Protein AF-A0A3M7BXN3-F1 (afdb_monomer)

Radius of gyration: 30.51 Å; Cα contacts (8 Å, |Δi|>4): 1044; chains: 1; bounding box: 75×75×90 Å

Structure (mmCIF, N/CA/C/O backbone):
data_AF-A0A3M7BXN3-F1
#
_entry.id   AF-A0A3M7BXN3-F1
#
loop_
_atom_site.group_PDB
_atom_site.id
_atom_site.type_symbol
_atom_site.label_atom_id
_atom_site.label_alt_id
_atom_site.label_comp_id
_atom_site.label_asym_id
_atom_site.label_entity_id
_atom_site.label_seq_id
_atom_site.pdbx_PDB_ins_code
_atom_site.Cartn_x
_atom_site.Cartn_y
_atom_site.Cartn_z
_atom_site.occupancy
_atom_site.B_iso_or_equiv
_atom_site.auth_seq_id
_atom_site.auth_comp_id
_atom_site.auth_asym_id
_atom_site.auth_atom_id
_atom_site.pdbx_PDB_model_num
ATOM 1 N N . MET A 1 1 ? 26.109 -9.965 38.593 1.00 29.12 1 MET A N 1
ATOM 2 C CA . MET A 1 1 ? 24.702 -9.537 38.712 1.00 29.12 1 MET A CA 1
ATOM 3 C C . MET A 1 1 ? 23.859 -10.673 38.177 1.00 29.12 1 MET A C 1
ATOM 5 O O . MET A 1 1 ? 24.099 -11.097 37.054 1.00 29.12 1 MET A O 1
ATOM 9 N N . ASP A 1 2 ? 22.999 -11.224 39.029 1.00 22.42 2 ASP A N 1
ATOM 10 C CA . ASP A 1 2 ? 22.121 -12.357 38.735 1.00 22.42 2 ASP A CA 1
ATOM 11 C C . ASP A 1 2 ? 21.199 -12.076 37.545 1.00 22.42 2 ASP A C 1
ATOM 13 O O . ASP A 1 2 ? 20.453 -11.099 37.551 1.00 22.42 2 ASP A O 1
ATOM 17 N N . PHE A 1 3 ? 21.206 -12.971 36.557 1.00 24.73 3 PHE A N 1
ATOM 18 C CA . PHE A 1 3 ? 20.178 -13.049 35.521 1.00 24.73 3 PHE A CA 1
ATOM 19 C C . PHE A 1 3 ? 19.235 -14.208 35.856 1.00 24.73 3 PHE A C 1
ATOM 21 O O . PHE A 1 3 ? 19.378 -15.322 35.360 1.00 24.73 3 PHE A O 1
ATOM 28 N N . THR A 1 4 ? 18.255 -13.941 36.716 1.00 25.69 4 THR A N 1
ATOM 29 C CA . THR A 1 4 ? 17.075 -14.798 36.890 1.00 25.69 4 THR A CA 1
ATOM 30 C C . THR A 1 4 ? 15.845 -13.987 36.499 1.00 25.69 4 THR A C 1
ATOM 32 O O . THR A 1 4 ? 15.385 -13.130 37.243 1.00 25.69 4 THR A O 1
ATOM 35 N N . GLY A 1 5 ? 15.331 -14.202 35.283 1.00 30.41 5 GLY A N 1
ATOM 36 C CA . GLY A 1 5 ? 14.199 -13.398 34.820 1.00 30.41 5 GLY A CA 1
ATOM 37 C C . GLY A 1 5 ? 13.712 -13.607 33.391 1.00 30.41 5 GLY A C 1
ATOM 38 O O . GLY A 1 5 ? 13.300 -12.634 32.789 1.00 30.41 5 GLY A O 1
ATOM 39 N N . PHE A 1 6 ? 13.718 -14.821 32.827 1.00 28.95 6 PHE A N 1
ATOM 40 C CA . PHE A 1 6 ? 13.027 -15.086 31.550 1.00 28.95 6 PHE A CA 1
ATOM 41 C C . PHE A 1 6 ? 12.475 -16.517 31.488 1.00 28.95 6 PHE A C 1
ATOM 43 O O . PHE A 1 6 ? 13.054 -17.406 30.875 1.00 28.95 6 PHE A O 1
ATOM 50 N N . HIS A 1 7 ? 11.327 -16.758 32.131 1.00 27.17 7 HIS A N 1
ATOM 51 C CA . HIS A 1 7 ? 10.606 -18.045 32.053 1.00 27.17 7 HIS A CA 1
ATOM 52 C C . HIS A 1 7 ? 9.112 -17.914 31.694 1.00 27.17 7 HIS A C 1
ATOM 54 O O . HIS A 1 7 ? 8.365 -18.883 31.797 1.00 27.17 7 HIS A O 1
ATOM 60 N N . GLY A 1 8 ? 8.657 -16.742 31.239 1.00 28.14 8 GLY A N 1
ATOM 61 C CA . GLY A 1 8 ? 7.258 -16.504 30.850 1.00 28.14 8 GLY A CA 1
ATOM 62 C C . GLY A 1 8 ? 6.876 -16.978 29.433 1.00 28.14 8 GLY A C 1
ATOM 63 O O . GLY A 1 8 ? 5.943 -17.770 29.308 1.00 28.14 8 GLY A O 1
ATOM 64 N N . PRO A 1 9 ? 7.579 -16.549 28.364 1.00 27.88 9 PRO A N 1
ATOM 65 C CA . PRO A 1 9 ? 7.107 -16.763 26.990 1.00 27.88 9 PRO A CA 1
ATOM 66 C C . PRO A 1 9 ? 7.287 -18.203 26.480 1.00 27.88 9 PRO A C 1
ATOM 68 O O . PRO A 1 9 ? 6.402 -18.729 25.807 1.00 27.88 9 PRO A O 1
ATOM 71 N N . LEU A 1 10 ? 8.368 -18.893 26.870 1.00 26.52 10 LEU A N 1
ATOM 72 C CA . LEU A 1 10 ? 8.608 -20.292 26.472 1.00 26.52 10 LEU A CA 1
ATOM 73 C C . LEU A 1 10 ? 7.530 -21.252 27.009 1.00 26.52 10 LEU A C 1
ATOM 75 O O . LEU A 1 10 ? 7.158 -22.214 26.344 1.00 26.52 10 LEU A O 1
ATOM 79 N N . ARG A 1 11 ? 6.984 -20.973 28.202 1.00 26.62 11 ARG A N 1
ATOM 80 C CA . ARG A 1 11 ? 5.964 -21.822 28.845 1.00 26.62 11 ARG A CA 1
ATOM 81 C C . ARG A 1 11 ? 4.610 -21.777 28.135 1.00 26.62 11 ARG A C 1
ATOM 83 O O . ARG A 1 11 ? 3.844 -22.729 28.250 1.00 26.62 11 ARG A O 1
ATOM 90 N N . VAL A 1 12 ? 4.307 -20.692 27.423 1.00 29.12 12 VAL A N 1
ATOM 91 C CA . VAL A 1 12 ? 3.053 -20.528 26.670 1.00 29.12 12 VAL A CA 1
ATOM 92 C C . VAL A 1 12 ? 3.158 -21.193 25.296 1.00 29.12 12 VAL A C 1
ATOM 94 O O . VAL A 1 12 ? 2.220 -21.872 24.884 1.00 29.12 12 VAL A O 1
ATOM 97 N N . LEU A 1 13 ? 4.316 -21.087 24.632 1.00 25.92 13 LEU A N 1
ATOM 98 C CA . LEU A 1 13 ? 4.561 -21.736 23.338 1.00 25.92 13 LEU A CA 1
ATOM 99 C C . LEU A 1 13 ? 4.497 -23.268 23.438 1.00 25.92 13 LEU A C 1
ATOM 101 O O . LEU A 1 13 ? 3.788 -23.908 22.666 1.00 25.92 13 LEU A O 1
ATOM 105 N N . VAL A 1 14 ? 5.158 -23.840 24.451 1.00 28.19 14 VAL A N 1
ATOM 106 C CA . VAL A 1 14 ? 5.173 -25.292 24.702 1.00 28.19 14 VAL A CA 1
ATOM 107 C C . VAL A 1 14 ? 3.759 -25.806 25.005 1.00 28.19 14 VAL A C 1
ATOM 109 O O . VAL A 1 14 ? 3.307 -26.779 24.412 1.00 28.19 14 VAL A O 1
ATOM 112 N N . ARG A 1 15 ? 2.979 -25.093 25.833 1.00 29.16 15 ARG A N 1
ATOM 113 C CA . ARG A 1 15 ? 1.571 -25.447 26.111 1.00 29.16 15 ARG A CA 1
ATOM 114 C C . ARG A 1 15 ? 0.669 -25.421 24.873 1.00 29.16 15 ARG A C 1
ATOM 116 O O . ARG A 1 15 ? -0.302 -26.170 24.831 1.00 29.16 15 ARG A O 1
ATOM 123 N N . SER A 1 16 ? 0.978 -24.572 23.896 1.00 29.94 16 SER A N 1
ATOM 124 C CA . SER A 1 16 ? 0.177 -24.407 22.678 1.00 29.94 16 SER A CA 1
ATOM 125 C C . SER A 1 16 ? 0.453 -25.519 21.662 1.00 29.94 16 SER A C 1
ATOM 127 O O . SER A 1 16 ? -0.489 -26.067 21.097 1.00 29.94 16 SER A O 1
ATOM 129 N N . ALA A 1 17 ? 1.718 -25.919 21.494 1.00 29.58 17 ALA A N 1
ATOM 130 C CA . ALA A 1 17 ? 2.108 -27.024 20.613 1.00 29.58 17 ALA A CA 1
ATOM 131 C C . ALA A 1 17 ? 1.512 -28.371 21.069 1.00 29.58 17 ALA A C 1
ATOM 133 O O . ALA A 1 17 ? 0.921 -29.095 20.272 1.00 29.58 17 ALA A O 1
ATOM 134 N N . HIS A 1 18 ? 1.545 -28.655 22.376 1.00 34.09 18 HIS A N 1
ATOM 135 C CA . HIS A 1 18 ? 1.010 -29.906 22.932 1.00 34.09 18 HIS A CA 1
ATOM 136 C C . HIS A 1 18 ? -0.527 -30.001 22.911 1.00 34.09 18 HIS A C 1
ATOM 138 O O . HIS A 1 18 ? -1.089 -31.095 22.962 1.00 34.09 18 HIS A O 1
ATOM 144 N N . MET A 1 19 ? -1.235 -28.868 22.817 1.00 35.75 19 MET A N 1
ATOM 145 C CA . MET A 1 19 ? -2.693 -28.851 22.644 1.00 35.75 19 MET A CA 1
ATOM 146 C C . MET A 1 19 ? -3.125 -29.227 21.225 1.00 35.75 19 MET A C 1
ATOM 148 O O . MET A 1 19 ? -4.184 -29.835 21.060 1.00 35.75 19 MET A O 1
ATOM 152 N N . VAL A 1 20 ? -2.314 -28.896 20.218 1.00 34.84 20 VAL A N 1
ATOM 153 C CA . VAL A 1 20 ? -2.587 -29.225 18.811 1.00 34.84 20 VAL A CA 1
ATOM 154 C C . VAL A 1 20 ? -2.475 -30.734 18.586 1.00 34.84 20 VAL A C 1
ATOM 156 O O . VAL A 1 20 ? -3.379 -31.325 17.997 1.00 34.84 20 VAL A O 1
ATOM 159 N N . GLU A 1 21 ? -1.449 -31.378 19.149 1.00 36.16 21 GLU A N 1
ATOM 160 C CA . GLU A 1 21 ? -1.269 -32.837 19.071 1.00 36.16 21 GLU A CA 1
ATOM 161 C C . GLU A 1 21 ? -2.410 -33.603 19.767 1.00 36.16 21 GLU A C 1
ATOM 163 O O . GLU A 1 21 ? -2.922 -34.592 19.238 1.00 36.16 21 GLU A O 1
ATOM 168 N N . PHE A 1 22 ? -2.892 -33.117 20.919 1.00 37.56 22 PHE A N 1
ATOM 169 C CA . PHE A 1 22 ? -4.018 -33.739 21.630 1.00 37.56 22 PHE A CA 1
ATOM 170 C C . PHE A 1 22 ? -5.362 -33.547 20.902 1.00 37.56 22 PHE A C 1
ATOM 172 O O . PHE A 1 22 ? -6.189 -34.462 20.863 1.00 37.56 22 PHE A O 1
ATOM 179 N N . ALA A 1 23 ? -5.583 -32.382 20.284 1.00 38.03 23 ALA A N 1
ATOM 180 C CA . ALA A 1 23 ? -6.772 -32.111 19.475 1.00 38.03 23 ALA A CA 1
ATOM 181 C C . ALA A 1 23 ? -6.802 -32.956 18.187 1.00 38.03 23 ALA A C 1
ATOM 183 O O . ALA A 1 23 ? -7.852 -33.505 17.840 1.00 38.03 23 ALA A O 1
ATOM 184 N N . GLN A 1 24 ? -5.651 -33.142 17.531 1.00 37.03 24 GLN A N 1
ATOM 185 C CA . GLN A 1 24 ? -5.504 -34.056 16.393 1.00 37.03 24 GLN A CA 1
ATOM 186 C C . GLN A 1 24 ? -5.816 -35.507 16.792 1.00 37.03 24 GLN A C 1
ATOM 188 O O . GLN A 1 24 ? -6.527 -36.204 16.067 1.00 37.03 24 GLN A O 1
ATOM 193 N N . LEU A 1 25 ? -5.390 -35.945 17.982 1.00 38.12 25 LEU A N 1
ATOM 194 C CA . LEU A 1 25 ? -5.709 -37.277 18.506 1.00 38.12 25 LEU A CA 1
ATOM 195 C C . LEU A 1 25 ? -7.217 -37.470 18.753 1.00 38.12 25 LEU A C 1
ATOM 197 O O . LEU A 1 25 ? -7.777 -38.513 18.415 1.00 38.12 25 LEU A O 1
ATOM 201 N N . CYS A 1 26 ? -7.894 -36.461 19.310 1.00 38.97 26 CYS A N 1
ATOM 202 C CA . CYS A 1 26 ? -9.347 -36.478 19.506 1.00 38.97 26 CYS A CA 1
ATOM 203 C C . CYS A 1 26 ? -10.114 -36.525 18.176 1.00 38.97 26 CYS A C 1
ATOM 205 O O . CYS A 1 26 ? -11.175 -37.146 18.115 1.00 38.97 26 CYS A O 1
ATOM 207 N N . HIS A 1 27 ? -9.570 -35.925 17.115 1.00 37.72 27 HIS A N 1
ATOM 208 C CA . HIS A 1 27 ? -10.159 -35.965 15.779 1.00 37.72 27 HIS A CA 1
ATOM 209 C C . HIS A 1 27 ? -10.015 -37.344 15.112 1.00 37.72 27 HIS A C 1
ATOM 211 O O . HIS A 1 27 ? -10.976 -37.848 14.534 1.00 37.72 27 HIS A O 1
ATOM 217 N N . ILE A 1 28 ? -8.861 -38.002 15.275 1.00 36.09 28 ILE A N 1
ATOM 218 C CA . ILE A 1 28 ? -8.601 -39.376 14.792 1.00 36.09 28 ILE A CA 1
ATOM 219 C C . ILE A 1 28 ? -9.501 -40.415 15.490 1.00 36.09 28 ILE A C 1
ATOM 221 O O . ILE A 1 28 ? -9.773 -41.489 14.950 1.00 36.09 28 ILE A O 1
ATOM 225 N N . LEU A 1 29 ? -9.948 -40.120 16.712 1.00 35.91 29 LEU A N 1
ATOM 226 C CA . LEU A 1 29 ? -10.788 -41.011 17.516 1.00 35.91 29 LEU A CA 1
ATOM 227 C C . LEU A 1 29 ? -12.295 -40.751 17.363 1.00 35.91 29 LEU A C 1
ATOM 229 O O . LEU A 1 29 ? -13.083 -41.570 17.838 1.00 35.91 29 LEU A O 1
ATOM 233 N N . SER A 1 30 ? -12.692 -39.644 16.728 1.00 36.09 30 SER A N 1
ATOM 234 C CA . SER A 1 30 ? -14.093 -39.286 16.468 1.00 36.09 30 SER A CA 1
ATOM 235 C C . SER A 1 30 ? -14.523 -39.485 15.012 1.00 36.09 30 SER A C 1
ATOM 237 O O . SER A 1 30 ? -15.720 -39.442 14.733 1.00 36.09 30 SER A O 1
ATOM 239 N N . SER A 1 31 ? -13.587 -39.731 14.089 1.00 31.95 31 SER A N 1
ATOM 240 C CA . SER A 1 31 ? -13.907 -40.036 12.698 1.00 31.95 31 SER A CA 1
ATOM 241 C C . SER A 1 31 ? -14.296 -41.510 12.519 1.00 31.95 31 SER A C 1
ATOM 243 O O . SER A 1 31 ? -13.465 -42.422 12.552 1.00 31.95 31 SER A O 1
ATOM 245 N N . ASP A 1 32 ? -15.584 -41.754 12.274 1.00 31.80 32 ASP A N 1
ATOM 246 C CA . ASP A 1 32 ? -16.045 -42.964 11.589 1.00 31.80 32 ASP A CA 1
ATOM 247 C C . ASP A 1 32 ? -15.588 -42.885 10.123 1.00 31.80 32 ASP A C 1
ATOM 249 O O . ASP A 1 32 ? -16.315 -42.458 9.226 1.00 31.80 32 ASP A O 1
ATOM 253 N N . ASP A 1 33 ? -14.328 -43.243 9.882 1.00 30.20 33 ASP A N 1
ATOM 254 C CA . ASP A 1 33 ? -13.737 -43.220 8.549 1.00 30.20 33 ASP A CA 1
ATOM 255 C C . ASP A 1 33 ? -14.327 -44.349 7.684 1.00 30.20 33 ASP A C 1
ATOM 257 O O . ASP A 1 33 ? -13.944 -45.524 7.769 1.00 30.20 33 ASP A O 1
ATOM 261 N N . THR A 1 34 ? -15.310 -43.975 6.864 1.00 27.62 34 THR A N 1
ATOM 262 C CA . THR A 1 34 ? -15.801 -44.733 5.709 1.00 27.62 34 THR A CA 1
ATOM 263 C C . THR A 1 34 ? -15.373 -44.030 4.421 1.00 27.62 34 THR A C 1
ATOM 265 O O . THR A 1 34 ? -16.198 -43.650 3.599 1.00 27.62 34 THR A O 1
ATOM 268 N N . SER A 1 35 ? -14.065 -43.869 4.206 1.00 26.80 35 SER A N 1
ATOM 269 C CA . SER A 1 35 ? -13.522 -43.500 2.894 1.00 26.80 35 SER A CA 1
ATOM 270 C C . SER A 1 35 ? -12.741 -44.673 2.279 1.00 26.80 35 SER A C 1
ATOM 272 O O . SER A 1 35 ? -11.572 -44.939 2.554 1.00 26.80 35 SER A O 1
ATOM 274 N N . PHE A 1 36 ? -13.440 -45.452 1.449 1.00 23.16 36 PHE A N 1
ATOM 275 C CA . PHE A 1 36 ? -12.858 -46.519 0.634 1.00 23.16 36 PHE A CA 1
ATOM 276 C C . PHE A 1 36 ? -12.298 -45.906 -0.663 1.00 23.16 36 PHE A C 1
ATOM 278 O O . PHE A 1 36 ? -12.981 -45.139 -1.338 1.00 23.16 36 PHE A O 1
ATOM 285 N N . ARG A 1 37 ? -11.046 -46.238 -1.009 1.00 23.09 37 ARG A N 1
ATOM 286 C CA . ARG A 1 37 ? -10.349 -45.797 -2.236 1.00 23.09 37 ARG A CA 1
ATOM 287 C C . ARG A 1 37 ? -11.133 -46.171 -3.509 1.00 23.09 37 ARG A C 1
ATOM 289 O O . ARG A 1 37 ? -11.616 -47.304 -3.576 1.00 23.09 37 ARG A O 1
ATOM 296 N N . PRO A 1 38 ? -11.164 -45.331 -4.563 1.00 24.14 38 PRO A N 1
ATOM 297 C CA . PRO A 1 38 ? -11.753 -45.730 -5.833 1.00 24.14 38 PRO A CA 1
ATOM 298 C C . PRO A 1 38 ? -10.799 -46.660 -6.599 1.00 24.14 38 PRO A C 1
ATOM 300 O O . PRO A 1 38 ? -9.644 -46.323 -6.869 1.00 24.14 38 PRO A O 1
ATOM 303 N N . ARG A 1 39 ? -11.303 -47.837 -6.979 1.00 23.05 39 ARG A N 1
ATOM 304 C CA . ARG A 1 39 ? -10.857 -48.570 -8.170 1.00 23.05 39 ARG A CA 1
ATOM 305 C C . ARG A 1 39 ? -12.019 -48.617 -9.163 1.00 23.05 39 ARG A C 1
ATOM 307 O O . ARG A 1 39 ? -13.178 -48.670 -8.778 1.00 23.05 39 ARG A O 1
ATOM 314 N N . SER A 1 40 ? -11.625 -48.531 -10.420 1.00 25.00 40 SER A N 1
ATOM 315 C CA . SER A 1 40 ? -12.356 -48.331 -11.667 1.00 25.00 40 SER A CA 1
ATOM 316 C C . SER A 1 40 ? -13.531 -49.277 -11.985 1.00 25.00 40 SER A C 1
ATOM 318 O O . SER A 1 40 ? -13.418 -50.482 -11.775 1.00 25.00 40 SER A O 1
ATOM 320 N N . GLU A 1 41 ? -14.522 -48.684 -12.674 1.00 22.97 41 GLU A N 1
ATOM 321 C CA . GLU A 1 41 ? -15.450 -49.229 -13.700 1.00 22.97 41 GLU A CA 1
ATOM 322 C C . GLU A 1 41 ? -16.850 -49.806 -13.329 1.00 22.97 41 GLU A C 1
ATOM 324 O O . GLU A 1 41 ? -17.070 -50.211 -12.190 1.00 22.97 41 GLU A O 1
ATOM 329 N N . PRO A 1 42 ? -17.849 -49.729 -14.258 1.00 31.72 42 PRO A N 1
ATOM 330 C CA . PRO A 1 42 ? -19.228 -49.309 -13.953 1.00 31.72 42 PRO A CA 1
ATOM 331 C C . PRO A 1 42 ? -20.327 -50.373 -14.192 1.00 31.72 42 PRO A C 1
ATOM 333 O O . PRO A 1 42 ? -20.117 -51.318 -14.945 1.00 31.72 42 PRO A O 1
ATOM 336 N N . ALA A 1 43 ? -21.531 -50.148 -13.624 1.00 22.58 43 ALA A N 1
ATOM 337 C CA . ALA A 1 43 ? -22.855 -50.168 -14.297 1.00 22.58 43 ALA A CA 1
ATOM 338 C C . ALA A 1 43 ? -24.061 -50.563 -13.397 1.00 22.58 43 ALA A C 1
ATOM 340 O O . ALA A 1 43 ? -24.030 -51.546 -12.665 1.00 22.58 43 ALA A O 1
ATOM 341 N N . SER A 1 44 ? -25.178 -49.858 -13.644 1.00 23.33 44 SER A N 1
ATOM 342 C CA . SER A 1 44 ? -26.603 -50.269 -13.585 1.00 23.33 44 SER A CA 1
ATOM 343 C C . SER A 1 44 ? -27.434 -50.246 -12.274 1.00 23.33 44 SER A C 1
ATOM 345 O O . SER A 1 44 ? -27.246 -51.028 -11.356 1.00 23.33 44 SER A O 1
ATOM 347 N N . GLU A 1 45 ? -28.447 -49.363 -12.328 1.00 24.30 45 GLU A N 1
ATOM 348 C CA . GLU A 1 45 ? -29.890 -49.525 -12.029 1.00 24.30 45 GLU A CA 1
ATOM 349 C C . GLU A 1 45 ? -30.488 -49.774 -10.615 1.00 24.30 45 GLU A C 1
ATOM 351 O O . GLU A 1 45 ? -30.328 -50.822 -10.004 1.00 24.30 45 GLU A O 1
ATOM 356 N N . ARG A 1 46 ? -31.427 -48.852 -10.295 1.00 23.78 46 ARG A N 1
ATOM 357 C CA . ARG A 1 46 ? -32.731 -48.962 -9.585 1.00 23.78 46 ARG A CA 1
ATOM 358 C C . ARG A 1 46 ? -32.789 -49.133 -8.055 1.00 23.78 46 ARG A C 1
ATOM 360 O O . ARG A 1 46 ? -32.358 -50.131 -7.500 1.00 23.78 46 ARG A O 1
ATOM 367 N N . GLY A 1 47 ? -33.574 -48.244 -7.424 1.00 23.66 47 GLY A N 1
ATOM 368 C CA . GLY A 1 47 ? -34.335 -48.540 -6.199 1.00 23.66 47 GLY A CA 1
ATOM 369 C C . GLY A 1 47 ? -34.520 -47.355 -5.246 1.00 23.66 47 GLY A C 1
ATOM 370 O O . GLY A 1 47 ? -33.614 -47.025 -4.494 1.00 23.66 47 GLY A O 1
ATOM 371 N N . ALA A 1 48 ? -35.705 -46.739 -5.246 1.00 25.53 48 ALA A N 1
ATOM 372 C CA . ALA A 1 48 ? -36.120 -45.727 -4.272 1.00 25.53 48 ALA A CA 1
ATOM 373 C C . ALA A 1 48 ? -36.595 -46.371 -2.955 1.00 25.53 48 ALA A C 1
ATOM 375 O O . ALA A 1 48 ? -37.416 -47.285 -3.021 1.00 25.53 48 ALA A O 1
ATOM 376 N N . ILE A 1 49 ? -36.162 -45.861 -1.790 1.00 24.61 49 ILE A N 1
ATOM 377 C CA . ILE A 1 49 ? -36.808 -46.067 -0.474 1.00 24.61 49 ILE A CA 1
ATOM 378 C C . ILE A 1 49 ? -36.643 -44.794 0.389 1.00 24.61 49 ILE A C 1
ATOM 380 O O . ILE A 1 49 ? -35.559 -44.222 0.466 1.00 24.61 49 ILE A O 1
ATOM 384 N N . SER A 1 50 ? -37.745 -44.351 1.000 1.00 24.25 50 SER A N 1
ATOM 385 C CA . SER A 1 50 ? -37.919 -43.184 1.890 1.00 24.25 50 SER A CA 1
ATOM 386 C C . SER A 1 50 ? -37.334 -43.386 3.315 1.00 24.25 50 SER A C 1
ATOM 388 O O . SER A 1 50 ? -37.034 -44.522 3.680 1.00 24.25 50 SER A O 1
ATOM 390 N N . PRO A 1 51 ? -37.170 -42.325 4.142 1.00 24.91 51 PRO A N 1
ATOM 391 C CA . PRO A 1 51 ? -36.371 -42.365 5.378 1.00 24.91 51 PRO A CA 1
ATOM 392 C C . PRO A 1 51 ? -37.174 -42.812 6.619 1.00 24.91 51 PRO A C 1
ATOM 394 O O . PRO A 1 51 ? -38.370 -42.523 6.682 1.00 24.91 51 PRO A O 1
ATOM 397 N N . PRO A 1 52 ? -36.548 -43.435 7.643 1.00 26.55 52 PRO A N 1
ATOM 398 C CA . PRO A 1 52 ? -37.166 -43.606 8.953 1.00 26.55 52 PRO A CA 1
ATOM 399 C C . PRO A 1 52 ? -36.668 -42.603 10.011 1.00 26.55 52 PRO A C 1
ATOM 401 O O . PRO A 1 52 ? -35.514 -42.174 10.015 1.00 26.55 52 PRO A O 1
ATOM 404 N N . ASP A 1 53 ? -37.596 -42.290 10.915 1.00 22.72 53 ASP A N 1
ATOM 405 C CA . ASP A 1 53 ? -37.525 -41.457 12.119 1.00 22.72 53 ASP A CA 1
ATOM 406 C C . ASP A 1 53 ? -36.278 -41.639 13.005 1.00 22.72 53 ASP A C 1
ATOM 408 O O . ASP A 1 53 ? -35.886 -42.754 13.357 1.00 22.72 53 ASP A O 1
ATOM 412 N N . LEU A 1 54 ? -35.743 -40.512 13.495 1.00 24.72 54 LEU A N 1
ATOM 413 C CA . LEU A 1 54 ? -34.745 -40.438 14.566 1.00 24.72 54 LEU A CA 1
ATOM 414 C C . LEU A 1 54 ? -35.393 -39.973 15.879 1.00 24.72 54 LEU A C 1
ATOM 416 O O . LEU A 1 54 ? -35.346 -38.799 16.240 1.00 24.72 54 LEU A O 1
ATOM 420 N N . THR A 1 55 ? -35.925 -40.919 16.650 1.00 27.94 55 THR A N 1
ATOM 421 C CA . THR A 1 55 ? -36.095 -40.762 18.102 1.00 27.94 55 THR A CA 1
ATOM 422 C C . THR A 1 55 ? -35.576 -42.014 18.804 1.00 27.94 55 THR A C 1
ATOM 424 O O . THR A 1 55 ? -36.258 -43.035 18.848 1.00 27.94 55 THR A O 1
ATOM 427 N N . GLY A 1 56 ? -34.360 -41.959 19.357 1.00 23.84 56 GLY A N 1
ATOM 428 C CA . GLY A 1 56 ? -33.803 -43.066 20.138 1.00 23.84 56 GLY A CA 1
ATOM 429 C C . GLY A 1 56 ? -32.393 -42.807 20.668 1.00 23.84 56 GLY A C 1
ATOM 430 O O . GLY A 1 56 ? -31.424 -42.843 19.919 1.00 23.84 56 GLY A O 1
ATOM 431 N N . ASN A 1 57 ? -32.280 -42.587 21.981 1.00 31.72 57 ASN A N 1
ATOM 432 C CA . ASN A 1 57 ? -31.023 -42.589 22.736 1.00 31.72 57 ASN A CA 1
ATOM 433 C C . ASN A 1 57 ? -30.264 -43.917 22.550 1.00 31.72 57 ASN A C 1
ATOM 435 O O . ASN A 1 57 ? -30.730 -44.950 23.032 1.00 31.72 57 ASN A O 1
ATOM 439 N N . VAL A 1 58 ? -29.064 -43.888 21.960 1.00 23.59 58 VAL A N 1
ATOM 440 C CA . VAL A 1 58 ? -28.123 -45.022 21.979 1.00 23.59 58 VAL A CA 1
ATOM 441 C C . VAL A 1 58 ? -26.707 -44.509 22.254 1.00 23.59 58 VAL A C 1
ATOM 443 O O . VAL A 1 58 ? -26.044 -43.971 21.376 1.00 23.59 58 VAL A O 1
ATOM 446 N N . PHE A 1 59 ? -26.213 -44.702 23.480 1.00 27.00 59 PHE A N 1
ATOM 447 C CA . PHE A 1 59 ? -24.774 -44.646 23.756 1.00 27.00 59 PHE A CA 1
ATOM 448 C C . PHE A 1 59 ? -24.131 -45.924 23.194 1.00 27.00 59 PHE A C 1
ATOM 450 O O . PHE A 1 59 ? -24.245 -46.992 23.798 1.00 27.00 59 PHE A O 1
ATOM 457 N N . SER A 1 60 ? -23.479 -45.841 22.034 1.00 29.94 60 SER A N 1
ATOM 458 C CA . SER A 1 60 ? -22.771 -46.967 21.415 1.00 29.94 60 SER A CA 1
ATOM 459 C C . SER A 1 60 ? -21.376 -47.175 22.032 1.00 29.94 60 SER A C 1
ATOM 461 O O . SER A 1 60 ? -20.658 -46.238 22.384 1.00 29.94 60 SER A O 1
ATOM 463 N N . HIS A 1 61 ? -20.988 -48.441 22.216 1.00 36.53 61 HIS A N 1
ATOM 464 C CA . HIS A 1 61 ? -19.640 -48.839 22.628 1.00 36.53 61 HIS A CA 1
ATOM 465 C C . HIS A 1 61 ? -18.670 -48.716 21.445 1.00 36.53 61 HIS A C 1
ATOM 467 O O . HIS A 1 61 ? -18.754 -49.492 20.496 1.00 36.53 61 HIS A O 1
ATOM 473 N N . VAL A 1 62 ? -17.719 -47.782 21.520 1.00 41.72 62 VAL A N 1
ATOM 474 C CA . VAL A 1 62 ? -16.665 -47.625 20.504 1.00 41.72 62 VAL A CA 1
ATOM 475 C C . VAL A 1 62 ? -15.526 -48.610 20.784 1.00 41.72 62 VAL A C 1
ATOM 477 O O . VAL A 1 62 ? -14.950 -48.616 21.878 1.00 41.72 62 VAL A O 1
ATOM 480 N N . THR A 1 63 ? -15.199 -49.444 19.794 1.00 41.62 63 THR A N 1
ATOM 481 C CA . THR A 1 63 ? -14.074 -50.395 19.841 1.00 41.62 63 THR A CA 1
ATOM 482 C C . THR A 1 63 ? -12.919 -49.862 18.994 1.00 41.62 63 THR A C 1
ATOM 484 O O . THR A 1 63 ? -13.096 -49.582 17.813 1.00 41.62 63 THR A O 1
ATOM 487 N N . ILE A 1 64 ? -11.734 -49.728 19.592 1.00 47.56 64 ILE A N 1
ATOM 488 C CA . ILE A 1 64 ? -10.535 -49.147 18.968 1.00 47.56 64 ILE A CA 1
ATOM 489 C C . ILE A 1 64 ? -9.820 -50.207 18.109 1.00 47.56 64 ILE A C 1
ATOM 491 O O . ILE A 1 64 ? -9.502 -51.300 18.599 1.00 47.56 64 ILE A O 1
ATOM 495 N N . LYS A 1 65 ? -9.526 -49.880 16.841 1.00 53.03 65 LYS A N 1
ATOM 496 C CA . LYS A 1 65 ? -8.811 -50.761 15.893 1.00 53.03 65 LYS A CA 1
ATOM 497 C C . LYS A 1 65 ? -7.321 -50.894 16.253 1.00 53.03 65 LYS A C 1
ATOM 499 O O . LYS A 1 65 ? -6.743 -50.049 16.930 1.00 53.03 65 LYS A O 1
ATOM 504 N N . THR A 1 66 ? -6.658 -51.947 15.774 1.00 44.19 66 THR A N 1
ATOM 505 C CA . THR A 1 66 ? -5.251 -52.263 16.110 1.00 44.19 66 THR A CA 1
ATOM 506 C C . THR A 1 66 ? -4.263 -51.137 15.781 1.00 44.19 66 THR A C 1
ATOM 508 O O . THR A 1 66 ? -3.384 -50.861 16.591 1.00 44.19 66 THR A O 1
ATOM 511 N N . ALA A 1 67 ? -4.431 -50.445 14.649 1.00 38.25 67 ALA A N 1
ATOM 512 C CA . ALA A 1 67 ? -3.577 -49.312 14.273 1.00 38.25 67 ALA A CA 1
ATOM 513 C C . ALA A 1 67 ? -3.705 -48.133 15.258 1.00 38.25 67 ALA A C 1
ATOM 515 O O . ALA A 1 67 ? -2.707 -47.567 15.691 1.00 38.25 67 ALA A O 1
ATOM 516 N N . GLN A 1 68 ? -4.928 -47.842 15.707 1.00 50.03 68 GLN A N 1
ATOM 517 C CA . GLN A 1 68 ? -5.198 -46.814 16.716 1.00 50.03 68 GLN A CA 1
ATOM 518 C C . GLN A 1 68 ? -4.640 -47.207 18.096 1.00 50.03 68 GLN A C 1
ATOM 520 O O . GLN A 1 68 ? -4.163 -46.353 18.834 1.00 50.03 68 GLN A O 1
ATOM 525 N N . LYS A 1 69 ? -4.629 -48.504 18.444 1.00 50.09 69 LYS A N 1
ATOM 526 C CA . LYS A 1 69 ? -3.962 -48.991 19.667 1.00 50.09 69 LYS A CA 1
ATOM 527 C C . LYS A 1 69 ? -2.448 -48.783 19.638 1.00 50.09 69 LYS A C 1
ATOM 529 O O . LYS A 1 69 ? -1.883 -48.574 20.704 1.00 50.09 69 LYS A O 1
ATOM 534 N N . SER A 1 70 ? -1.810 -48.879 18.467 1.00 49.47 70 SER A N 1
ATOM 535 C CA . SER A 1 70 ? -0.376 -48.590 18.315 1.00 49.47 70 SER A CA 1
ATOM 536 C C . SER A 1 70 ? -0.110 -47.110 18.549 1.00 49.47 70 SER A C 1
ATOM 538 O O . SER A 1 70 ? 0.627 -46.779 19.467 1.00 49.47 70 SER A O 1
ATOM 540 N N . ALA A 1 71 ? -0.835 -46.239 17.839 1.00 48.19 71 ALA A N 1
ATOM 541 C CA . ALA A 1 71 ? -0.701 -44.791 17.978 1.00 48.19 71 ALA A CA 1
ATOM 542 C C . ALA A 1 71 ? -0.881 -44.323 19.433 1.00 48.19 71 ALA A C 1
ATOM 544 O O . ALA A 1 71 ? -0.079 -43.555 19.943 1.00 48.19 71 ALA A O 1
ATOM 545 N N . LEU A 1 72 ? -1.873 -44.865 20.150 1.00 48.09 72 LEU A N 1
ATOM 546 C CA . LEU A 1 72 ? -2.080 -44.558 21.570 1.00 48.09 72 LEU A CA 1
ATOM 547 C C . LEU A 1 72 ? -0.905 -44.980 22.472 1.00 48.09 72 LEU A C 1
ATOM 549 O O . LEU A 1 72 ? -0.650 -44.315 23.474 1.00 48.09 72 LEU A O 1
ATOM 553 N N . ARG A 1 73 ? -0.208 -46.083 22.156 1.00 56.28 73 ARG A N 1
ATOM 554 C CA . ARG A 1 73 ? 0.982 -46.523 22.911 1.00 56.28 73 ARG A CA 1
ATOM 555 C C . ARG A 1 73 ? 2.179 -45.642 22.620 1.00 56.28 73 ARG A C 1
ATOM 557 O O . ARG A 1 73 ? 2.889 -45.305 23.561 1.00 56.28 73 ARG A O 1
ATOM 564 N N . ASP A 1 74 ? 2.365 -45.284 21.357 1.00 53.12 74 ASP A N 1
ATOM 565 C CA . ASP A 1 74 ? 3.476 -44.449 20.911 1.00 53.12 74 ASP A CA 1
ATOM 566 C C . ASP A 1 74 ? 3.352 -43.061 21.562 1.00 53.12 74 ASP A C 1
ATOM 568 O O . ASP A 1 74 ? 4.245 -42.644 22.294 1.00 53.12 74 ASP A O 1
ATOM 572 N N . THR A 1 75 ? 2.162 -42.449 21.521 1.00 49.44 75 THR A N 1
ATOM 573 C CA . THR A 1 75 ? 1.879 -41.186 22.229 1.00 49.44 75 THR A CA 1
ATOM 574 C C . THR A 1 75 ? 2.068 -41.292 23.748 1.00 49.44 75 THR A C 1
ATOM 576 O O . THR A 1 75 ? 2.611 -40.386 24.376 1.00 49.44 75 THR A O 1
ATOM 579 N N . ALA A 1 76 ? 1.648 -42.395 24.381 1.00 52.09 76 ALA A N 1
ATOM 580 C CA . ALA A 1 76 ? 1.864 -42.593 25.818 1.00 52.09 76 ALA A CA 1
ATOM 581 C C . ALA A 1 76 ? 3.346 -42.835 26.173 1.00 52.09 76 ALA A C 1
ATOM 583 O O . ALA A 1 76 ? 3.751 -42.610 27.315 1.00 52.09 76 ALA A O 1
ATOM 584 N N . SER A 1 77 ? 4.147 -43.334 25.231 1.00 60.03 77 SER A N 1
ATOM 585 C CA . SER A 1 77 ? 5.595 -43.501 25.370 1.00 60.03 77 SER A CA 1
ATOM 586 C C . SER A 1 77 ? 6.323 -42.163 25.240 1.00 60.03 77 SER A C 1
ATOM 588 O O . SER A 1 77 ? 7.188 -41.866 26.068 1.00 60.03 77 SER A O 1
ATOM 590 N N . ASP A 1 78 ? 5.920 -41.337 24.276 1.00 52.34 78 ASP A N 1
ATOM 591 C CA . ASP A 1 78 ? 6.487 -40.006 24.042 1.00 52.34 78 ASP A CA 1
ATOM 592 C C . ASP A 1 78 ? 6.210 -39.071 25.223 1.00 52.34 78 ASP A C 1
ATOM 594 O O . ASP A 1 78 ? 7.120 -38.425 25.741 1.00 52.34 78 ASP A O 1
ATOM 598 N N . LEU A 1 79 ? 4.978 -39.085 25.744 1.00 52.00 79 LEU A N 1
ATOM 599 C CA . LEU A 1 79 ? 4.612 -38.319 26.940 1.00 52.00 79 LEU A CA 1
ATOM 600 C C . LEU A 1 79 ? 5.380 -38.762 28.198 1.00 52.00 79 LEU A C 1
ATOM 602 O O . LEU A 1 79 ? 5.606 -37.945 29.087 1.00 52.00 79 LEU A O 1
ATOM 606 N N . ARG A 1 80 ? 5.796 -40.035 28.283 1.00 59.88 80 ARG A N 1
ATOM 607 C CA . ARG A 1 80 ? 6.642 -40.535 29.379 1.00 59.88 80 ARG A CA 1
ATOM 608 C C . ARG A 1 80 ? 8.089 -40.076 29.252 1.00 59.88 80 ARG A C 1
ATOM 610 O O . ARG A 1 80 ? 8.650 -39.632 30.245 1.00 59.88 80 ARG A O 1
ATOM 617 N N . HIS A 1 81 ? 8.656 -40.117 28.047 1.00 55.72 81 HIS A N 1
ATOM 618 C CA . HIS A 1 81 ? 10.002 -39.587 27.807 1.00 55.72 81 HIS A CA 1
ATOM 619 C C . HIS A 1 81 ? 10.070 -38.087 28.127 1.00 55.72 81 HIS A C 1
ATOM 621 O O . HIS A 1 81 ? 10.987 -37.640 28.805 1.00 55.72 81 HIS A O 1
ATOM 627 N N . GLN A 1 82 ? 9.044 -37.321 27.747 1.00 51.41 82 GLN A N 1
ATOM 628 C CA . GLN A 1 82 ? 8.967 -35.891 28.063 1.00 51.41 82 GLN A CA 1
ATOM 629 C C . GLN A 1 82 ? 8.787 -35.602 29.567 1.00 51.41 82 GLN A C 1
ATOM 631 O O . GLN A 1 82 ? 9.223 -34.555 30.046 1.00 51.41 82 GLN A O 1
ATOM 636 N N . GLN A 1 83 ? 8.168 -36.515 30.326 1.00 54.50 83 GLN A N 1
ATOM 637 C CA . GLN A 1 83 ? 8.042 -36.413 31.784 1.00 54.50 83 GLN A CA 1
ATOM 638 C C . GLN A 1 83 ? 9.384 -36.640 32.495 1.00 54.50 83 GLN A C 1
ATOM 640 O O . GLN A 1 83 ? 9.674 -35.950 33.476 1.00 54.50 83 GLN A O 1
ATOM 645 N N . ASP A 1 84 ? 10.202 -37.566 31.991 1.00 49.50 84 ASP A N 1
ATOM 646 C CA . ASP A 1 84 ? 11.536 -37.850 32.532 1.00 49.50 84 ASP A CA 1
ATOM 647 C C . ASP A 1 84 ? 12.502 -36.663 32.326 1.00 49.50 84 ASP A C 1
ATOM 649 O O . ASP A 1 84 ? 13.336 -36.390 33.193 1.00 49.50 84 ASP A O 1
ATOM 653 N N . ASP A 1 85 ? 12.315 -35.882 31.256 1.00 42.41 85 ASP A N 1
ATOM 654 C CA . ASP A 1 85 ? 13.112 -34.684 30.946 1.00 42.41 85 ASP A CA 1
ATOM 655 C C . ASP A 1 85 ? 12.646 -33.401 31.680 1.00 42.41 85 ASP A C 1
ATOM 657 O O . ASP A 1 85 ? 13.356 -32.389 31.694 1.00 42.41 85 ASP A O 1
ATOM 661 N N . ALA A 1 86 ? 11.473 -33.411 32.332 1.00 44.06 86 ALA A N 1
ATOM 662 C CA . ALA A 1 86 ? 10.897 -32.245 33.016 1.00 44.06 86 ALA A CA 1
ATOM 663 C C . ALA A 1 86 ? 10.159 -32.616 34.330 1.00 44.06 86 ALA A C 1
ATOM 665 O O . ALA A 1 86 ? 8.927 -32.659 34.372 1.00 44.06 86 ALA A O 1
ATOM 666 N N . PRO A 1 87 ? 10.873 -32.789 35.462 1.00 39.81 87 PRO A N 1
ATOM 667 C CA . PRO A 1 87 ? 10.331 -33.374 36.701 1.00 39.81 87 PRO A CA 1
ATOM 668 C C . PRO A 1 87 ? 9.302 -32.526 37.487 1.00 39.81 87 PRO A C 1
ATOM 670 O O . PRO A 1 87 ? 8.878 -32.924 38.570 1.00 39.81 87 PRO A O 1
ATOM 673 N N . TRP A 1 88 ? 8.865 -31.368 36.976 1.00 43.91 88 TRP A N 1
ATOM 674 C CA . TRP A 1 88 ? 7.814 -30.513 37.572 1.00 43.91 88 TRP A CA 1
ATOM 675 C C . TRP A 1 88 ? 6.404 -30.777 36.998 1.00 43.91 88 TRP A C 1
ATOM 677 O O . TRP A 1 88 ? 5.479 -29.984 37.182 1.00 43.91 88 TRP A O 1
ATOM 687 N N . TRP A 1 89 ? 6.248 -31.900 36.303 1.00 39.75 89 TRP A N 1
ATOM 688 C CA . TRP A 1 89 ? 5.021 -32.394 35.682 1.00 39.75 89 TRP A CA 1
ATOM 689 C C . TRP A 1 89 ? 3.945 -32.766 36.738 1.00 39.75 89 TRP A C 1
ATOM 691 O O . TRP A 1 89 ? 4.210 -33.544 37.652 1.00 39.75 89 TRP A O 1
ATOM 701 N N . ASP A 1 90 ? 2.727 -32.208 36.648 1.00 49.44 90 ASP A N 1
ATOM 702 C CA . ASP A 1 90 ? 1.652 -32.368 37.656 1.00 49.44 90 ASP A CA 1
ATOM 703 C C . ASP A 1 90 ? 0.823 -33.671 37.480 1.00 49.44 90 ASP A C 1
ATOM 705 O O . ASP A 1 90 ? 0.707 -34.243 36.394 1.00 49.44 90 ASP A O 1
ATOM 709 N N . THR A 1 91 ? 0.177 -34.106 38.567 1.00 42.00 91 THR A N 1
ATOM 710 C CA . THR A 1 91 ? -0.754 -35.243 38.727 1.00 42.00 91 THR A CA 1
ATOM 711 C C . THR A 1 91 ? -1.837 -35.381 37.648 1.00 42.00 91 THR A C 1
ATOM 713 O O . THR A 1 91 ? -2.297 -36.497 37.377 1.00 42.00 91 THR A O 1
ATOM 716 N N . GLN A 1 92 ? -2.245 -34.286 37.002 1.00 39.12 92 GLN A N 1
ATOM 717 C CA . GLN A 1 92 ? -3.229 -34.321 35.914 1.00 39.12 92 GLN A CA 1
ATOM 718 C C . GLN A 1 92 ? -2.700 -35.031 34.667 1.00 39.12 92 GLN A C 1
ATOM 720 O O . GLN A 1 92 ? -3.424 -35.795 34.033 1.00 39.12 92 GLN A O 1
ATOM 725 N N . SER A 1 93 ? -1.426 -34.858 34.348 1.00 50.72 93 SER A N 1
ATOM 726 C CA . SER A 1 93 ? -0.838 -35.429 33.145 1.00 50.72 93 SER A CA 1
ATOM 727 C C . SER A 1 93 ? -0.471 -36.907 33.314 1.00 50.72 93 SER A C 1
ATOM 729 O O . SER A 1 93 ? -0.594 -37.684 32.370 1.00 50.72 93 SER A O 1
ATOM 731 N N . GLN A 1 94 ? -0.138 -37.331 34.540 1.00 52.59 94 GLN A N 1
ATOM 732 C CA . GLN A 1 94 ? -0.041 -38.754 34.888 1.00 52.59 94 GLN A CA 1
ATOM 733 C C . GLN A 1 94 ? -1.374 -39.471 34.624 1.00 52.59 94 GLN A C 1
ATOM 735 O O . GLN A 1 94 ? -1.405 -40.583 34.101 1.00 52.59 94 GLN A O 1
ATOM 740 N N . SER A 1 95 ? -2.486 -38.792 34.921 1.00 47.31 95 SER A N 1
ATOM 741 C CA . SER A 1 95 ? -3.828 -39.318 34.668 1.00 47.31 95 SER A CA 1
ATOM 742 C C . SER A 1 95 ? -4.109 -39.463 33.165 1.00 47.31 95 SER A C 1
ATOM 744 O O . SER A 1 95 ? -4.773 -40.414 32.765 1.00 47.31 95 SER A O 1
ATOM 746 N N . VAL A 1 96 ? -3.572 -38.578 32.315 1.00 47.34 96 VAL A N 1
ATOM 747 C CA . VAL A 1 96 ? -3.697 -38.677 30.846 1.00 47.34 96 VAL A CA 1
ATOM 748 C C . VAL A 1 96 ? -2.931 -39.888 30.307 1.00 47.34 96 VAL A C 1
ATOM 750 O O . VAL A 1 96 ? -3.508 -40.679 29.561 1.00 47.34 96 VAL A O 1
ATOM 753 N N . ILE A 1 97 ? -1.682 -40.096 30.738 1.00 57.00 97 ILE A N 1
ATOM 754 C CA . ILE A 1 97 ? -0.868 -41.264 30.348 1.00 57.00 97 ILE A CA 1
ATOM 755 C C . ILE A 1 97 ? -1.558 -42.572 30.768 1.00 57.00 97 ILE A C 1
ATOM 757 O O . ILE A 1 97 ? -1.662 -43.512 29.977 1.00 57.00 97 ILE A O 1
ATOM 761 N N . GLU A 1 98 ? -2.101 -42.627 31.988 1.00 55.16 98 GLU A N 1
ATOM 762 C CA . GLU A 1 98 ? -2.822 -43.801 32.495 1.00 55.16 98 GLU A CA 1
ATOM 763 C C . GLU A 1 98 ? -4.098 -44.110 31.697 1.00 55.16 98 GLU A C 1
ATOM 765 O O . GLU A 1 98 ? -4.414 -45.283 31.460 1.00 55.16 98 GLU A O 1
ATOM 770 N N . ILE A 1 99 ? -4.822 -43.078 31.254 1.00 51.19 99 ILE A N 1
ATOM 771 C CA . ILE A 1 99 ? -6.021 -43.244 30.427 1.00 51.19 99 ILE A CA 1
ATOM 772 C C . ILE A 1 99 ? -5.645 -43.727 29.018 1.00 51.19 99 ILE A C 1
ATOM 774 O O . ILE A 1 99 ? -6.274 -44.665 28.522 1.00 51.19 99 ILE A O 1
ATOM 778 N N . LEU A 1 100 ? -4.600 -43.166 28.399 1.00 51.81 100 LEU A N 1
ATOM 779 C CA . LEU A 1 100 ? -4.109 -43.600 27.083 1.00 51.81 100 LEU A CA 1
ATOM 780 C C . LEU A 1 100 ? -3.661 -45.071 27.109 1.00 51.81 100 LEU A C 1
ATOM 782 O O . LEU A 1 100 ? -4.092 -45.869 26.271 1.00 51.81 100 LEU A O 1
ATOM 786 N N . ASP A 1 101 ? -2.909 -45.471 28.137 1.00 58.88 101 ASP A N 1
ATOM 787 C CA . ASP A 1 101 ? -2.499 -46.862 28.352 1.00 58.88 101 ASP A CA 1
ATOM 788 C C . ASP A 1 101 ? -3.675 -47.812 28.577 1.00 58.88 101 ASP A C 1
ATOM 790 O O . ASP A 1 101 ? -3.643 -48.983 28.174 1.00 58.88 101 ASP A O 1
ATOM 794 N N . TYR A 1 102 ? -4.702 -47.356 29.293 1.00 57.91 102 TYR A N 1
ATOM 795 C CA . TYR A 1 102 ? -5.902 -48.148 29.516 1.00 57.91 102 TYR A CA 1
ATOM 796 C C . TYR A 1 102 ? -6.665 -48.362 28.205 1.00 57.91 102 TYR A C 1
ATOM 798 O O . TYR A 1 102 ? -7.041 -49.499 27.902 1.00 57.91 102 TYR A O 1
ATOM 806 N N . CYS A 1 103 ? -6.848 -47.316 27.400 1.00 52.12 103 CYS A N 1
ATOM 807 C CA . CYS A 1 103 ? -7.504 -47.397 26.094 1.00 52.12 103 CYS A CA 1
ATOM 808 C C . CYS A 1 103 ? -6.716 -48.299 25.126 1.00 52.12 103 CYS A C 1
ATOM 810 O O . CYS A 1 103 ? -7.295 -49.189 24.497 1.00 52.12 103 CYS A O 1
ATOM 812 N N . ALA A 1 104 ? -5.386 -48.174 25.089 1.00 60.56 104 ALA A N 1
ATOM 813 C CA . ALA A 1 104 ? -4.519 -48.998 24.248 1.00 60.56 104 ALA A CA 1
ATOM 814 C C . ALA A 1 104 ? -4.516 -50.491 24.630 1.00 60.56 104 ALA A C 1
ATOM 816 O O . ALA A 1 104 ? -4.395 -51.366 23.763 1.00 60.56 104 ALA A O 1
ATOM 817 N N . ARG A 1 105 ? -4.640 -50.807 25.928 1.00 61.56 105 ARG A N 1
ATOM 818 C CA . ARG A 1 105 ? -4.691 -52.194 26.428 1.00 61.56 105 ARG A CA 1
ATOM 819 C C . ARG A 1 105 ? -6.078 -52.811 26.306 1.00 61.56 105 ARG A C 1
ATOM 821 O O . ARG A 1 105 ? -6.193 -53.957 25.882 1.00 61.56 105 ARG A O 1
ATOM 828 N N . SER A 1 106 ? -7.119 -52.066 26.667 1.00 56.69 106 SER A N 1
ATOM 829 C CA . SER A 1 106 ? -8.496 -52.572 26.697 1.00 56.69 106 SER A CA 1
ATOM 830 C C . SER A 1 106 ? -9.170 -52.565 25.325 1.00 56.69 106 SER A C 1
ATOM 832 O O . SER A 1 106 ? -10.032 -53.397 25.064 1.00 56.69 106 SER A O 1
ATOM 834 N N . GLY A 1 107 ? -8.763 -51.663 24.427 1.00 50.09 107 GLY A N 1
ATOM 835 C CA . GLY A 1 107 ? -9.413 -51.458 23.136 1.00 50.09 107 GLY A CA 1
ATOM 836 C C . GLY A 1 107 ? -10.780 -50.796 23.204 1.00 50.09 107 GLY A C 1
ATOM 837 O O . GLY A 1 107 ? -11.495 -50.825 22.207 1.00 50.09 107 GLY A O 1
ATOM 838 N N . HIS A 1 108 ? -11.139 -50.201 24.339 1.00 51.94 108 HIS A N 1
ATOM 839 C CA . HIS A 1 108 ? -12.360 -49.422 24.464 1.00 51.94 108 HIS A CA 1
ATOM 840 C C . HIS A 1 108 ? -12.083 -47.919 24.350 1.00 51.94 108 HIS A C 1
ATOM 842 O O . HIS A 1 108 ? -11.088 -47.429 24.884 1.00 51.94 108 HIS A O 1
ATOM 848 N N . GLY A 1 109 ? -12.982 -47.195 23.676 1.00 49.38 109 GLY A N 1
ATOM 849 C CA . GLY A 1 109 ? -12.957 -45.731 23.590 1.00 49.38 109 GLY A CA 1
ATOM 850 C C . GLY A 1 109 ? -13.216 -45.038 24.933 1.00 49.38 109 GLY A C 1
ATOM 851 O O . GLY A 1 109 ? -13.737 -45.643 25.877 1.00 49.38 109 GLY A O 1
ATOM 852 N N . PHE A 1 110 ? -12.900 -43.742 25.009 1.00 44.66 110 PHE A N 1
ATOM 853 C CA . PHE A 1 110 ? -13.036 -42.916 26.221 1.00 44.66 110 PHE A CA 1
ATOM 854 C C . PHE A 1 110 ? -14.449 -42.937 26.837 1.00 44.66 110 PHE A C 1
ATOM 856 O O . PHE A 1 110 ? -14.595 -42.855 28.055 1.00 44.66 110 PHE A O 1
ATOM 863 N N . SER A 1 111 ? -15.488 -43.137 26.019 1.00 41.16 111 SER A N 1
ATOM 864 C CA . SER A 1 111 ? -16.895 -43.219 26.441 1.00 41.16 111 SER A CA 1
ATOM 865 C C . SER A 1 111 ? -17.238 -44.438 27.314 1.00 41.16 111 SER A C 1
ATOM 867 O O . SER A 1 111 ? -18.313 -44.494 27.908 1.00 41.16 111 SER A O 1
ATOM 869 N N . SER A 1 112 ? -16.336 -45.417 27.425 1.00 40.19 112 SER A N 1
ATOM 870 C CA . SER A 1 112 ? -16.552 -46.677 28.154 1.00 40.19 112 SER A CA 1
ATOM 871 C C . SER A 1 112 ? -16.044 -46.687 29.607 1.00 40.19 112 SER A C 1
ATOM 873 O O . SER A 1 112 ? -16.244 -47.677 30.325 1.00 40.19 112 SER A O 1
ATOM 875 N N . LEU A 1 113 ? -15.374 -45.621 30.067 1.00 43.28 113 LEU A N 1
ATOM 876 C CA . LEU A 1 113 ? -14.791 -45.573 31.410 1.00 43.28 113 LEU A CA 1
ATOM 877 C C . LEU A 1 113 ? -15.880 -45.501 32.498 1.00 43.28 113 LEU A C 1
ATOM 879 O O . LEU A 1 113 ? -16.409 -44.440 32.822 1.00 43.28 113 LEU A O 1
ATOM 883 N N . LYS A 1 114 ? -16.181 -46.639 33.138 1.00 38.84 114 LYS A N 1
ATOM 884 C CA . LYS A 1 114 ? -16.971 -46.675 34.382 1.00 38.84 114 LYS A CA 1
ATOM 885 C C . LYS A 1 114 ? -16.094 -46.333 35.596 1.00 38.84 114 LYS A C 1
ATOM 887 O O . LYS A 1 114 ? -15.081 -46.991 35.843 1.00 38.84 114 LYS A O 1
ATOM 892 N N . MET A 1 115 ? -16.552 -45.365 36.402 1.00 34.22 115 MET A N 1
ATOM 893 C CA . MET A 1 115 ? -15.890 -44.811 37.603 1.00 34.22 115 MET A CA 1
ATOM 894 C C . MET A 1 115 ? -15.313 -45.838 38.598 1.00 34.22 115 MET A C 1
ATOM 896 O O . MET A 1 115 ? -14.369 -45.528 39.318 1.00 34.22 115 MET A O 1
ATOM 900 N N . SER A 1 116 ? -15.832 -47.068 38.655 1.00 33.16 116 SER A N 1
ATOM 901 C CA . SER A 1 116 ? -15.405 -48.066 39.645 1.00 33.16 116 SER A CA 1
ATOM 902 C C . SER A 1 116 ? -14.080 -48.776 39.327 1.00 33.16 116 SER A C 1
ATOM 904 O O . SER A 1 116 ? -13.536 -49.447 40.206 1.00 33.16 116 SER A O 1
ATOM 906 N N . LYS A 1 117 ? -13.528 -48.639 38.109 1.00 35.50 117 LYS A N 1
ATOM 907 C CA . LYS A 1 117 ? -12.262 -49.298 37.719 1.00 35.50 117 LYS A CA 1
ATOM 908 C C . LYS A 1 117 ? -11.011 -48.439 37.926 1.00 35.50 117 LYS A C 1
ATOM 910 O O . LYS A 1 117 ? -9.981 -49.000 38.288 1.00 35.50 117 LYS A O 1
ATOM 915 N N . ALA A 1 118 ? -11.102 -47.111 37.809 1.00 35.59 118 ALA A N 1
ATOM 916 C CA . ALA A 1 118 ? -9.974 -46.212 38.092 1.00 35.59 118 ALA A CA 1
ATOM 917 C C . ALA A 1 118 ? -9.544 -46.276 39.574 1.00 35.59 118 ALA A C 1
ATOM 919 O O . ALA A 1 118 ? -8.359 -46.275 39.887 1.00 35.59 118 ALA A O 1
ATOM 920 N N . ALA A 1 119 ? -10.499 -46.473 40.491 1.00 31.88 119 ALA A N 1
ATOM 921 C CA . ALA A 1 119 ? -10.217 -46.635 41.919 1.00 31.88 119 ALA A CA 1
ATOM 922 C C . ALA A 1 119 ? -9.496 -47.956 42.277 1.00 31.88 119 ALA A C 1
ATOM 924 O O . ALA A 1 119 ? -8.874 -48.048 43.333 1.00 31.88 119 ALA A O 1
ATOM 925 N N . LYS A 1 120 ? -9.540 -48.982 41.410 1.00 33.25 120 LYS A N 1
ATOM 926 C CA . LYS A 1 120 ? -8.874 -50.280 41.643 1.00 33.25 120 LYS A CA 1
ATOM 927 C C . LYS A 1 120 ? -7.433 -50.351 41.130 1.00 33.25 120 LYS A C 1
ATOM 929 O O . LYS A 1 120 ? -6.729 -51.287 41.491 1.00 33.25 120 LYS A O 1
ATOM 934 N N . LEU A 1 121 ? -6.970 -49.363 40.362 1.00 35.34 121 LEU A N 1
ATOM 935 C CA . LEU A 1 121 ? -5.586 -49.292 39.873 1.00 35.34 121 LEU A CA 1
ATOM 936 C C . LEU A 1 121 ? -4.566 -48.867 40.949 1.00 35.34 121 LEU A C 1
ATOM 938 O O . LEU A 1 121 ? -3.375 -48.839 40.666 1.00 35.34 121 LEU A O 1
ATOM 942 N N . ARG A 1 122 ? -4.999 -48.598 42.193 1.00 33.06 122 ARG A N 1
ATOM 943 C CA . ARG A 1 122 ? -4.132 -48.063 43.261 1.00 33.06 122 ARG A CA 1
ATOM 944 C C . ARG A 1 122 ? -3.826 -48.964 44.460 1.00 33.06 122 ARG A C 1
ATOM 946 O O . ARG A 1 122 ? -3.140 -48.494 45.359 1.00 33.06 122 ARG A O 1
ATOM 953 N N . TYR A 1 123 ? -4.264 -50.228 44.515 1.00 28.16 123 TYR A N 1
ATOM 954 C CA . TYR A 1 123 ? -3.966 -51.071 45.688 1.00 28.16 123 TYR A CA 1
ATOM 955 C C . TYR A 1 123 ? -3.598 -52.522 45.365 1.00 28.16 123 TYR A C 1
ATOM 957 O O . TYR A 1 123 ? -4.449 -53.402 45.257 1.00 28.16 123 TYR A O 1
ATOM 965 N N . GLY A 1 124 ? -2.285 -52.766 45.334 1.00 26.05 124 GLY A N 1
ATOM 966 C CA . GLY A 1 124 ? -1.653 -54.066 45.535 1.00 26.05 124 GLY A CA 1
ATOM 967 C C . GLY A 1 124 ? -0.628 -53.990 46.674 1.00 26.05 124 GLY A C 1
ATOM 968 O O . GLY A 1 124 ? 0.533 -53.718 46.425 1.00 26.05 124 GLY A O 1
ATOM 969 N N . ARG A 1 125 ? -1.097 -54.267 47.900 1.00 28.75 125 ARG A N 1
ATOM 970 C CA . ARG A 1 125 ? -0.374 -54.607 49.153 1.00 28.75 125 ARG A CA 1
ATOM 971 C C . ARG A 1 125 ? 0.607 -53.601 49.802 1.00 28.75 125 ARG A C 1
ATOM 973 O O . ARG A 1 125 ? 1.636 -53.238 49.261 1.00 28.75 125 ARG A O 1
ATOM 980 N N . ASN A 1 126 ? 0.307 -53.372 51.089 1.00 31.91 126 ASN A N 1
ATOM 981 C CA . ASN A 1 126 ? 1.173 -53.034 52.227 1.00 31.91 126 ASN A CA 1
ATOM 982 C C . ASN A 1 126 ? 1.972 -51.724 52.212 1.00 31.91 126 ASN A C 1
ATOM 984 O O . ASN A 1 126 ? 3.177 -51.753 52.008 1.00 31.91 126 ASN A O 1
ATOM 988 N N . VAL A 1 127 ? 1.346 -50.638 52.687 1.00 26.72 127 VAL A N 1
ATOM 989 C CA . VAL A 1 127 ? 2.008 -49.701 53.615 1.00 26.72 127 VAL A CA 1
ATOM 990 C C . VAL A 1 127 ? 0.987 -49.203 54.645 1.00 26.72 127 VAL A C 1
ATOM 992 O O . VAL A 1 127 ? 0.018 -48.527 54.313 1.00 26.72 127 VAL A O 1
ATOM 995 N N . ASN A 1 128 ? 1.220 -49.552 55.911 1.00 29.80 128 ASN A N 1
ATOM 996 C CA . ASN A 1 128 ? 0.577 -48.949 57.076 1.00 29.80 128 ASN A CA 1
ATOM 997 C C . ASN A 1 128 ? 1.158 -47.540 57.260 1.00 29.80 128 ASN A C 1
ATOM 999 O O . ASN A 1 128 ? 2.303 -47.424 57.693 1.00 29.80 128 ASN A O 1
ATOM 1003 N N . ARG A 1 129 ? 0.400 -46.486 56.936 1.00 25.59 129 ARG A N 1
ATOM 1004 C CA . ARG A 1 129 ? 0.542 -45.139 57.523 1.00 25.59 129 ARG A CA 1
ATOM 1005 C C . ARG A 1 129 ? -0.656 -44.273 57.135 1.00 25.59 129 ARG A C 1
ATOM 1007 O O . ARG A 1 129 ? -0.928 -44.035 55.965 1.00 25.59 129 ARG A O 1
ATOM 1014 N N . SER A 1 130 ? -1.378 -43.835 58.153 1.00 26.03 130 SER A N 1
ATOM 1015 C CA . SER A 1 130 ? -2.530 -42.940 58.102 1.00 26.03 130 SER A CA 1
ATOM 1016 C C . SER A 1 130 ? -2.116 -41.503 57.764 1.00 26.03 130 SER A C 1
ATOM 1018 O O . SER A 1 130 ? -1.322 -40.918 58.497 1.00 26.03 130 SER A O 1
ATOM 1020 N N . PHE A 1 131 ? -2.710 -40.922 56.717 1.00 22.11 131 PHE A N 1
ATOM 1021 C CA . PHE A 1 131 ? -2.761 -39.472 56.482 1.00 22.11 131 PHE A CA 1
ATOM 1022 C C . PHE A 1 131 ? -4.201 -39.057 56.136 1.00 22.11 131 PHE A C 1
ATOM 1024 O O . PHE A 1 131 ? -4.862 -39.775 55.381 1.00 22.11 131 PHE A O 1
ATOM 1031 N N . PRO A 1 132 ? -4.715 -37.932 56.669 1.00 26.17 132 PRO A N 1
ATOM 1032 C CA . PRO A 1 132 ? -6.086 -37.508 56.439 1.00 26.17 132 PRO A CA 1
ATOM 1033 C C . PRO A 1 132 ? -6.147 -36.620 55.193 1.00 26.17 132 PRO A C 1
ATOM 1035 O O . PRO A 1 132 ? -5.701 -35.479 55.222 1.00 26.17 132 PRO A O 1
ATOM 1038 N N . PHE A 1 133 ? -6.730 -37.112 54.101 1.00 25.36 133 PHE A N 1
ATOM 1039 C CA . PHE A 1 133 ? -7.194 -36.247 53.015 1.00 25.36 133 PHE A CA 1
ATOM 1040 C C . PHE A 1 133 ? -8.615 -36.641 52.622 1.00 25.36 133 PHE A C 1
ATOM 1042 O O . PHE A 1 133 ? -8.909 -37.804 52.347 1.00 25.36 133 PHE A O 1
ATOM 1049 N N . ALA A 1 134 ? -9.505 -35.650 52.659 1.00 27.09 134 ALA A N 1
ATOM 1050 C CA . ALA A 1 134 ? -10.907 -35.781 52.298 1.00 27.09 134 ALA A CA 1
ATOM 1051 C C . ALA A 1 134 ? -11.060 -36.240 50.832 1.00 27.09 134 ALA A C 1
ATOM 1053 O O . ALA A 1 134 ? -10.284 -35.811 49.974 1.00 27.09 134 ALA A O 1
ATOM 1054 N N . PRO A 1 135 ? -12.057 -37.084 50.509 1.00 31.38 135 PRO A N 1
ATOM 1055 C CA . PRO A 1 135 ? -12.273 -37.549 49.146 1.00 31.38 135 PRO A CA 1
ATOM 1056 C C . PRO A 1 135 ? -12.753 -36.388 48.265 1.00 31.38 135 PRO A C 1
ATOM 1058 O O . PRO A 1 135 ? -13.886 -35.919 48.377 1.00 31.38 135 PRO A O 1
ATOM 1061 N N . LEU A 1 136 ? -11.886 -35.917 47.368 1.00 33.06 136 LEU A N 1
ATOM 1062 C CA . LEU A 1 136 ? -12.262 -34.999 46.297 1.00 33.06 136 LEU A CA 1
ATOM 1063 C C . LEU A 1 136 ? -13.173 -35.737 45.306 1.00 33.06 136 LEU A C 1
ATOM 1065 O O . LEU A 1 136 ? -12.807 -36.763 44.734 1.00 33.06 136 LEU A O 1
ATOM 1069 N N . ASN A 1 137 ? -14.386 -35.212 45.125 1.00 35.62 137 ASN A N 1
ATOM 1070 C CA . ASN A 1 137 ? -15.426 -35.742 44.242 1.00 35.62 137 ASN A CA 1
ATOM 1071 C C . ASN A 1 137 ? -14.946 -35.794 42.776 1.00 35.62 137 ASN A C 1
ATOM 1073 O O . ASN A 1 137 ? -15.113 -34.831 42.024 1.00 35.62 137 ASN A O 1
ATOM 1077 N N . GLY A 1 138 ? -14.405 -36.938 42.344 1.00 30.75 138 GLY A N 1
ATOM 1078 C CA . GLY A 1 138 ? -13.914 -37.169 40.975 1.00 30.75 138 GLY A CA 1
ATOM 1079 C C . GLY A 1 138 ? -14.958 -36.943 39.871 1.00 30.75 138 GLY A C 1
ATOM 1080 O O . GLY A 1 138 ? -14.596 -36.697 38.726 1.00 30.75 138 GLY A O 1
ATOM 1081 N N . GLY A 1 139 ? -16.252 -36.933 40.216 1.00 29.62 139 GLY A N 1
ATOM 1082 C CA . GLY A 1 139 ? -17.336 -36.583 39.294 1.00 29.62 139 GLY A CA 1
ATOM 1083 C C . GLY A 1 139 ? -17.327 -35.115 38.869 1.00 29.62 139 GLY A C 1
ATOM 1084 O O . GLY A 1 139 ? -17.624 -34.826 37.718 1.00 29.62 139 GLY A O 1
ATOM 1085 N N . LYS A 1 140 ? -16.915 -34.190 39.749 1.00 32.75 140 LYS A N 1
ATOM 1086 C CA . LYS A 1 140 ? -16.769 -32.770 39.385 1.00 32.75 140 LYS A CA 1
ATOM 1087 C C . LYS A 1 140 ? -15.559 -32.550 38.484 1.00 32.75 140 LYS A C 1
ATOM 1089 O O . LYS A 1 140 ? -15.651 -31.776 37.548 1.00 32.75 140 LYS A O 1
ATOM 1094 N N . ILE A 1 141 ? -14.461 -33.264 38.724 1.00 36.22 141 ILE A N 1
ATOM 1095 C CA . ILE A 1 141 ? -13.234 -33.132 37.928 1.00 36.22 141 ILE A CA 1
ATOM 1096 C C . ILE A 1 141 ? -13.462 -33.653 36.504 1.00 36.22 141 ILE A C 1
ATOM 1098 O O . ILE A 1 141 ? -13.153 -32.951 35.548 1.00 36.22 141 ILE A O 1
ATOM 1102 N N . ALA A 1 142 ? -14.084 -34.826 36.349 1.00 34.41 142 ALA A N 1
ATOM 1103 C CA . ALA A 1 142 ? -14.403 -35.380 35.034 1.00 34.41 142 ALA A CA 1
ATOM 1104 C C . ALA A 1 142 ? -15.388 -34.498 34.245 1.00 34.41 142 ALA A C 1
ATOM 1106 O O . ALA A 1 142 ? -15.187 -34.282 33.054 1.00 34.41 142 ALA A O 1
ATOM 1107 N N . LEU A 1 143 ? -16.410 -33.931 34.903 1.00 33.53 143 LEU A N 1
ATOM 1108 C CA . LEU A 1 143 ? -17.347 -33.012 34.249 1.00 33.53 143 LEU A CA 1
ATOM 1109 C C . LEU A 1 143 ? -16.671 -31.696 33.837 1.00 33.53 143 LEU A C 1
ATOM 1111 O O . LEU A 1 143 ? -16.951 -31.184 32.760 1.00 33.53 143 LEU A O 1
ATOM 1115 N N . THR A 1 144 ? -15.773 -31.161 34.669 1.00 39.38 144 THR A N 1
ATOM 1116 C CA . THR A 1 144 ? -15.008 -29.944 34.360 1.00 39.38 144 THR A CA 1
ATOM 1117 C C . THR A 1 144 ? -14.043 -30.171 33.203 1.00 39.38 144 THR A C 1
ATOM 1119 O O . THR A 1 144 ? -13.949 -29.317 32.332 1.00 39.38 144 THR A O 1
ATOM 1122 N N . VAL A 1 145 ? -13.370 -31.324 33.145 1.00 42.00 145 VAL A N 1
ATOM 1123 C CA . VAL A 1 145 ? -12.462 -31.663 32.039 1.00 42.00 145 VAL A CA 1
ATOM 1124 C C . VAL A 1 145 ? -13.240 -31.903 30.748 1.00 42.00 145 VAL A C 1
ATOM 1126 O O . VAL A 1 145 ? -12.856 -31.365 29.722 1.00 42.00 145 VAL A O 1
ATOM 1129 N N . VAL A 1 146 ? -14.362 -32.627 30.780 1.00 38.88 146 VAL A N 1
ATOM 1130 C CA . VAL A 1 146 ? -15.206 -32.830 29.587 1.00 38.88 146 VAL A CA 1
ATOM 1131 C C . VAL A 1 146 ? -15.813 -31.515 29.108 1.00 38.88 146 VAL A C 1
ATOM 1133 O O . VAL A 1 146 ? -15.850 -31.275 27.909 1.00 38.88 146 VAL A O 1
ATOM 1136 N N . ARG A 1 147 ? -16.236 -30.635 30.021 1.00 36.88 147 ARG A N 1
ATOM 1137 C CA . ARG A 1 147 ? -16.747 -29.305 29.671 1.00 36.88 147 ARG A CA 1
ATOM 1138 C C . ARG A 1 147 ? -15.649 -28.400 29.124 1.00 36.88 147 ARG A C 1
ATOM 1140 O O . ARG A 1 147 ? -15.892 -27.707 28.156 1.00 36.88 147 ARG A O 1
ATOM 1147 N N . TRP A 1 148 ? -14.438 -28.461 29.670 1.00 42.47 148 TRP A N 1
ATOM 1148 C CA . TRP A 1 148 ? -13.296 -27.698 29.169 1.00 42.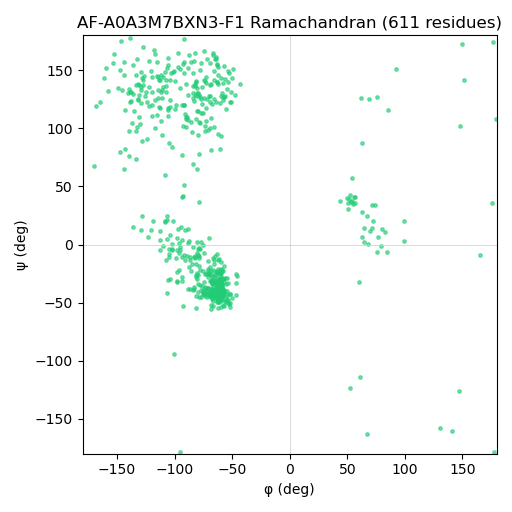47 148 TRP A CA 1
ATOM 1149 C C . TRP A 1 148 ? -12.797 -28.217 27.816 1.00 42.47 148 TRP A C 1
ATOM 1151 O O . TRP A 1 148 ? -12.555 -27.424 26.918 1.00 42.47 148 TRP A O 1
ATOM 1161 N N . VAL A 1 149 ? -12.721 -29.537 27.623 1.00 43.00 149 VAL A N 1
ATOM 1162 C CA . VAL A 1 149 ? -12.402 -30.152 26.325 1.00 43.00 149 VAL A CA 1
ATOM 1163 C C . VAL A 1 149 ? -13.507 -29.865 25.310 1.00 43.00 149 VAL A C 1
ATOM 1165 O O . VAL A 1 149 ? -13.190 -29.567 24.169 1.00 43.00 149 VAL A O 1
ATOM 1168 N N . ALA A 1 150 ? -14.782 -29.878 25.711 1.00 37.44 150 ALA A N 1
ATOM 1169 C CA . ALA A 1 150 ? -15.890 -29.466 24.854 1.00 37.44 150 ALA A CA 1
ATOM 1170 C C . ALA A 1 150 ? -15.845 -27.965 24.539 1.00 37.44 150 ALA A C 1
ATOM 1172 O O . ALA A 1 150 ? -16.046 -27.609 23.394 1.00 37.44 150 ALA A O 1
ATOM 1173 N N . ASP A 1 151 ? -15.518 -27.089 25.492 1.00 40.78 151 ASP A N 1
ATOM 1174 C CA . ASP A 1 151 ? -15.395 -25.638 25.278 1.00 40.78 151 ASP A CA 1
ATOM 1175 C C . ASP A 1 151 ? -14.173 -25.280 24.408 1.00 40.78 151 ASP A C 1
ATOM 1177 O O . ASP A 1 151 ? -14.205 -24.300 23.662 1.00 40.78 151 ASP A O 1
ATOM 1181 N N . VAL A 1 152 ? -13.099 -26.072 24.483 1.00 45.34 152 VAL A N 1
ATOM 1182 C CA . VAL A 1 152 ? -11.920 -25.969 23.607 1.00 45.34 152 VAL A CA 1
ATOM 1183 C C . VAL A 1 152 ? -12.227 -26.544 22.220 1.00 45.34 152 VAL A C 1
ATOM 1185 O O . VAL A 1 152 ? -11.886 -25.914 21.227 1.00 45.34 152 VAL A O 1
ATOM 1188 N N . ALA A 1 153 ? -12.934 -27.675 22.134 1.00 39.94 153 ALA A N 1
ATOM 1189 C CA . ALA A 1 153 ? -13.352 -28.291 20.871 1.00 39.94 153 ALA A CA 1
ATOM 1190 C C . ALA A 1 153 ? -14.498 -27.532 20.169 1.00 39.94 153 ALA A C 1
ATOM 1192 O O . ALA A 1 153 ? -14.617 -27.602 18.952 1.00 39.94 153 ALA A O 1
ATOM 1193 N N . LEU A 1 154 ? -15.325 -26.783 20.908 1.00 42.59 154 LEU A N 1
ATOM 1194 C CA . LEU A 1 154 ? -16.386 -25.918 20.371 1.00 42.59 154 LEU A CA 1
ATOM 1195 C C . LEU A 1 154 ? -15.839 -24.588 19.843 1.00 42.59 154 LEU A C 1
ATOM 1197 O O . LEU A 1 154 ? -16.504 -23.921 19.053 1.00 42.59 154 LEU A O 1
ATOM 1201 N N . LYS A 1 155 ? -14.623 -24.197 20.236 1.00 54.53 155 LYS A N 1
ATOM 1202 C CA . LYS A 1 155 ? -13.913 -23.066 19.638 1.00 54.53 155 LYS A CA 1
ATOM 1203 C C . LYS A 1 155 ? -13.006 -23.595 18.532 1.00 54.53 155 LYS A C 1
ATOM 1205 O O . LYS A 1 155 ? -11.798 -23.688 18.720 1.00 54.53 155 LYS A O 1
ATOM 1210 N N . ASN A 1 156 ? -13.592 -23.924 17.379 1.00 54.81 156 ASN A N 1
ATOM 1211 C CA . ASN A 1 156 ? -12.855 -24.195 16.139 1.00 54.81 156 ASN A CA 1
ATOM 1212 C C . ASN A 1 156 ? -12.052 -22.946 15.729 1.00 54.81 156 ASN A C 1
ATOM 1214 O O . ASN A 1 156 ? -12.501 -22.137 14.922 1.00 54.81 156 ASN A O 1
ATOM 1218 N N . VAL A 1 157 ? -10.871 -22.751 16.318 1.00 76.56 157 VAL A N 1
ATOM 1219 C CA . VAL A 1 157 ? -9.940 -21.698 15.910 1.00 76.56 157 VAL A CA 1
ATOM 1220 C C . VAL A 1 157 ? -9.206 -22.207 14.675 1.00 76.56 157 VAL A C 1
ATOM 1222 O O . VAL A 1 157 ? -8.222 -22.928 14.785 1.00 76.56 157 VAL A O 1
ATOM 1225 N N . THR A 1 158 ? -9.711 -21.852 13.497 1.00 85.50 158 THR A N 1
ATOM 1226 C CA . THR A 1 158 ? -9.111 -22.220 12.203 1.00 85.50 158 THR A CA 1
ATOM 1227 C C . THR A 1 158 ? -7.968 -21.289 11.793 1.00 85.50 158 THR A C 1
ATOM 1229 O O . THR A 1 158 ? -7.255 -21.580 10.843 1.00 85.50 158 THR A O 1
ATOM 1232 N N . GLY A 1 159 ? -7.804 -20.159 12.491 1.00 88.94 159 GLY A N 1
ATOM 1233 C CA . GLY A 1 159 ? -6.837 -19.110 12.156 1.00 88.94 159 GLY A CA 1
ATOM 1234 C C . GLY A 1 159 ? -7.335 -18.103 11.116 1.00 88.94 159 GLY A C 1
ATOM 1235 O O . GLY A 1 159 ? -6.669 -17.094 10.909 1.00 88.94 159 GLY A O 1
ATOM 1236 N N . ILE A 1 160 ? -8.515 -18.321 10.520 1.00 91.12 160 ILE A N 1
ATOM 1237 C CA . ILE A 1 160 ? -9.018 -17.490 9.415 1.00 91.12 160 ILE A CA 1
ATOM 1238 C C . ILE A 1 160 ? -9.237 -16.018 9.791 1.00 91.12 160 ILE A C 1
ATOM 1240 O O . ILE A 1 160 ? -9.043 -15.137 8.963 1.00 91.12 160 ILE A O 1
ATOM 1244 N N . ASP A 1 161 ? -9.584 -15.746 11.051 1.00 92.75 161 ASP A N 1
ATOM 1245 C CA . ASP A 1 161 ? -9.798 -14.383 11.553 1.00 92.75 161 ASP A CA 1
ATOM 1246 C C . ASP A 1 161 ? -8.487 -13.651 11.890 1.00 92.75 161 ASP A C 1
ATOM 1248 O O . ASP A 1 161 ? -8.515 -12.496 12.324 1.00 92.75 161 ASP A O 1
ATOM 1252 N N . GLY A 1 162 ? -7.336 -14.328 11.783 1.00 94.69 162 GLY A N 1
ATOM 1253 C CA . GLY A 1 162 ? -6.047 -13.812 12.234 1.00 94.69 162 GLY A CA 1
ATOM 1254 C C . GLY A 1 162 ? -6.107 -13.328 13.687 1.00 94.69 162 GLY A C 1
ATOM 1255 O O . GLY A 1 162 ? -6.475 -14.071 14.604 1.00 94.69 162 GLY A O 1
ATOM 1256 N N . TRP A 1 163 ? -5.756 -12.058 13.907 1.00 95.94 163 TRP A N 1
ATOM 1257 C CA . TRP A 1 163 ? -5.836 -11.411 15.223 1.00 95.94 163 TRP A CA 1
ATOM 1258 C C . TRP A 1 163 ? -7.212 -10.798 15.541 1.00 95.94 163 TRP A C 1
ATOM 1260 O O . TRP A 1 163 ? -7.473 -10.469 16.699 1.00 95.94 163 TRP A O 1
ATOM 1270 N N . LEU A 1 164 ? -8.127 -10.691 14.573 1.00 97.06 164 LEU A N 1
ATOM 1271 C CA . LEU A 1 164 ? -9.433 -10.027 14.710 1.00 97.06 164 LEU A CA 1
ATOM 1272 C C . LEU A 1 164 ? -10.560 -10.988 15.118 1.00 97.06 164 LEU A C 1
ATOM 1274 O O . LEU A 1 164 ? -11.682 -10.914 14.618 1.00 97.06 164 LEU A O 1
ATOM 1278 N N . ARG A 1 165 ? -10.261 -11.891 16.056 1.00 94.81 165 ARG A N 1
ATOM 1279 C CA . ARG A 1 165 ? -11.168 -12.967 16.499 1.00 94.81 165 ARG A CA 1
ATOM 1280 C C . ARG A 1 165 ? -12.424 -12.486 17.224 1.00 94.81 165 ARG A C 1
ATOM 1282 O O . ARG A 1 165 ? -13.344 -13.273 17.408 1.00 94.81 165 ARG A O 1
ATOM 1289 N N . TYR A 1 166 ? -12.383 -11.274 17.779 1.00 95.38 166 TYR A N 1
ATOM 1290 C CA . TYR A 1 166 ? -13.415 -10.722 18.668 1.00 95.38 166 TYR A CA 1
ATOM 1291 C C . TYR A 1 166 ? -13.929 -11.713 19.719 1.00 95.38 166 TYR A C 1
ATOM 1293 O O . TYR A 1 166 ? -15.106 -11.760 20.059 1.00 95.38 166 TYR A O 1
ATOM 1301 N N . ALA A 1 167 ? -13.019 -12.533 20.250 1.00 93.56 167 ALA A N 1
ATOM 1302 C CA . ALA A 1 167 ? -13.357 -13.519 21.257 1.00 93.56 167 ALA A CA 1
ATOM 1303 C C . ALA A 1 167 ? -13.632 -12.831 22.598 1.00 93.56 167 ALA A C 1
ATOM 1305 O O . ALA A 1 167 ? -12.885 -11.943 23.013 1.00 93.56 167 ALA A O 1
ATOM 1306 N N . ARG A 1 168 ? -14.661 -13.301 23.309 1.00 94.56 168 ARG A N 1
ATOM 1307 C CA . ARG A 1 168 ? -15.005 -12.777 24.631 1.00 94.56 168 ARG A CA 1
ATOM 1308 C C . ARG A 1 168 ? -13.832 -12.883 25.605 1.00 94.56 168 ARG A C 1
ATOM 1310 O O . ARG A 1 168 ? -13.287 -13.973 25.809 1.00 94.56 168 ARG A O 1
ATOM 1317 N N . ILE A 1 169 ? -13.486 -11.763 26.231 1.00 94.88 169 ILE A N 1
ATOM 1318 C CA . ILE A 1 169 ? -12.380 -11.669 27.195 1.00 94.88 169 ILE A CA 1
ATOM 1319 C C . ILE A 1 169 ? -12.829 -12.055 28.617 1.00 94.88 169 ILE A C 1
ATOM 1321 O O . ILE A 1 169 ? -14.013 -11.929 28.946 1.00 94.88 169 ILE A O 1
ATOM 1325 N N . PRO A 1 170 ? -11.908 -12.481 29.505 1.00 91.75 170 PRO A N 1
ATOM 1326 C CA . PRO A 1 170 ? -12.259 -12.903 30.865 1.00 91.75 170 PRO A CA 1
ATOM 1327 C C . PRO A 1 170 ? -12.941 -11.826 31.725 1.00 91.75 170 PRO A C 1
ATOM 1329 O O . PRO A 1 170 ? -13.785 -12.153 32.552 1.00 91.75 170 PRO A O 1
ATOM 1332 N N . ASN A 1 171 ? -12.601 -10.549 31.532 1.00 89.75 171 ASN A N 1
ATOM 1333 C CA . ASN A 1 171 ? -13.126 -9.406 32.289 1.00 89.75 171 ASN A CA 1
ATOM 1334 C C . ASN A 1 171 ? -14.212 -8.615 31.532 1.00 89.75 171 ASN A C 1
ATOM 1336 O O . ASN A 1 171 ? -14.494 -7.467 31.881 1.00 89.75 171 ASN A O 1
ATOM 1340 N N . ALA A 1 172 ? -14.847 -9.229 30.528 1.00 93.06 172 ALA A N 1
ATOM 1341 C CA . ALA A 1 172 ? -15.844 -8.600 29.659 1.00 93.06 172 ALA A CA 1
ATOM 1342 C C . ALA A 1 172 ? -16.948 -7.861 30.435 1.00 93.06 172 ALA A C 1
ATOM 1344 O O . ALA A 1 172 ? -17.267 -6.716 30.128 1.00 93.06 172 ALA A O 1
ATOM 1345 N N . ASP A 1 173 ? -17.497 -8.488 31.479 1.00 91.38 173 ASP A N 1
ATOM 1346 C CA . ASP A 1 173 ? -18.630 -7.930 32.226 1.00 91.38 173 ASP A CA 1
ATOM 1347 C C . ASP A 1 173 ? -18.260 -6.653 33.003 1.00 91.38 173 ASP A C 1
ATOM 1349 O O . ASP A 1 173 ? -19.094 -5.762 33.135 1.00 91.38 173 ASP A O 1
ATOM 1353 N N . SER A 1 174 ? -17.006 -6.517 33.455 1.00 89.44 174 SER A N 1
ATOM 1354 C CA . SER A 1 174 ? -16.531 -5.295 34.130 1.00 89.44 174 SER A CA 1
ATOM 1355 C C . SER A 1 174 ? -16.330 -4.105 33.188 1.00 89.44 174 SER A C 1
ATOM 1357 O O . SER A 1 174 ? -16.407 -2.959 33.627 1.00 89.44 174 SER A O 1
ATOM 1359 N N . LEU A 1 175 ? -16.077 -4.373 31.904 1.00 88.44 175 LEU A N 1
ATOM 1360 C CA . LEU A 1 175 ? -15.829 -3.345 30.891 1.00 88.44 175 LEU A CA 1
ATOM 1361 C C . LEU A 1 175 ? -17.088 -2.994 30.095 1.00 88.44 175 LEU A C 1
ATOM 1363 O O . LEU A 1 175 ? -17.176 -1.898 29.556 1.00 88.44 175 LEU A O 1
ATOM 1367 N N . ARG A 1 176 ? -18.090 -3.881 30.055 1.00 87.19 176 ARG A N 1
ATOM 1368 C CA . ARG A 1 176 ? -19.339 -3.656 29.310 1.00 87.19 176 ARG A CA 1
ATOM 1369 C C . ARG A 1 176 ? -20.040 -2.349 29.689 1.00 87.19 176 ARG A C 1
ATOM 1371 O O . ARG A 1 176 ? -20.562 -1.684 28.812 1.00 87.19 176 ARG A O 1
ATOM 1378 N N . GLY A 1 177 ? -20.059 -1.987 30.973 1.00 82.94 177 GLY A N 1
ATOM 1379 C CA . GLY A 1 177 ? -20.700 -0.749 31.441 1.00 82.94 177 GLY A CA 1
ATOM 1380 C C . GLY A 1 177 ? -19.885 0.527 31.204 1.0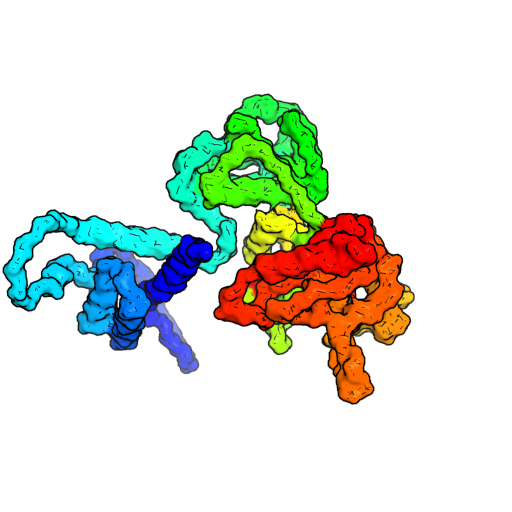0 82.94 177 GLY A C 1
ATOM 1381 O O . GLY A 1 177 ? -20.357 1.603 31.546 1.00 82.94 177 GLY A O 1
ATOM 1382 N N . GLN A 1 178 ? -18.664 0.405 30.678 1.00 85.69 178 GLN A N 1
ATOM 1383 C CA . GLN A 1 178 ? -17.754 1.525 30.416 1.00 85.69 178 GLN A CA 1
ATOM 1384 C C . GLN A 1 178 ? -17.711 1.909 28.934 1.00 85.69 178 GLN A C 1
ATOM 1386 O O . GLN A 1 178 ? -17.037 2.868 28.578 1.00 85.69 178 GLN A O 1
ATOM 1391 N N . VAL A 1 179 ? -18.391 1.151 28.071 1.00 87.12 179 VAL A N 1
ATOM 1392 C CA . VAL A 1 179 ? -18.480 1.449 26.644 1.00 87.12 179 VAL A CA 1
ATOM 1393 C C . VAL A 1 179 ? -19.885 1.940 26.283 1.00 87.12 179 VAL A C 1
ATOM 1395 O O . VAL A 1 179 ? -20.855 1.485 26.896 1.00 87.12 179 VAL A O 1
ATOM 1398 N N . PRO A 1 180 ? -20.008 2.825 25.280 1.00 89.38 180 PRO A N 1
ATOM 1399 C CA . PRO A 1 180 ? -21.287 3.228 24.712 1.00 89.38 180 PRO A CA 1
ATOM 1400 C C . PRO A 1 180 ? -22.193 2.057 24.322 1.00 89.38 180 PRO A C 1
ATOM 1402 O O . PRO A 1 180 ? -21.727 1.034 23.815 1.00 89.38 180 PRO A O 1
ATOM 1405 N N . GLY A 1 181 ? -23.499 2.235 24.526 1.00 88.69 181 GLY A N 1
ATOM 1406 C CA . GLY A 1 181 ? -24.523 1.274 24.103 1.00 88.69 181 GLY A CA 1
ATOM 1407 C C . GLY A 1 181 ? -25.000 1.473 22.663 1.00 88.69 181 GLY A C 1
ATOM 1408 O O . GLY A 1 181 ? -25.640 0.578 22.127 1.00 88.69 181 GLY A O 1
ATOM 1409 N N . HIS A 1 182 ? -24.676 2.614 22.051 1.00 92.81 182 HIS A N 1
ATOM 1410 C CA . HIS A 1 182 ? -25.101 2.992 20.705 1.00 92.81 182 HIS A CA 1
ATOM 1411 C C . HIS A 1 182 ? -23.917 3.539 19.902 1.00 92.81 182 HIS A C 1
ATOM 1413 O O . HIS A 1 182 ? -23.132 4.336 20.427 1.00 92.81 182 HIS A O 1
ATOM 1419 N N . ILE A 1 183 ? -23.799 3.136 18.637 1.00 94.75 183 ILE A N 1
ATOM 1420 C CA . ILE A 1 183 ? -22.791 3.623 17.689 1.00 94.75 183 ILE A CA 1
ATOM 1421 C C . ILE A 1 183 ? -23.471 4.485 16.620 1.00 94.75 183 ILE A C 1
ATOM 1423 O O . ILE A 1 183 ? -24.481 4.086 16.046 1.00 94.75 183 ILE A O 1
ATOM 1427 N N . VAL A 1 184 ? -22.873 5.627 16.298 1.00 94.50 184 VAL A N 1
ATOM 1428 C CA . VAL A 1 184 ? -23.232 6.480 15.163 1.00 94.50 184 VAL A CA 1
ATOM 1429 C C . VAL A 1 184 ? -22.061 6.495 14.183 1.00 94.50 184 VAL A C 1
ATOM 1431 O O . VAL A 1 184 ? -21.004 7.060 14.471 1.00 94.50 184 VAL A O 1
ATOM 1434 N N . ALA A 1 185 ? -22.246 5.888 13.014 1.00 96.12 185 ALA A N 1
ATOM 1435 C CA . ALA A 1 185 ? -21.323 6.023 11.894 1.00 96.12 185 ALA A CA 1
ATOM 1436 C C . ALA A 1 185 ? -21.802 7.157 10.979 1.00 96.12 185 ALA A C 1
ATOM 1438 O O . ALA A 1 185 ? -22.902 7.108 10.420 1.00 96.12 185 ALA A O 1
ATOM 1439 N N . LEU A 1 186 ? -20.963 8.178 10.800 1.00 95.00 186 LEU A N 1
ATOM 1440 C CA . LEU A 1 186 ? -21.285 9.374 10.014 1.00 95.00 186 LEU A CA 1
ATOM 1441 C C . LEU A 1 186 ? -21.169 9.135 8.496 1.00 95.00 186 LEU A C 1
ATOM 1443 O O . LEU A 1 186 ? -20.692 9.991 7.762 1.00 95.00 186 LEU A O 1
ATOM 1447 N N . ASN A 1 187 ? -21.531 7.951 8.005 1.00 92.19 187 ASN A N 1
ATOM 1448 C CA . ASN A 1 187 ? -21.621 7.639 6.579 1.00 92.19 187 ASN A CA 1
ATOM 1449 C C . ASN A 1 187 ? -22.566 6.449 6.380 1.00 92.19 187 ASN A C 1
ATOM 1451 O O . ASN A 1 187 ? -22.439 5.447 7.081 1.00 92.19 187 ASN A O 1
ATOM 1455 N N . ASP A 1 188 ? -23.497 6.558 5.440 1.00 92.00 188 ASP A N 1
ATOM 1456 C CA . ASP A 1 188 ? -24.485 5.528 5.105 1.00 92.00 188 ASP A CA 1
ATOM 1457 C C . ASP A 1 188 ? -24.155 4.744 3.827 1.00 92.00 188 ASP A C 1
ATOM 1459 O O . ASP A 1 188 ? -24.843 3.776 3.509 1.00 92.00 188 ASP A O 1
ATOM 1463 N N . SER A 1 189 ? -23.082 5.103 3.119 1.00 93.81 189 SER A N 1
ATOM 1464 C CA . SER A 1 189 ? -22.603 4.344 1.967 1.00 93.81 189 SER A CA 1
ATOM 1465 C C . SER A 1 189 ? -21.878 3.075 2.409 1.00 93.81 189 SER A C 1
ATOM 1467 O O . SER A 1 189 ? -20.840 3.149 3.066 1.00 93.81 189 SER A O 1
ATOM 1469 N N . GLU A 1 190 ? -22.355 1.907 1.974 1.00 91.62 190 GLU A N 1
ATOM 1470 C CA . GLU A 1 190 ? -21.743 0.606 2.291 1.00 91.62 190 GLU A CA 1
ATOM 1471 C C . GLU A 1 190 ? -20.292 0.477 1.795 1.00 91.62 190 GLU A C 1
ATOM 1473 O O . GLU A 1 190 ? -19.513 -0.308 2.331 1.00 91.62 190 GLU A O 1
ATOM 1478 N N . THR A 1 191 ? -19.891 1.278 0.804 1.00 92.31 191 THR A N 1
ATOM 1479 C CA . THR A 1 191 ? -18.511 1.298 0.298 1.00 92.31 191 THR A CA 1
ATOM 1480 C C . THR A 1 191 ? -17.579 2.199 1.115 1.00 92.31 191 THR A C 1
ATOM 1482 O O . THR A 1 191 ? -16.397 2.310 0.789 1.00 92.31 191 THR A O 1
ATOM 1485 N N . SER A 1 192 ? -18.090 2.888 2.142 1.00 96.25 192 SER A N 1
ATOM 1486 C CA . SER A 1 192 ? -17.324 3.809 2.985 1.00 96.25 192 SER A CA 1
ATOM 1487 C C . SER A 1 192 ? -16.538 3.076 4.084 1.00 96.25 192 SER A C 1
ATOM 1489 O O . SER A 1 192 ? -17.099 2.245 4.806 1.00 96.25 192 SER A O 1
ATOM 1491 N N . PRO A 1 193 ? -15.275 3.470 4.337 1.00 98.38 193 PRO A N 1
ATOM 1492 C CA . PRO A 1 193 ? -14.551 3.055 5.537 1.00 98.38 193 PRO A CA 1
ATOM 1493 C C . PRO A 1 193 ? -15.235 3.406 6.860 1.00 98.38 193 PRO A C 1
ATOM 1495 O O . PRO A 1 193 ? -15.104 2.659 7.826 1.00 98.38 193 PRO A O 1
ATOM 1498 N N . VAL A 1 194 ? -16.009 4.491 6.919 1.00 98.38 194 VAL A N 1
ATOM 1499 C CA . VAL A 1 194 ? -16.735 4.891 8.138 1.00 98.38 194 VAL A CA 1
ATOM 1500 C C . VAL A 1 194 ? -17.944 3.991 8.383 1.00 98.38 194 VAL A C 1
ATOM 1502 O O . VAL A 1 194 ? -18.186 3.590 9.522 1.00 98.38 194 VAL A O 1
ATOM 1505 N N . PHE A 1 195 ? -18.655 3.603 7.323 1.00 97.75 195 PHE A N 1
ATOM 1506 C CA . PHE A 1 195 ? -19.716 2.601 7.425 1.00 97.75 195 PHE A CA 1
ATOM 1507 C C . PHE A 1 195 ? -19.159 1.272 7.962 1.00 97.75 195 PHE A C 1
ATOM 1509 O O . PHE A 1 195 ? -19.676 0.707 8.933 1.00 97.75 195 PHE A O 1
ATOM 1516 N N . THR A 1 196 ? -18.041 0.821 7.386 1.00 98.56 196 THR A N 1
ATOM 1517 C CA . THR A 1 196 ? -17.332 -0.396 7.809 1.00 98.56 196 THR A CA 1
ATOM 1518 C C . THR A 1 196 ? -16.844 -0.299 9.255 1.00 98.56 196 THR A C 1
ATOM 1520 O O . THR A 1 196 ? -16.991 -1.253 10.019 1.00 98.56 196 THR A O 1
ATOM 1523 N N . ALA A 1 197 ? -16.347 0.866 9.683 1.00 98.75 197 ALA A N 1
ATOM 1524 C CA . ALA A 1 197 ? -15.945 1.104 11.068 1.00 98.75 197 ALA A CA 1
ATOM 1525 C C . ALA A 1 197 ? -17.107 0.870 12.047 1.00 98.75 197 ALA A C 1
ATOM 1527 O O . ALA A 1 197 ? -16.920 0.211 13.069 1.00 98.75 197 ALA A O 1
ATOM 1528 N N . GLY A 1 198 ? -18.315 1.335 11.709 1.00 98.12 198 GLY A N 1
ATOM 1529 C CA . GLY A 1 198 ? -19.525 1.062 12.488 1.00 98.12 198 GLY A CA 1
ATOM 1530 C C . GLY A 1 198 ? -19.828 -0.437 12.622 1.00 98.12 198 GLY A C 1
ATOM 1531 O O . GLY A 1 198 ? -20.116 -0.908 13.725 1.00 98.12 198 GLY A O 1
ATOM 1532 N N . GLN A 1 199 ? -19.693 -1.207 11.534 1.00 97.88 199 GLN A N 1
ATOM 1533 C CA . GLN A 1 199 ? -19.905 -2.664 11.558 1.00 97.88 199 GLN A CA 1
ATOM 1534 C C . GLN A 1 199 ? -18.862 -3.409 12.398 1.00 97.88 199 GLN A C 1
ATOM 1536 O O . GLN A 1 199 ? -19.222 -4.300 13.178 1.00 97.88 199 GLN A O 1
ATOM 1541 N N . GLU A 1 200 ? -17.583 -3.050 12.266 1.00 98.56 200 GLU A N 1
ATOM 1542 C CA . GLU A 1 200 ? -16.497 -3.656 13.046 1.00 98.56 200 GLU A CA 1
ATOM 1543 C C . GLU A 1 200 ? -16.640 -3.330 14.534 1.00 98.56 200 GLU A C 1
ATOM 1545 O O . GLU A 1 200 ? -16.472 -4.216 15.373 1.00 98.56 200 GLU A O 1
ATOM 1550 N N . LEU A 1 201 ? -17.003 -2.090 14.880 1.00 98.44 201 LEU A N 1
ATOM 1551 C CA . LEU A 1 201 ? -17.243 -1.684 16.266 1.00 98.44 201 LEU A CA 1
ATOM 1552 C C . LEU A 1 201 ? -18.406 -2.460 16.881 1.00 98.44 201 LEU A C 1
ATOM 1554 O O . LEU A 1 201 ? -18.239 -3.049 17.950 1.00 98.44 201 LEU A O 1
ATOM 1558 N N . MET A 1 202 ? -19.545 -2.537 16.189 1.00 97.12 202 MET A N 1
ATOM 1559 C CA . MET A 1 202 ? -20.706 -3.303 16.647 1.00 97.12 202 MET A CA 1
ATOM 1560 C C . MET A 1 202 ? -20.335 -4.776 16.874 1.00 97.12 202 MET A C 1
ATOM 1562 O O . MET A 1 202 ? -20.535 -5.315 17.966 1.00 97.12 202 MET A O 1
ATOM 1566 N N . SER A 1 203 ? -19.736 -5.418 15.866 1.00 97.00 203 SER A N 1
ATOM 1567 C CA . SER A 1 203 ? -19.363 -6.838 15.917 1.00 97.00 203 SER A CA 1
ATOM 1568 C C . SER A 1 203 ? -18.299 -7.115 16.980 1.00 97.00 203 SER A C 1
ATOM 1570 O O . SER A 1 203 ? -18.397 -8.083 17.738 1.00 97.00 203 SER A O 1
ATOM 1572 N N . GLY A 1 204 ? -17.292 -6.248 17.073 1.00 97.12 204 GLY A N 1
ATOM 1573 C CA . GLY A 1 204 ? -16.193 -6.373 18.017 1.00 97.12 204 GLY A CA 1
ATOM 1574 C C . GLY A 1 204 ? -16.627 -6.151 19.460 1.00 97.12 204 GLY A C 1
ATOM 1575 O O . GLY 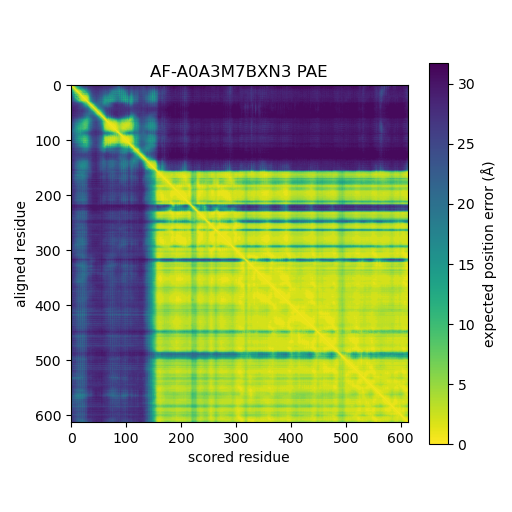A 1 204 ? -16.284 -6.957 20.324 1.00 97.12 204 GLY A O 1
ATOM 1576 N N . MET A 1 205 ? -17.438 -5.131 19.742 1.00 95.94 205 MET A N 1
ATOM 1577 C CA . MET A 1 205 ? -17.971 -4.886 21.088 1.00 95.94 205 MET A CA 1
ATOM 1578 C C . MET A 1 205 ? -18.927 -6.005 21.527 1.00 95.94 205 MET A C 1
ATOM 1580 O O . MET A 1 205 ? -18.845 -6.474 22.670 1.00 95.94 205 MET A O 1
ATOM 1584 N N . ALA A 1 206 ? -19.770 -6.501 20.617 1.00 95.06 206 ALA A N 1
ATOM 1585 C CA . ALA A 1 206 ? -20.631 -7.652 20.876 1.00 95.06 206 ALA A CA 1
ATOM 1586 C C . ALA A 1 206 ? -19.814 -8.923 21.167 1.00 95.06 206 ALA A C 1
ATOM 1588 O O . ALA A 1 206 ? -20.062 -9.599 22.167 1.00 95.06 206 ALA A O 1
ATOM 1589 N N . GLY A 1 207 ? -18.796 -9.229 20.360 1.00 95.69 207 GLY A N 1
ATOM 1590 C CA . GLY A 1 207 ? -17.954 -10.414 20.544 1.00 95.69 207 GLY A CA 1
ATOM 1591 C C . GLY A 1 207 ? -17.065 -10.350 21.793 1.00 95.69 207 GLY A C 1
ATOM 1592 O O . GLY A 1 207 ? -17.087 -11.257 22.632 1.00 95.69 207 GLY A O 1
ATOM 1593 N N . ILE A 1 208 ? -16.309 -9.259 21.953 1.00 96.56 208 ILE A N 1
ATOM 1594 C CA . ILE A 1 208 ? -15.308 -9.082 23.017 1.00 96.56 208 ILE A CA 1
ATOM 1595 C C . ILE A 1 208 ? -15.982 -8.933 24.386 1.00 96.56 208 ILE A C 1
ATOM 1597 O O . ILE A 1 208 ? -15.5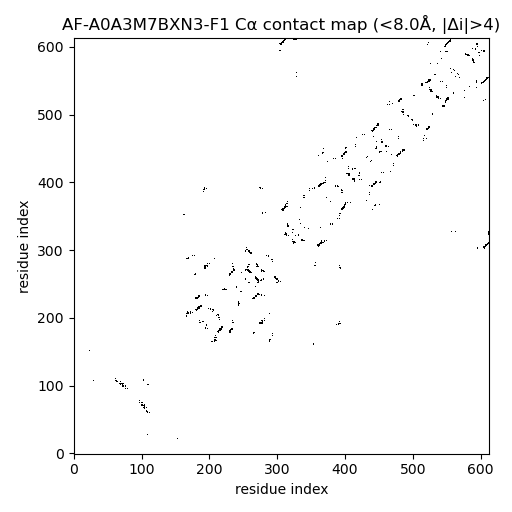44 -9.554 25.360 1.00 96.56 208 ILE A O 1
ATOM 1601 N N . LEU A 1 209 ? -17.044 -8.126 24.478 1.00 94.94 209 LEU A N 1
ATOM 1602 C CA . LEU A 1 209 ? -17.662 -7.744 25.754 1.00 94.94 209 LEU A CA 1
ATOM 1603 C C . LEU A 1 209 ? -19.018 -8.420 26.008 1.00 94.94 209 LEU A C 1
ATOM 1605 O O . LEU A 1 209 ? -19.534 -8.375 27.133 1.00 94.94 209 LEU A O 1
ATOM 1609 N N . GLY A 1 210 ? -19.628 -9.044 24.996 1.00 92.62 210 GLY A N 1
ATOM 1610 C CA . GLY A 1 210 ? -21.038 -9.439 25.064 1.00 92.62 210 GLY A CA 1
ATOM 1611 C C . GLY A 1 210 ? -21.961 -8.228 25.211 1.00 92.62 210 GLY A C 1
ATOM 1612 O O . GLY A 1 210 ? -22.981 -8.335 25.890 1.00 92.62 210 GLY A O 1
ATOM 1613 N N . ALA A 1 211 ? -21.543 -7.060 24.713 1.00 88.69 211 ALA A N 1
ATOM 1614 C CA . ALA A 1 211 ? -22.330 -5.836 24.777 1.00 88.69 211 ALA A CA 1
ATOM 1615 C C . ALA A 1 211 ? -23.494 -5.911 23.777 1.00 88.69 211 ALA A C 1
ATOM 1617 O O . ALA A 1 211 ? -23.329 -6.423 22.673 1.00 88.69 211 ALA A O 1
ATOM 1618 N N . ASN A 1 212 ? -24.667 -5.417 24.174 1.00 87.00 212 ASN A N 1
ATOM 1619 C CA . ASN A 1 212 ? -25.779 -5.226 23.250 1.00 87.00 212 ASN A CA 1
ATOM 1620 C C . ASN A 1 212 ? -25.645 -3.817 22.676 1.00 87.00 212 ASN A C 1
ATOM 1622 O O . ASN A 1 212 ? -25.927 -2.859 23.393 1.00 87.00 212 ASN A O 1
ATOM 1626 N N . VAL A 1 213 ? -25.134 -3.723 21.452 1.00 88.81 213 VAL A N 1
ATOM 1627 C CA . VAL A 1 213 ? -24.799 -2.459 20.793 1.00 88.81 213 VAL A CA 1
ATOM 1628 C C . VAL A 1 213 ? -25.525 -2.412 19.463 1.00 88.81 213 VAL A C 1
ATOM 1630 O O . VAL A 1 213 ? -25.468 -3.380 18.703 1.00 88.81 213 VAL A O 1
ATOM 1633 N N . ASP A 1 214 ? -26.201 -1.309 19.189 1.00 90.75 214 ASP A N 1
ATOM 1634 C CA . ASP A 1 214 ? -26.787 -1.014 17.890 1.00 90.75 214 ASP A CA 1
ATOM 1635 C C . ASP A 1 214 ? -25.967 0.054 17.157 1.00 90.75 214 ASP A C 1
ATOM 1637 O O . ASP A 1 214 ? -25.248 0.847 17.767 1.00 90.75 214 ASP A O 1
ATOM 1641 N N . VAL A 1 215 ? -26.048 0.043 15.827 1.00 93.62 215 VAL A N 1
ATOM 1642 C CA . VAL A 1 215 ? -25.388 1.023 14.963 1.00 93.62 215 VAL A CA 1
ATOM 1643 C C . VAL A 1 215 ? -26.435 1.771 14.150 1.00 93.62 215 VAL A C 1
ATOM 1645 O O . VAL A 1 215 ? -27.319 1.162 13.544 1.00 93.62 215 VAL A O 1
ATOM 1648 N N . SER A 1 216 ? -26.331 3.095 14.139 1.00 93.25 216 SER A N 1
ATOM 1649 C CA . SER A 1 216 ? -27.040 3.963 13.211 1.00 93.25 216 SER A CA 1
ATOM 1650 C C . SER A 1 216 ? -26.069 4.523 12.175 1.00 93.25 216 SER A C 1
ATOM 1652 O O . SER A 1 216 ? -24.917 4.849 12.473 1.00 93.25 216 SER A O 1
ATOM 1654 N N . TYR A 1 217 ? -26.554 4.613 10.941 1.00 90.19 217 TYR A N 1
ATOM 1655 C CA . TYR A 1 217 ? -25.835 5.205 9.824 1.00 90.19 217 TYR A CA 1
ATOM 1656 C C . TYR A 1 217 ? -26.567 6.461 9.413 1.00 90.19 217 TYR A C 1
ATOM 1658 O O . TYR A 1 217 ? -27.745 6.414 9.052 1.00 90.19 217 TYR A O 1
ATOM 1666 N N . SER A 1 218 ? -25.894 7.595 9.518 1.00 75.88 218 SER A N 1
ATOM 1667 C CA . SER A 1 218 ? -26.555 8.864 9.262 1.00 75.88 218 SER A CA 1
ATOM 1668 C C . SER A 1 218 ? -25.543 9.973 9.079 1.00 75.88 218 SER A C 1
ATOM 1670 O O . SER A 1 218 ? -24.801 10.315 9.996 1.00 75.88 218 SER A O 1
ATOM 1672 N N . MET A 1 219 ? -25.619 10.616 7.922 1.00 63.22 219 MET A N 1
ATOM 1673 C CA . MET A 1 219 ? -25.237 12.013 7.761 1.00 63.22 219 MET A CA 1
ATOM 1674 C C . MET A 1 219 ? -26.452 12.856 8.172 1.00 63.22 219 MET A C 1
ATOM 1676 O O . MET A 1 219 ? -27.176 13.363 7.321 1.00 63.22 219 MET A O 1
ATOM 1680 N N . SER A 1 220 ? -26.805 12.886 9.460 1.00 50.41 220 SER A N 1
ATOM 1681 C CA . SER A 1 220 ? -28.051 13.552 9.869 1.00 50.41 220 SER A CA 1
ATOM 1682 C C . SER A 1 220 ? -28.021 15.061 9.590 1.00 50.41 220 SER A C 1
ATOM 1684 O O . SER A 1 220 ? -26.947 15.658 9.515 1.00 50.41 220 SER A O 1
ATOM 1686 N N . GLU A 1 221 ? -29.199 15.693 9.559 1.00 52.59 221 GLU A N 1
ATOM 1687 C CA . GLU A 1 221 ? -29.346 17.153 9.599 1.00 52.59 221 GLU A CA 1
ATOM 1688 C C . GLU A 1 221 ? -28.520 17.789 10.739 1.00 52.59 221 GLU A C 1
ATOM 1690 O O . GLU A 1 221 ? -28.271 17.178 11.783 1.00 52.59 221 GLU A O 1
ATOM 1695 N N . LYS A 1 222 ? -28.076 19.039 10.548 1.00 50.69 222 LYS A N 1
ATOM 1696 C CA . LYS A 1 222 ? -27.251 19.765 11.528 1.00 50.69 222 LYS A CA 1
ATOM 1697 C C . LYS A 1 222 ? -27.889 19.752 12.924 1.00 50.69 222 LYS A C 1
ATOM 1699 O O . LYS A 1 222 ? -28.977 20.292 13.113 1.00 50.69 222 LYS A O 1
ATOM 1704 N N . GLY A 1 223 ? -27.158 19.243 13.920 1.00 51.19 223 GLY A N 1
ATOM 1705 C CA . GLY A 1 223 ? -27.512 19.366 15.341 1.00 51.19 223 GLY A CA 1
ATOM 1706 C C . GLY A 1 223 ? -28.197 18.159 15.997 1.00 51.19 223 GLY A C 1
ATOM 1707 O O . GLY A 1 223 ? -28.502 18.249 17.187 1.00 51.19 223 GLY A O 1
ATOM 1708 N N . SER A 1 224 ? -28.385 17.037 15.293 1.00 57.03 224 SER A N 1
ATOM 1709 C CA . SER A 1 224 ? -29.066 15.831 15.814 1.00 57.03 224 SER A CA 1
ATOM 1710 C C . SER A 1 224 ? -28.403 15.187 17.038 1.00 57.03 224 SER A C 1
ATOM 1712 O O . SER A 1 224 ? -29.084 14.541 17.830 1.00 57.03 224 SER A O 1
ATOM 1714 N N . TYR A 1 225 ? -27.092 15.377 17.223 1.00 58.34 225 TYR A N 1
ATOM 1715 C CA . TYR A 1 225 ? -26.303 14.676 18.251 1.00 58.34 225 TYR A CA 1
ATOM 1716 C C . TYR A 1 225 ? -25.899 15.538 19.446 1.00 58.34 225 TYR A C 1
ATOM 1718 O O . TYR A 1 225 ? -25.194 15.065 20.328 1.00 58.34 225 TYR A O 1
ATOM 1726 N N . ARG A 1 226 ? -26.361 16.794 19.525 1.00 54.31 226 ARG A N 1
ATOM 1727 C CA . ARG A 1 226 ? -25.912 17.757 20.552 1.00 54.31 226 ARG A CA 1
ATOM 1728 C C . ARG A 1 226 ? -26.202 17.355 22.007 1.00 54.31 226 ARG A C 1
ATOM 1730 O O . ARG A 1 226 ? -25.670 17.995 22.902 1.00 54.31 226 ARG A O 1
ATOM 1737 N N . ASN A 1 227 ? -27.035 16.338 22.244 1.00 52.44 227 ASN A N 1
ATOM 1738 C CA . ASN A 1 227 ? -27.443 15.883 23.580 1.00 52.44 227 ASN A CA 1
ATOM 1739 C C . ASN A 1 227 ? -27.438 14.347 23.738 1.00 52.44 227 ASN A C 1
ATOM 1741 O O . ASN A 1 227 ? -28.077 13.834 24.659 1.00 52.44 227 ASN A O 1
ATOM 1745 N N . ALA A 1 228 ? -26.799 13.602 22.832 1.00 58.12 228 ALA A N 1
ATOM 1746 C CA . ALA A 1 228 ? -26.703 12.153 22.977 1.00 58.12 228 ALA A CA 1
ATOM 1747 C C . ALA A 1 228 ? -25.611 11.822 24.007 1.00 58.12 228 ALA A C 1
ATOM 1749 O O . ALA A 1 228 ? -24.503 12.330 23.896 1.00 58.12 228 ALA A O 1
ATOM 1750 N N . THR A 1 229 ? -25.937 11.022 25.022 1.00 66.50 229 THR A N 1
ATOM 1751 C CA . THR A 1 229 ? -24.979 10.558 26.036 1.00 66.50 229 THR A CA 1
ATOM 1752 C C . THR A 1 229 ? -24.903 9.036 26.020 1.00 66.50 229 THR A C 1
ATOM 1754 O O . THR A 1 229 ? -25.902 8.353 25.784 1.00 66.50 229 THR A O 1
ATOM 1757 N N . GLY A 1 230 ? -23.712 8.491 26.259 1.00 83.25 230 GLY A N 1
ATOM 1758 C CA . GLY A 1 230 ? -23.449 7.055 26.143 1.00 83.25 230 GLY A CA 1
ATOM 1759 C C . GLY A 1 230 ? -23.371 6.567 24.693 1.00 83.25 230 GLY A C 1
ATOM 1760 O O . GLY A 1 230 ? -23.795 5.442 24.409 1.00 83.25 230 GLY A O 1
ATOM 1761 N N . THR A 1 231 ? -22.853 7.405 23.792 1.00 89.88 231 THR A N 1
ATOM 1762 C CA . THR A 1 231 ? -22.725 7.152 22.351 1.00 89.88 231 THR A CA 1
ATOM 1763 C C . THR A 1 231 ? -21.272 7.080 21.885 1.00 89.88 231 THR A C 1
ATOM 1765 O O . THR A 1 231 ? -20.391 7.769 22.398 1.00 89.88 231 THR A O 1
ATOM 1768 N N . LEU A 1 232 ? -21.015 6.213 20.905 1.00 94.06 232 LEU A N 1
ATOM 1769 C CA . LEU A 1 232 ? -19.763 6.173 20.157 1.00 94.06 232 LEU A CA 1
ATOM 1770 C C . LEU A 1 232 ? -20.009 6.793 18.785 1.00 94.06 232 LEU A C 1
ATOM 1772 O O . LEU A 1 232 ? -20.786 6.242 18.014 1.00 94.06 232 LEU A O 1
ATOM 1776 N N . ILE A 1 233 ? -19.334 7.889 18.452 1.00 94.62 233 ILE A N 1
ATOM 1777 C CA . ILE A 1 233 ? -19.423 8.513 17.126 1.00 94.62 233 ILE A CA 1
ATOM 1778 C C . ILE A 1 233 ? -18.125 8.266 16.357 1.00 94.62 233 ILE A C 1
ATOM 1780 O O . ILE A 1 233 ? -17.040 8.496 16.889 1.00 94.62 233 ILE A O 1
ATOM 1784 N N . VAL A 1 234 ? -18.226 7.808 15.108 1.00 97.06 234 VAL A N 1
ATOM 1785 C CA . VAL A 1 234 ? -17.079 7.576 14.218 1.00 97.06 234 VAL A CA 1
ATOM 1786 C C . VAL A 1 234 ? -17.278 8.254 12.861 1.00 97.06 234 VAL A C 1
ATOM 1788 O O . VAL A 1 234 ? -18.351 8.171 12.261 1.00 97.06 234 VAL A O 1
ATOM 1791 N N . GLY A 1 235 ? -16.233 8.920 12.369 1.00 96.31 235 GLY A N 1
ATOM 1792 C CA . GLY A 1 235 ? -16.261 9.683 11.119 1.00 96.31 235 GLY A CA 1
ATOM 1793 C C . GLY A 1 235 ? -14.954 10.425 10.835 1.00 96.31 235 GLY A C 1
ATOM 1794 O O . GLY A 1 235 ? -14.036 10.432 11.656 1.00 96.31 235 GLY A O 1
ATOM 1795 N N . SER A 1 236 ? -14.853 11.042 9.660 1.00 95.81 236 SER A N 1
ATOM 1796 C CA . SER A 1 236 ? -13.754 11.948 9.315 1.00 95.81 236 SER A CA 1
ATOM 1797 C C . SER A 1 236 ? -13.978 13.361 9.859 1.00 95.81 236 SER A C 1
ATOM 1799 O O . SER A 1 236 ? -15.106 13.726 10.187 1.00 95.81 236 SER A O 1
ATOM 1801 N N . MET A 1 237 ? -12.926 14.178 9.889 1.00 93.38 237 MET A N 1
ATOM 1802 C CA . MET A 1 237 ? -12.978 15.576 10.333 1.00 93.38 237 MET A CA 1
ATOM 1803 C C . MET A 1 237 ? -14.078 16.366 9.605 1.00 93.38 237 MET A C 1
ATOM 1805 O O . MET A 1 237 ? -14.986 16.875 10.257 1.00 93.38 237 MET A O 1
ATOM 1809 N N . ASP A 1 238 ? -14.116 16.301 8.268 1.00 92.25 238 ASP A N 1
ATOM 1810 C CA . ASP A 1 238 ? -15.172 16.922 7.448 1.00 92.25 238 ASP A CA 1
ATOM 1811 C C . ASP A 1 238 ? -16.599 16.478 7.833 1.00 92.25 238 ASP A C 1
ATOM 1813 O O . ASP A 1 238 ? -17.555 17.251 7.750 1.00 92.25 238 ASP A O 1
ATOM 1817 N N . GLN A 1 239 ? -16.773 15.221 8.257 1.00 92.62 239 GLN A N 1
ATOM 1818 C CA . GLN A 1 239 ? -18.077 14.684 8.657 1.00 92.62 239 GLN A CA 1
ATOM 1819 C C . GLN A 1 239 ? -18.478 15.166 10.056 1.00 92.62 239 GLN A C 1
ATOM 1821 O O . GLN A 1 239 ? -19.646 15.497 10.273 1.00 92.62 239 GLN A O 1
ATOM 1826 N N . PHE A 1 240 ? -17.524 15.252 10.988 1.00 91.00 240 PHE A N 1
ATOM 1827 C CA . PHE A 1 240 ? -17.740 15.849 12.310 1.00 91.00 240 PHE A CA 1
ATOM 1828 C C . PHE A 1 240 ? -18.108 17.336 12.197 1.00 91.00 240 PHE A C 1
ATOM 1830 O O . PHE A 1 240 ? -19.089 17.776 12.809 1.00 91.00 240 PHE A O 1
ATOM 1837 N N . GLU A 1 241 ? -17.394 18.088 11.355 1.00 88.50 241 GLU A N 1
ATOM 1838 C CA . GLU A 1 241 ? -17.696 19.490 11.047 1.00 88.50 241 GLU A CA 1
ATOM 1839 C C . GLU A 1 241 ? -19.085 19.642 10.410 1.00 88.50 241 GLU A C 1
ATOM 1841 O O . GLU A 1 241 ? -19.910 20.447 10.865 1.00 88.50 241 GLU A O 1
ATOM 1846 N N . GLY A 1 242 ? -19.389 18.816 9.402 1.00 86.50 242 GLY A N 1
ATOM 1847 C CA . GLY A 1 242 ? -20.689 18.790 8.730 1.00 86.50 242 GLY A CA 1
ATOM 1848 C C . GLY A 1 242 ? -21.856 18.518 9.686 1.00 86.50 242 GLY A C 1
ATOM 1849 O O . GLY A 1 242 ? -22.900 19.172 9.586 1.00 86.50 242 GLY A O 1
ATOM 1850 N N . ALA A 1 243 ? -21.657 17.625 10.661 1.00 84.62 243 ALA A N 1
ATOM 1851 C CA . ALA A 1 243 ? -22.628 17.301 11.707 1.00 84.62 243 ALA A CA 1
ATOM 1852 C C . ALA A 1 243 ? -22.681 18.339 12.850 1.00 84.62 243 ALA A C 1
ATOM 1854 O O . ALA A 1 243 ? -23.611 18.309 13.665 1.00 84.62 243 ALA A O 1
ATOM 1855 N N . SER A 1 244 ? -21.735 19.288 12.894 1.00 83.38 244 SER A N 1
ATOM 1856 C CA . SER A 1 244 ? -21.589 20.298 13.956 1.00 83.38 244 SER A CA 1
ATOM 1857 C C . SER A 1 244 ? -21.432 19.682 15.354 1.00 83.38 244 SER A C 1
ATOM 1859 O O . SER A 1 244 ? -22.034 20.166 16.323 1.00 83.38 244 SER A O 1
ATOM 1861 N N . ILE A 1 245 ? -20.657 18.598 15.432 1.00 82.19 245 ILE A N 1
ATOM 1862 C CA . ILE A 1 245 ? -20.283 17.926 16.680 1.00 82.19 245 ILE A CA 1
ATOM 1863 C C . ILE A 1 245 ? -19.075 18.659 17.264 1.00 82.19 245 ILE A C 1
ATOM 1865 O O . ILE A 1 245 ? -18.072 18.847 16.581 1.00 82.19 245 ILE A O 1
ATOM 1869 N N . ASP A 1 246 ? -19.181 19.086 18.521 1.00 77.75 246 ASP A N 1
ATOM 1870 C CA . ASP A 1 246 ? -18.073 19.728 19.225 1.00 77.75 246 ASP A CA 1
ATOM 1871 C C . ASP A 1 246 ? -17.016 18.676 19.587 1.00 77.75 246 ASP A C 1
ATOM 1873 O O . ASP A 1 246 ? -17.294 17.724 20.320 1.00 77.75 246 ASP A O 1
ATOM 1877 N N . MET A 1 247 ? -15.811 18.833 19.039 1.00 72.50 247 MET A N 1
ATOM 1878 C CA . MET A 1 247 ? -14.689 17.929 19.292 1.00 72.50 247 MET A CA 1
ATOM 1879 C C . MET A 1 247 ? -13.955 18.265 20.594 1.00 72.50 247 MET A C 1
ATOM 1881 O O . MET A 1 247 ? -13.152 17.453 21.047 1.00 72.50 247 MET A O 1
ATOM 1885 N N . SER A 1 248 ? -14.250 19.407 21.232 1.00 69.12 248 SER A N 1
ATOM 1886 C CA . SER A 1 248 ? -13.591 19.983 22.421 1.00 69.12 248 SER A CA 1
ATOM 1887 C C . SER A 1 248 ? -12.096 20.315 22.273 1.00 69.12 248 SER A C 1
ATOM 1889 O O . SER A 1 248 ? -11.634 21.304 22.841 1.00 69.12 248 SER A O 1
ATOM 1891 N N . GLU A 1 249 ? -11.360 19.547 21.472 1.00 72.69 249 GLU A N 1
ATOM 1892 C CA . GLU A 1 249 ? -9.967 19.737 21.086 1.00 72.69 249 GLU A CA 1
ATOM 1893 C C . GLU A 1 249 ? -9.846 19.404 19.591 1.00 72.69 249 GLU A C 1
ATOM 1895 O O . GLU A 1 249 ? -10.363 18.382 19.141 1.00 72.69 249 GLU A O 1
ATOM 1900 N N . GLU A 1 250 ? -9.204 20.273 18.806 1.00 78.94 250 GLU A N 1
ATOM 1901 C CA . GLU A 1 250 ? -8.905 19.997 17.396 1.00 78.94 250 GLU A CA 1
ATOM 1902 C C . GLU A 1 250 ? -7.546 19.282 17.307 1.00 78.94 250 GLU A C 1
ATOM 1904 O O . GLU A 1 250 ? -6.513 19.908 17.555 1.00 78.94 250 GLU A O 1
ATOM 1909 N N . PRO A 1 251 ? -7.509 17.971 17.001 1.00 87.25 251 PRO A N 1
ATOM 1910 C CA . PRO A 1 251 ? -6.257 17.230 16.943 1.00 87.25 251 PRO A CA 1
ATOM 1911 C C . PRO A 1 251 ? -5.456 17.578 15.681 1.00 87.25 251 PRO A C 1
ATOM 1913 O O . PRO A 1 251 ? -6.005 17.667 14.584 1.00 87.25 251 PRO A O 1
ATOM 1916 N N . GLU A 1 252 ? -4.130 17.673 15.806 1.00 92.44 252 GLU A N 1
ATOM 1917 C CA . GLU A 1 252 ? -3.233 17.749 14.647 1.00 92.44 252 GLU A CA 1
ATOM 1918 C C . GLU A 1 252 ? -3.132 16.373 13.965 1.00 92.44 252 GLU A C 1
ATOM 1920 O O . GLU A 1 252 ? -2.377 15.488 14.391 1.00 92.44 252 GLU A O 1
ATOM 1925 N N . LEU A 1 253 ? -3.912 16.178 12.900 1.00 96.00 253 LEU A N 1
ATOM 1926 C CA . LEU A 1 253 ? -3.937 14.941 12.123 1.00 96.00 253 LEU A CA 1
ATOM 1927 C C . LEU A 1 253 ? -3.346 15.149 10.726 1.00 96.00 253 LEU A C 1
ATOM 1929 O O . LEU A 1 253 ? -3.722 16.074 10.011 1.00 96.00 253 LEU A O 1
ATOM 1933 N N . ILE A 1 254 ? -2.457 14.244 10.315 1.00 95.69 254 ILE A N 1
ATOM 1934 C CA . ILE A 1 254 ? -2.017 14.123 8.914 1.00 95.69 254 ILE A CA 1
ATOM 1935 C C . ILE A 1 254 ? -2.902 13.109 8.180 1.00 95.69 254 ILE A C 1
ATOM 1937 O O . ILE A 1 254 ? -3.767 12.482 8.795 1.00 95.69 254 ILE A O 1
ATOM 1941 N N . GLU A 1 255 ? -2.700 12.907 6.874 1.00 95.62 255 GLU A N 1
ATOM 1942 C CA . GLU A 1 255 ? -3.434 11.880 6.120 1.00 95.62 255 GLU A CA 1
ATOM 1943 C C . GLU A 1 255 ? -3.358 10.512 6.825 1.00 95.62 255 GLU A C 1
ATOM 1945 O O . GLU A 1 255 ? -2.286 10.072 7.235 1.00 95.62 255 GLU A O 1
ATOM 1950 N N . ASP A 1 256 ? -4.511 9.853 6.986 1.00 97.81 256 ASP A N 1
ATOM 1951 C CA . ASP A 1 256 ? -4.706 8.591 7.723 1.00 97.81 256 ASP A CA 1
ATOM 1952 C C . ASP A 1 256 ? -4.517 8.651 9.245 1.00 97.81 256 ASP A C 1
ATOM 1954 O O . ASP A 1 256 ? -4.690 7.638 9.931 1.00 97.81 256 ASP A O 1
ATOM 1958 N N . GLY A 1 257 ? -4.198 9.823 9.785 1.00 98.31 257 GLY A N 1
ATOM 1959 C CA . GLY A 1 257 ? -4.213 10.085 11.213 1.00 98.31 257 GLY A CA 1
ATOM 1960 C C . GLY A 1 257 ? -5.607 9.946 11.820 1.00 98.31 257 GLY A C 1
ATOM 1961 O O . GLY A 1 257 ? -6.626 10.155 11.155 1.00 98.31 257 GLY A O 1
ATOM 1962 N N . TYR A 1 258 ? -5.651 9.604 13.104 1.00 98.25 258 TYR A N 1
ATOM 1963 C CA . TYR A 1 258 ? -6.888 9.54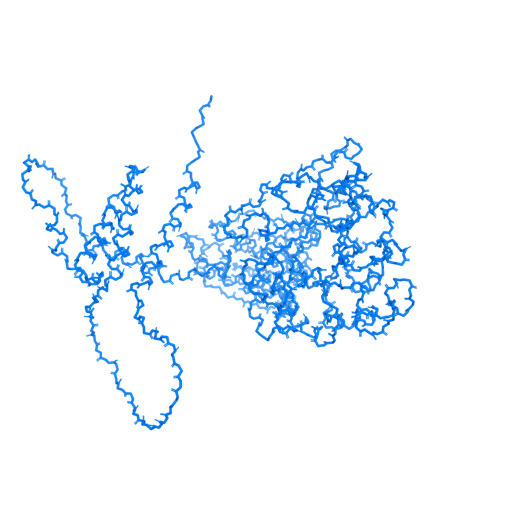4 13.870 1.00 98.25 258 TYR A CA 1
ATOM 1964 C C . TYR A 1 258 ? -6.708 9.987 15.318 1.00 98.25 258 TYR A C 1
ATOM 1966 O O . TYR A 1 258 ? -5.622 9.911 15.899 1.00 98.25 258 TYR A O 1
ATOM 1974 N N . HIS A 1 259 ? -7.820 10.401 15.906 1.00 97.31 259 HIS A N 1
ATOM 1975 C CA . HIS A 1 259 ? -7.960 10.790 17.292 1.00 97.31 259 HIS A CA 1
ATOM 1976 C C . HIS A 1 259 ? -9.116 10.021 17.935 1.00 97.31 259 HIS A C 1
ATOM 1978 O O . HIS A 1 259 ? -10.173 9.847 17.328 1.00 97.31 259 HIS A O 1
ATOM 1984 N N . ILE A 1 260 ? -8.911 9.547 19.161 1.00 95.88 260 ILE A N 1
ATOM 1985 C CA . ILE A 1 260 ? -9.933 8.896 19.981 1.00 95.88 260 ILE A CA 1
ATOM 1986 C C . ILE A 1 260 ? -10.087 9.729 21.249 1.00 95.88 260 ILE A C 1
ATOM 1988 O O . ILE A 1 260 ? -9.174 9.751 22.075 1.00 95.88 260 ILE A O 1
ATOM 1992 N N . ALA A 1 261 ? -11.226 10.398 21.400 1.00 92.81 261 ALA A N 1
ATOM 1993 C CA . ALA A 1 261 ? -11.562 11.185 22.580 1.00 92.81 261 ALA A CA 1
ATOM 1994 C C . ALA A 1 261 ? -12.565 10.436 23.462 1.00 92.81 261 ALA A C 1
ATOM 1996 O O . ALA A 1 261 ? -13.499 9.809 22.958 1.00 92.81 261 ALA A O 1
ATOM 1997 N N . PHE A 1 262 ? -12.385 10.543 24.778 1.00 89.75 262 PHE A N 1
ATOM 1998 C CA . PHE A 1 262 ? -13.283 9.986 25.787 1.00 89.75 262 PHE A CA 1
ATOM 1999 C C . PHE A 1 262 ? -13.870 11.136 26.611 1.00 89.75 262 PHE A C 1
ATOM 2001 O O . PHE A 1 262 ? -13.123 11.931 27.178 1.00 89.75 262 PHE A O 1
ATOM 2008 N N . SER A 1 263 ? -15.199 11.230 26.691 1.00 82.25 263 SER A N 1
ATOM 2009 C CA . SER A 1 263 ? -15.894 12.247 27.491 1.00 82.25 263 SER A CA 1
ATOM 2010 C C . SER A 1 263 ? -17.005 11.594 28.305 1.00 82.25 263 SER A C 1
ATOM 2012 O O . SER A 1 263 ? -18.088 11.297 27.806 1.00 82.25 263 SER A O 1
ATOM 2014 N N . GLY A 1 264 ? -16.726 11.299 29.576 1.00 79.00 264 GLY A N 1
ATOM 2015 C CA . GLY A 1 264 ? -17.646 10.524 30.407 1.00 79.00 264 GLY A CA 1
ATOM 2016 C C . GLY A 1 264 ? -17.882 9.128 29.823 1.00 79.00 264 GLY A C 1
ATOM 2017 O O . GLY A 1 264 ? -16.970 8.307 29.804 1.00 79.00 264 GLY A O 1
ATOM 2018 N N . SER A 1 265 ? -19.109 8.853 29.379 1.00 79.38 265 SER A N 1
ATOM 2019 C CA . SER A 1 265 ? -19.475 7.597 28.709 1.00 79.38 265 SER A CA 1
ATOM 2020 C C . SER A 1 265 ? -19.436 7.678 27.183 1.00 79.38 265 SER A C 1
ATOM 2022 O O . SER A 1 265 ? -19.747 6.679 26.545 1.00 79.38 265 SER A O 1
ATOM 2024 N N . ASP A 1 266 ? -19.123 8.840 26.609 1.00 87.56 266 ASP A N 1
ATOM 2025 C CA . ASP A 1 266 ? -19.079 9.066 25.165 1.00 87.56 266 ASP A CA 1
ATOM 2026 C C . ASP A 1 266 ? -17.678 8.826 24.599 1.00 87.56 266 ASP A C 1
ATOM 2028 O O . ASP A 1 266 ? -16.662 9.070 25.261 1.00 87.56 266 ASP A O 1
ATOM 2032 N N . VAL A 1 267 ? -17.634 8.354 23.353 1.00 92.50 267 VAL A N 1
ATOM 2033 C CA . VAL A 1 267 ? -16.393 8.094 22.617 1.00 92.50 267 VAL A CA 1
ATOM 2034 C C . VAL A 1 267 ? -16.494 8.707 21.226 1.00 92.50 267 VAL A C 1
ATOM 2036 O O . VAL A 1 267 ? -17.396 8.364 20.467 1.00 92.50 267 VAL A O 1
ATOM 2039 N N . HIS A 1 268 ? -15.553 9.569 20.855 1.00 94.12 268 HIS A N 1
ATOM 2040 C CA . HIS A 1 268 ? -15.449 10.097 19.493 1.00 94.12 268 HIS A CA 1
ATOM 2041 C C . HIS A 1 268 ? -14.201 9.537 18.814 1.00 94.12 268 HIS A C 1
ATOM 2043 O O . HIS A 1 268 ? -13.100 9.659 19.347 1.00 94.12 268 HIS A O 1
ATOM 2049 N N . ILE A 1 269 ? -14.369 8.935 17.639 1.00 96.69 269 ILE A N 1
ATOM 2050 C CA . ILE A 1 269 ? -13.285 8.462 16.777 1.00 96.69 269 ILE A CA 1
ATOM 2051 C C . ILE A 1 269 ? -13.273 9.330 15.522 1.00 96.69 269 ILE A C 1
ATOM 2053 O O . ILE A 1 269 ? -14.134 9.195 14.652 1.00 96.69 269 ILE A O 1
ATOM 2057 N N . ILE A 1 270 ? -12.284 10.213 15.440 1.00 96.62 270 ILE A N 1
ATOM 2058 C CA . ILE A 1 270 ? -12.158 11.221 14.390 1.00 96.62 270 ILE A CA 1
ATOM 2059 C C . ILE A 1 270 ? -10.943 10.868 13.538 1.00 96.62 270 ILE A C 1
ATOM 2061 O O . ILE A 1 270 ? -9.823 10.833 14.042 1.00 96.62 270 ILE A O 1
ATOM 2065 N N . GLY A 1 271 ? -11.144 10.589 12.255 1.00 97.81 271 GLY A N 1
ATOM 2066 C CA . GLY A 1 271 ? -10.049 10.455 11.290 1.00 97.81 271 GLY A CA 1
ATOM 2067 C C . GLY A 1 271 ? -9.793 11.757 10.535 1.00 97.81 271 GLY A C 1
ATOM 2068 O O . GLY A 1 271 ? -10.737 12.493 10.265 1.00 97.81 271 GLY A O 1
ATOM 2069 N N . SER A 1 272 ? -8.562 12.016 10.091 1.00 97.50 272 SER A N 1
ATOM 2070 C CA . SER A 1 272 ? -8.322 13.082 9.094 1.00 97.50 272 SER A CA 1
ATOM 2071 C C . SER A 1 272 ? -9.066 12.812 7.786 1.00 97.50 272 SER A C 1
ATOM 2073 O O . SER A 1 272 ? -9.490 13.726 7.092 1.00 97.50 272 SER A O 1
ATOM 2075 N N . ASN A 1 273 ? -9.275 11.534 7.477 1.00 97.62 273 ASN A N 1
ATOM 2076 C CA . ASN A 1 273 ? -10.116 11.046 6.400 1.00 97.62 273 ASN A CA 1
ATOM 2077 C C . ASN A 1 273 ? -10.914 9.818 6.887 1.00 97.62 273 ASN A C 1
ATOM 2079 O O . ASN A 1 273 ? -10.755 9.347 8.018 1.00 97.62 273 ASN A O 1
ATOM 2083 N N . GLN A 1 274 ? -11.776 9.271 6.028 1.00 98.00 274 GLN A N 1
ATOM 2084 C CA . GLN A 1 274 ? -12.615 8.115 6.375 1.00 98.00 274 GLN A CA 1
ATOM 2085 C C . GLN A 1 274 ? -11.788 6.874 6.767 1.00 98.00 274 GLN A C 1
ATOM 2087 O O . GLN A 1 274 ? -12.183 6.112 7.648 1.00 98.00 274 GLN A O 1
ATOM 2092 N N . ARG A 1 275 ? -10.620 6.682 6.143 1.00 98.12 275 ARG A N 1
ATOM 2093 C CA . ARG A 1 275 ? -9.709 5.558 6.398 1.00 98.12 275 ARG A CA 1
ATOM 2094 C C . ARG A 1 275 ? -9.033 5.670 7.769 1.00 98.12 275 ARG A C 1
ATOM 2096 O O . ARG A 1 275 ? -8.986 4.683 8.497 1.00 98.12 275 ARG A O 1
ATOM 2103 N N . GLY A 1 276 ? -8.615 6.870 8.171 1.00 98.56 276 GLY A N 1
ATOM 2104 C CA . GLY A 1 276 ? -8.135 7.153 9.527 1.00 98.56 276 GLY A CA 1
ATOM 2105 C C . GLY A 1 276 ? -9.184 6.815 10.592 1.00 98.56 276 GLY A C 1
ATOM 2106 O O . GLY A 1 276 ? -8.866 6.169 11.589 1.00 98.56 276 GLY A O 1
ATOM 2107 N N . ALA A 1 277 ? -10.458 7.143 10.352 1.00 98.50 277 ALA A N 1
ATOM 2108 C CA . ALA A 1 277 ? -11.543 6.811 11.280 1.00 98.50 277 ALA A CA 1
ATOM 2109 C C . ALA A 1 277 ? -11.689 5.288 11.477 1.00 98.50 277 ALA A C 1
ATOM 2111 O O . ALA A 1 277 ? -11.822 4.812 12.608 1.00 98.50 277 ALA A O 1
ATOM 2112 N N . LEU A 1 278 ? -11.574 4.509 10.394 1.00 98.88 278 LEU A N 1
ATOM 2113 C CA . LEU A 1 278 ? -11.539 3.044 10.454 1.00 98.88 278 LEU A CA 1
ATOM 2114 C C . LEU A 1 278 ? -10.324 2.521 11.244 1.00 98.88 278 LEU A C 1
ATOM 2116 O O . LEU A 1 278 ? -10.463 1.598 12.049 1.00 98.88 278 LEU A O 1
ATOM 2120 N N . TYR A 1 279 ? -9.144 3.123 11.081 1.00 98.81 279 TYR A N 1
ATOM 2121 C CA . TYR A 1 279 ? -7.961 2.759 11.873 1.00 98.81 279 TYR A CA 1
ATOM 2122 C C . TYR A 1 279 ? -8.162 3.033 13.369 1.00 98.81 279 TYR A C 1
ATOM 2124 O O . TYR A 1 279 ? -7.813 2.190 14.202 1.00 98.81 279 TYR A O 1
ATOM 2132 N N . GLY A 1 280 ? -8.788 4.159 13.716 1.00 98.56 280 GLY A N 1
ATOM 2133 C CA . GLY A 1 280 ? -9.173 4.474 15.092 1.00 98.56 280 GLY A CA 1
ATOM 2134 C C . GLY A 1 280 ? -10.167 3.465 15.676 1.00 98.56 280 GLY A C 1
ATOM 2135 O O . GLY A 1 280 ? -10.003 3.025 16.817 1.00 98.56 280 GLY A O 1
ATOM 2136 N N . ALA A 1 281 ? -11.139 3.008 14.882 1.00 98.69 281 ALA A N 1
ATOM 2137 C CA . ALA A 1 281 ? -12.066 1.951 15.281 1.00 98.69 281 ALA A CA 1
ATOM 2138 C C . ALA A 1 281 ? -11.337 0.634 15.597 1.00 98.69 281 ALA A C 1
ATOM 2140 O O . ALA A 1 281 ? -11.526 0.061 16.675 1.00 98.69 281 ALA A O 1
ATOM 2141 N N . PHE A 1 282 ? -10.428 0.189 14.724 1.00 98.81 282 PHE A N 1
ATOM 2142 C CA . PHE A 1 282 ? -9.605 -0.993 14.998 1.00 98.81 282 PHE A CA 1
ATOM 2143 C C . PHE A 1 282 ? -8.706 -0.816 16.224 1.00 98.81 282 PHE A C 1
ATOM 2145 O O . PHE A 1 282 ? -8.543 -1.761 17.002 1.00 98.81 282 PHE A O 1
ATOM 2152 N N . LYS A 1 283 ? -8.162 0.385 16.450 1.00 98.44 283 LYS A N 1
ATOM 2153 C CA . LYS A 1 283 ? -7.361 0.687 17.640 1.00 98.44 283 LYS A CA 1
ATOM 2154 C C . LYS A 1 283 ? -8.170 0.534 18.927 1.00 98.44 283 LYS A C 1
ATOM 2156 O O . LYS A 1 283 ? -7.685 -0.107 19.865 1.00 98.44 283 LYS A O 1
ATOM 2161 N N . LEU A 1 284 ? -9.393 1.064 18.960 1.00 97.62 284 LEU A N 1
ATOM 2162 C CA . LEU A 1 284 ? -10.295 0.892 20.097 1.00 97.62 284 LEU A CA 1
ATOM 2163 C C . LEU A 1 284 ? -10.598 -0.593 20.334 1.00 97.62 284 LEU A C 1
ATOM 2165 O O . LEU A 1 284 ? -10.430 -1.084 21.450 1.00 97.62 284 LEU A O 1
ATOM 2169 N N . LEU A 1 285 ? -10.962 -1.332 19.283 1.00 98.06 285 LEU A N 1
ATOM 2170 C CA . LEU A 1 285 ? -11.239 -2.770 19.372 1.00 98.06 285 LEU A CA 1
ATOM 2171 C C . LEU A 1 285 ? -10.029 -3.572 19.868 1.00 98.06 285 LEU A C 1
ATOM 2173 O O . LEU A 1 285 ? -10.191 -4.499 20.664 1.00 98.06 285 LEU A O 1
ATOM 2177 N N . ALA A 1 286 ? -8.814 -3.197 19.462 1.00 97.94 286 ALA A N 1
ATOM 2178 C CA . ALA A 1 286 ? -7.587 -3.812 19.954 1.00 97.94 286 ALA A CA 1
ATOM 2179 C C . ALA A 1 286 ? -7.387 -3.578 21.461 1.00 97.94 286 ALA A C 1
ATOM 2181 O O . ALA A 1 286 ? -6.997 -4.506 22.173 1.00 97.94 286 ALA A O 1
ATOM 2182 N N . TRP A 1 287 ? -7.683 -2.380 21.977 1.00 97.00 287 TRP A N 1
ATOM 2183 C CA . TRP A 1 287 ? -7.654 -2.125 23.422 1.00 97.00 287 TRP A CA 1
ATOM 2184 C C . TRP A 1 287 ? -8.715 -2.923 24.173 1.00 97.00 287 TRP A C 1
ATOM 2186 O O . TRP A 1 287 ? -8.387 -3.560 25.180 1.00 97.00 287 TRP A O 1
ATOM 2196 N N . LEU A 1 288 ? -9.945 -2.969 23.655 1.00 95.69 288 LEU A N 1
ATOM 2197 C CA . LEU A 1 288 ? -11.015 -3.770 24.246 1.00 95.69 288 LEU A CA 1
ATOM 2198 C C . LEU A 1 288 ? -10.615 -5.248 24.309 1.00 95.69 288 LEU A C 1
ATOM 2200 O O . LEU A 1 288 ? -10.742 -5.864 25.364 1.00 95.69 288 LEU A O 1
ATOM 2204 N N . ALA A 1 289 ? -10.046 -5.804 23.236 1.00 96.00 289 ALA A N 1
ATOM 2205 C CA . ALA A 1 289 ? -9.570 -7.189 23.196 1.00 96.00 289 ALA A CA 1
ATOM 2206 C C . ALA A 1 289 ? -8.426 -7.471 24.193 1.00 96.00 289 ALA A C 1
ATOM 2208 O O . ALA A 1 289 ? -8.241 -8.609 24.623 1.00 96.00 289 ALA A O 1
ATOM 2209 N N . GLN A 1 290 ? -7.679 -6.440 24.595 1.00 95.38 290 GLN A N 1
ATOM 2210 C CA . GLN A 1 290 ? -6.653 -6.505 25.643 1.00 95.38 290 GLN A CA 1
ATOM 2211 C C . GLN A 1 290 ? -7.217 -6.250 27.052 1.00 95.38 290 GLN A C 1
ATOM 2213 O O . GLN A 1 290 ? -6.460 -6.251 28.024 1.00 95.38 290 GLN A O 1
ATOM 2218 N N . GLY A 1 291 ? -8.527 -6.025 27.179 1.00 94.81 291 GLY A N 1
ATOM 2219 C CA . GLY A 1 291 ? -9.195 -5.723 28.440 1.00 94.81 291 GLY A CA 1
ATOM 2220 C C . GLY A 1 291 ? -8.886 -4.326 28.975 1.00 94.81 291 GLY A C 1
ATOM 2221 O O . GLY A 1 291 ? -8.786 -4.161 30.192 1.00 94.81 291 GLY A O 1
ATOM 2222 N N . ARG A 1 292 ? -8.700 -3.341 28.087 1.00 91.38 292 ARG A N 1
ATOM 2223 C CA . ARG A 1 292 ? -8.318 -1.962 28.428 1.00 91.38 292 ARG A CA 1
ATOM 2224 C C . ARG A 1 292 ? -9.286 -0.960 27.796 1.00 91.38 292 ARG A C 1
ATOM 2226 O O . ARG A 1 292 ? -9.676 -1.125 26.646 1.00 91.38 292 ARG A O 1
ATOM 2233 N N . ILE A 1 29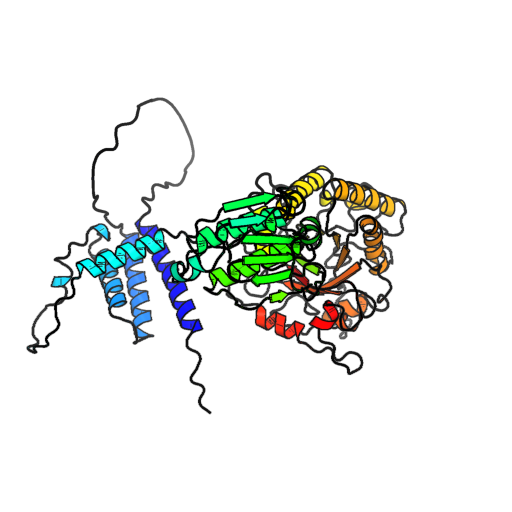3 ? -9.610 0.098 28.537 1.00 86.94 293 ILE A N 1
ATOM 2234 C CA . ILE A 1 293 ? -10.272 1.310 28.037 1.00 86.94 293 ILE A CA 1
ATOM 2235 C C . ILE A 1 293 ? -9.443 2.487 28.567 1.00 86.94 293 ILE A C 1
ATOM 2237 O O . ILE A 1 293 ? -9.393 2.673 29.788 1.00 86.94 293 ILE A O 1
ATOM 2241 N N . PRO A 1 294 ? -8.702 3.208 27.706 1.00 87.25 294 PRO A N 1
ATOM 2242 C CA . PRO A 1 294 ? -7.979 4.406 28.125 1.00 87.25 294 PRO A CA 1
ATOM 2243 C C . PRO A 1 294 ? -8.920 5.451 28.737 1.00 87.25 294 PRO A C 1
ATOM 2245 O O . PRO A 1 294 ? -10.111 5.456 28.448 1.00 87.25 294 PRO A O 1
ATOM 2248 N N . GLN A 1 295 ? -8.385 6.300 29.615 1.00 82.38 295 GLN A N 1
ATOM 2249 C CA . GLN A 1 295 ? -9.133 7.422 30.203 1.00 82.38 295 GLN A CA 1
ATOM 2250 C C . GLN A 1 295 ? -8.846 8.736 29.473 1.00 82.38 295 GLN A C 1
ATOM 2252 O O . GLN A 1 295 ? -9.722 9.587 29.380 1.00 82.38 295 GLN A O 1
ATOM 2257 N N . ASP A 1 296 ? -7.629 8.875 28.947 1.00 90.31 296 ASP A N 1
ATOM 2258 C CA . ASP A 1 296 ? -7.185 10.057 28.219 1.00 90.31 296 ASP A CA 1
ATOM 2259 C C . ASP A 1 296 ? -7.429 9.894 26.718 1.00 90.31 296 ASP A C 1
ATOM 2261 O O . ASP A 1 296 ? -7.461 8.772 26.192 1.00 90.31 296 ASP A O 1
ATOM 2265 N N . SER A 1 297 ? -7.561 11.025 26.027 1.00 92.94 297 SER A N 1
ATOM 2266 C CA . SER A 1 297 ? -7.620 11.048 24.571 1.00 92.94 297 SER A CA 1
ATOM 2267 C C . SER A 1 297 ? -6.317 10.524 23.951 1.00 92.94 297 SER A C 1
ATOM 2269 O O . SER A 1 297 ? -5.245 10.525 24.565 1.00 92.94 297 SER A O 1
ATOM 2271 N N . TYR A 1 298 ? -6.403 10.019 22.723 1.00 94.94 298 TYR A N 1
ATOM 2272 C CA . TYR A 1 298 ? -5.270 9.424 22.021 1.00 94.94 298 TYR A CA 1
ATOM 2273 C C . TYR A 1 298 ? -5.240 9.850 20.561 1.00 94.94 298 TYR A C 1
ATOM 2275 O O . TYR A 1 298 ? -6.171 9.565 19.813 1.00 94.94 298 TYR A O 1
ATOM 2283 N N . THR A 1 299 ? -4.125 10.447 20.150 1.00 96.81 299 THR A N 1
ATOM 2284 C CA . THR A 1 299 ? -3.842 10.800 18.755 1.00 96.81 299 THR A CA 1
ATOM 2285 C C . THR A 1 299 ? -2.781 9.866 18.184 1.00 96.81 299 THR A C 1
ATOM 2287 O O . THR A 1 299 ? -1.761 9.608 18.829 1.00 96.81 299 THR A O 1
ATOM 2290 N N . SER A 1 300 ? -2.986 9.384 16.959 1.00 97.75 300 SER A N 1
ATOM 2291 C CA . SER A 1 300 ? -1.982 8.636 16.204 1.00 97.75 300 SER A CA 1
ATOM 2292 C C . SER A 1 300 ? -1.934 9.113 14.763 1.00 97.75 300 SER A C 1
ATOM 2294 O O . SER A 1 300 ? -2.946 9.111 14.070 1.00 97.75 300 SER A O 1
ATOM 2296 N N . ASN A 1 301 ? -0.728 9.419 14.297 1.00 97.81 301 ASN A N 1
ATOM 2297 C CA . ASN A 1 301 ? -0.422 9.705 12.901 1.00 97.81 301 ASN A CA 1
ATOM 2298 C C . ASN A 1 301 ? 0.494 8.596 12.351 1.00 97.81 301 ASN A C 1
ATOM 2300 O O . ASN A 1 301 ? 1.344 8.099 13.098 1.00 97.81 301 ASN A O 1
ATOM 2304 N N . PRO A 1 302 ? 0.319 8.153 11.093 1.00 97.00 302 PRO A N 1
ATOM 2305 C CA . PRO A 1 302 ? 1.232 7.189 10.485 1.00 97.00 302 PRO A CA 1
ATOM 2306 C C . PRO A 1 302 ? 2.629 7.794 10.296 1.00 97.00 302 PRO A C 1
ATOM 2308 O O . PRO A 1 302 ? 2.767 8.985 10.046 1.00 97.00 302 PRO A O 1
ATOM 2311 N N . ASP A 1 303 ? 3.673 6.963 10.367 1.00 94.88 303 ASP A N 1
ATOM 2312 C CA . ASP A 1 303 ? 5.057 7.442 10.205 1.00 94.88 303 ASP A CA 1
ATOM 2313 C C . ASP A 1 303 ? 5.387 7.843 8.759 1.00 94.88 303 ASP A C 1
ATOM 2315 O O . ASP A 1 303 ? 6.245 8.690 8.536 1.00 94.88 303 ASP A O 1
ATOM 2319 N N . ALA A 1 304 ? 4.706 7.231 7.785 1.00 96.62 304 ALA A N 1
ATOM 2320 C CA . ALA A 1 304 ? 4.914 7.454 6.359 1.00 96.62 304 ALA A CA 1
ATOM 2321 C C . ALA A 1 304 ? 3.596 7.303 5.570 1.00 96.62 304 ALA A C 1
ATOM 2323 O O . ALA A 1 304 ? 2.736 6.501 5.971 1.00 96.62 304 ALA A O 1
ATOM 2324 N N . PRO A 1 305 ? 3.432 8.016 4.439 1.00 96.62 305 PRO A N 1
ATOM 2325 C CA . PRO A 1 305 ? 2.218 7.957 3.622 1.00 96.62 305 PRO A CA 1
ATOM 2326 C C . PRO A 1 305 ? 2.025 6.599 2.929 1.00 96.62 305 PRO A C 1
ATOM 2328 O O . PRO A 1 305 ? 0.890 6.152 2.757 1.00 96.62 305 PRO A O 1
ATOM 2331 N N . ILE A 1 306 ? 3.110 5.903 2.574 1.00 98.44 306 ILE A N 1
ATOM 2332 C CA . ILE A 1 306 ? 3.053 4.613 1.876 1.00 98.44 306 ILE A CA 1
ATOM 2333 C C . ILE A 1 306 ? 3.225 3.474 2.876 1.00 98.44 306 ILE A C 1
ATOM 2335 O O . ILE A 1 306 ? 4.250 3.360 3.549 1.00 98.44 306 ILE A O 1
ATOM 2339 N N . ARG A 1 307 ? 2.212 2.607 2.955 1.00 98.50 307 ARG A N 1
ATOM 2340 C CA . ARG A 1 307 ? 2.213 1.389 3.776 1.00 98.50 307 ARG A CA 1
ATOM 2341 C C . ARG A 1 307 ? 1.550 0.275 2.971 1.00 98.50 307 ARG A C 1
ATOM 2343 O O . ARG A 1 307 ? 0.364 0.007 3.152 1.00 98.50 307 ARG A O 1
ATOM 2350 N N . TRP A 1 308 ? 2.280 -0.270 2.002 1.00 98.69 308 TRP A N 1
ATOM 2351 C CA . TRP A 1 308 ? 1.755 -1.162 0.967 1.00 98.69 308 TRP A CA 1
ATOM 2352 C C . TRP A 1 308 ? 2.103 -2.630 1.240 1.00 98.69 308 TRP A C 1
ATOM 2354 O O . TRP A 1 308 ? 3.164 -2.956 1.773 1.00 98.69 308 TRP A O 1
ATOM 2364 N N . GLY A 1 309 ? 1.212 -3.533 0.844 1.00 98.62 309 GLY A N 1
ATOM 2365 C CA . GLY A 1 309 ? 1.533 -4.947 0.661 1.00 98.62 309 GLY A CA 1
ATOM 2366 C C . GLY A 1 309 ? 1.838 -5.253 -0.805 1.00 98.62 309 GLY A C 1
ATOM 2367 O O . GLY A 1 309 ? 1.279 -4.616 -1.693 1.00 98.62 309 GLY A O 1
ATOM 2368 N N . ASN A 1 310 ? 2.655 -6.269 -1.054 1.00 98.81 310 ASN A N 1
ATOM 2369 C CA . ASN A 1 310 ? 2.919 -6.847 -2.366 1.00 98.81 310 ASN A CA 1
ATOM 2370 C C . ASN A 1 310 ? 2.563 -8.335 -2.335 1.00 98.81 310 ASN A C 1
ATOM 2372 O O . ASN A 1 310 ? 2.919 -9.045 -1.390 1.00 98.81 310 ASN A O 1
ATOM 2376 N N . GLN A 1 311 ? 1.884 -8.790 -3.379 1.00 98.19 311 GLN A N 1
ATOM 2377 C CA . GLN A 1 311 ? 1.591 -10.191 -3.645 1.00 98.19 311 GLN A CA 1
ATOM 2378 C C . GLN A 1 311 ? 2.370 -10.639 -4.866 1.00 98.19 311 GLN A C 1
ATOM 2380 O O . GLN A 1 311 ? 2.352 -9.972 -5.900 1.00 98.19 311 GLN A O 1
ATOM 2385 N N . TRP A 1 312 ? 3.049 -11.774 -4.763 1.00 97.50 312 TRP A N 1
ATOM 2386 C CA . TRP A 1 312 ? 3.715 -12.394 -5.901 1.00 97.50 312 TRP A CA 1
ATOM 2387 C C . TRP A 1 312 ? 2.832 -13.433 -6.593 1.00 97.50 312 TRP A C 1
ATOM 2389 O O . TRP A 1 312 ? 3.287 -14.493 -7.010 1.00 97.50 312 TRP A O 1
ATOM 2399 N N . ASP A 1 313 ? 1.548 -13.111 -6.724 1.00 97.50 313 ASP A N 1
ATOM 2400 C CA . ASP A 1 313 ? 0.534 -13.998 -7.278 1.00 97.50 313 ASP A CA 1
ATOM 2401 C C . ASP A 1 313 ? 0.582 -14.001 -8.809 1.00 97.50 313 ASP A C 1
ATOM 2403 O O . ASP A 1 313 ? 0.577 -12.951 -9.465 1.00 97.50 313 ASP A O 1
ATOM 2407 N N . ASN A 1 314 ? 0.613 -15.199 -9.382 1.00 95.81 314 ASN A N 1
ATOM 2408 C CA . ASN A 1 314 ? 0.626 -15.423 -10.817 1.00 95.81 314 ASN A CA 1
ATOM 2409 C C . ASN A 1 314 ? -0.804 -15.533 -11.346 1.00 95.81 314 ASN A C 1
ATOM 2411 O O . ASN A 1 314 ? -1.647 -16.220 -10.773 1.00 95.81 314 ASN A O 1
ATOM 2415 N N . LEU A 1 315 ? -1.059 -14.907 -12.497 1.00 92.75 315 LEU A N 1
ATOM 2416 C CA . LEU A 1 315 ? -2.359 -14.984 -13.169 1.00 92.75 315 LEU A CA 1
ATOM 2417 C C . LEU A 1 315 ? -2.712 -16.427 -13.579 1.00 92.75 315 LEU A C 1
ATOM 2419 O O . LEU A 1 315 ? -3.876 -16.833 -13.553 1.00 92.75 315 LEU A O 1
ATOM 2423 N N . GLN A 1 316 ? -1.694 -17.211 -13.936 1.00 85.62 316 GLN A N 1
ATOM 2424 C CA . GLN A 1 316 ? -1.811 -18.621 -14.277 1.00 85.62 316 GLN A CA 1
ATOM 2425 C C . GLN A 1 316 ? -0.801 -19.446 -13.482 1.00 85.62 316 GLN A C 1
ATOM 2427 O O . GLN A 1 316 ? 0.385 -19.125 -13.433 1.00 85.62 316 GLN A O 1
ATOM 2432 N N . ASP A 1 317 ? -1.290 -20.539 -12.903 1.00 75.88 317 ASP A N 1
ATOM 2433 C CA . ASP A 1 317 ? -0.451 -21.573 -12.314 1.00 75.88 317 ASP A CA 1
ATOM 2434 C C . ASP A 1 317 ? 0.102 -22.469 -13.434 1.00 75.88 317 ASP A C 1
ATOM 2436 O O . ASP A 1 317 ? -0.644 -22.917 -14.310 1.00 75.88 317 ASP A O 1
ATOM 2440 N N . GLY A 1 318 ? 1.412 -22.694 -13.464 1.00 58.91 318 GLY A N 1
ATOM 2441 C CA . GLY A 1 318 ? 2.022 -23.478 -14.545 1.00 58.91 318 GLY A CA 1
ATOM 2442 C C . GLY A 1 318 ? 3.538 -23.377 -14.679 1.00 58.91 318 GLY A C 1
ATOM 2443 O O . GLY A 1 318 ? 4.130 -24.140 -15.440 1.00 58.91 318 GLY A O 1
ATOM 2444 N N . GLY A 1 319 ? 4.182 -22.466 -13.948 1.00 64.81 319 GLY A N 1
ATOM 2445 C CA . GLY A 1 319 ? 5.640 -22.389 -13.860 1.00 64.81 319 GLY A CA 1
ATOM 2446 C C . GLY A 1 319 ? 6.210 -23.127 -12.646 1.00 64.81 319 GLY A C 1
ATOM 2447 O O . GLY A 1 319 ? 5.487 -23.650 -11.803 1.00 64.81 319 GLY A O 1
ATOM 2448 N N . ASN A 1 320 ? 7.534 -23.067 -12.486 1.00 66.88 320 ASN A N 1
ATOM 2449 C CA . ASN A 1 320 ? 8.246 -23.584 -11.304 1.00 66.88 320 ASN A CA 1
ATOM 2450 C C . ASN A 1 320 ? 7.868 -22.873 -9.985 1.00 66.88 320 ASN A C 1
ATOM 2452 O O . ASN A 1 320 ? 8.320 -23.280 -8.917 1.00 66.88 320 ASN A O 1
ATOM 2456 N N . HIS A 1 321 ? 7.089 -21.793 -10.067 1.00 74.06 321 HIS A N 1
ATOM 2457 C CA . HIS A 1 321 ? 6.755 -20.903 -8.960 1.00 74.06 321 HIS A CA 1
ATOM 2458 C C . HIS A 1 321 ? 5.328 -21.089 -8.424 1.00 74.06 321 HIS A C 1
ATOM 2460 O O . HIS A 1 321 ? 4.993 -20.448 -7.436 1.00 74.06 321 HIS A O 1
ATOM 2466 N N . GLY A 1 322 ? 4.512 -21.959 -9.032 1.00 85.38 322 GLY A N 1
ATOM 2467 C CA . GLY A 1 322 ? 3.125 -22.181 -8.613 1.00 85.38 322 GLY A CA 1
ATOM 2468 C C . GLY A 1 322 ? 2.206 -20.973 -8.852 1.00 85.38 322 GLY A C 1
ATOM 2469 O O . GLY A 1 322 ? 2.549 -20.039 -9.584 1.00 85.38 322 GLY A O 1
ATOM 2470 N N . SER A 1 323 ? 1.048 -20.969 -8.187 1.00 93.56 323 SER A N 1
ATOM 2471 C CA . SER A 1 323 ? 0.076 -19.867 -8.229 1.00 93.56 323 SER A CA 1
ATOM 2472 C C . SER A 1 323 ? 0.547 -18.600 -7.493 1.00 93.56 323 SER A C 1
ATOM 2474 O O . SER A 1 323 ? 0.098 -17.506 -7.825 1.00 93.56 323 SER A O 1
ATOM 2476 N N . VAL A 1 324 ? 1.486 -18.721 -6.547 1.00 96.06 324 VAL A N 1
ATOM 2477 C CA . VAL A 1 324 ? 2.125 -17.604 -5.832 1.00 96.06 324 VAL A CA 1
ATOM 2478 C C . VAL A 1 324 ? 3.632 -17.842 -5.774 1.00 96.06 324 VAL A C 1
ATOM 2480 O O . VAL A 1 324 ? 4.103 -18.778 -5.124 1.00 96.06 324 VAL A O 1
ATOM 2483 N N . GLU A 1 325 ? 4.415 -16.986 -6.426 1.00 94.94 325 GLU A N 1
ATOM 2484 C CA . GLU A 1 325 ? 5.871 -17.081 -6.409 1.00 94.94 325 GLU A CA 1
ATOM 2485 C C . GLU A 1 325 ? 6.407 -16.854 -4.991 1.00 94.94 325 GLU A C 1
ATOM 2487 O O . GLU A 1 325 ? 6.168 -15.825 -4.364 1.00 94.94 325 GLU A O 1
ATOM 2492 N N . ARG A 1 326 ? 7.146 -17.844 -4.472 1.00 94.69 326 ARG A N 1
ATOM 2493 C CA . ARG A 1 326 ? 7.574 -17.897 -3.059 1.00 94.69 326 ARG A CA 1
ATOM 2494 C C . ARG A 1 326 ? 6.378 -17.834 -2.095 1.00 94.69 326 ARG A C 1
ATOM 2496 O O . ARG A 1 326 ? 6.458 -17.194 -1.045 1.00 94.69 326 ARG A O 1
ATOM 2503 N N . GLY A 1 327 ? 5.256 -18.449 -2.466 1.00 94.88 327 GLY A N 1
ATOM 2504 C CA . GLY A 1 327 ? 4.090 -18.638 -1.609 1.00 94.88 327 GLY A CA 1
ATOM 2505 C C . GLY A 1 327 ? 4.190 -19.928 -0.800 1.00 94.88 327 GLY A C 1
ATOM 2506 O O . GLY A 1 327 ? 4.424 -21.000 -1.353 1.00 94.88 327 GLY A O 1
ATOM 2507 N N . TYR A 1 328 ? 4.002 -19.822 0.515 1.00 95.38 328 TYR A N 1
ATOM 2508 C CA . TYR A 1 328 ? 4.037 -20.964 1.444 1.00 95.38 328 TYR A CA 1
ATOM 2509 C C . TYR A 1 328 ? 2.737 -21.113 2.250 1.00 95.38 328 TYR A C 1
ATOM 2511 O O . TYR A 1 328 ? 2.653 -21.956 3.142 1.00 95.38 328 TYR A O 1
ATOM 2519 N N . ALA A 1 329 ? 1.723 -20.305 1.923 1.00 94.94 329 ALA A N 1
ATOM 2520 C CA . ALA A 1 329 ? 0.464 -20.209 2.656 1.00 94.94 329 ALA A CA 1
ATOM 2521 C C . ALA A 1 329 ? -0.750 -20.784 1.904 1.00 94.94 329 ALA A C 1
ATOM 2523 O O . ALA A 1 329 ? -1.833 -20.802 2.475 1.00 94.94 329 ALA A O 1
ATOM 2524 N N . GLY A 1 330 ? -0.575 -21.289 0.679 1.00 93.00 330 GLY A N 1
ATOM 2525 C CA . GLY A 1 330 ? -1.659 -21.808 -0.156 1.00 93.00 330 GLY A CA 1
ATOM 2526 C C . GLY A 1 330 ? -1.624 -21.227 -1.566 1.00 93.00 330 GLY A C 1
ATOM 2527 O O . GLY A 1 330 ? -0.571 -20.783 -2.024 1.00 93.00 330 GLY A O 1
ATOM 2528 N N . ASP A 1 331 ? -2.771 -21.264 -2.240 1.00 94.75 331 ASP A N 1
ATOM 2529 C CA . ASP A 1 331 ? -2.911 -20.779 -3.612 1.00 94.75 331 ASP A CA 1
ATOM 2530 C C . ASP A 1 331 ? -3.342 -19.315 -3.642 1.00 94.75 331 ASP A C 1
ATOM 2532 O O . ASP A 1 331 ? -4.025 -18.855 -2.734 1.00 94.75 331 ASP A O 1
ATOM 2536 N N . SER A 1 332 ? -3.062 -18.606 -4.739 1.00 97.06 332 SER A N 1
ATOM 2537 C CA . SER A 1 332 ? -3.515 -17.217 -4.903 1.00 97.06 332 SER A CA 1
ATOM 2538 C C . SER A 1 332 ? -4.997 -17.065 -4.554 1.00 97.06 332 SER A C 1
ATOM 2540 O O . SER A 1 332 ? -5.838 -17.776 -5.103 1.00 97.06 332 SER A O 1
ATOM 2542 N N . ILE A 1 333 ? -5.340 -16.104 -3.696 1.00 97.56 333 ILE A N 1
ATOM 2543 C CA . ILE A 1 333 ? -6.742 -15.782 -3.381 1.00 97.56 333 ILE A CA 1
ATOM 2544 C C . ILE A 1 333 ? -7.397 -14.890 -4.449 1.00 97.56 333 ILE A C 1
ATOM 2546 O O . ILE A 1 333 ? -8.605 -14.661 -4.392 1.00 97.56 333 ILE A O 1
ATOM 2550 N N . PHE A 1 334 ? -6.615 -14.393 -5.414 1.00 98.19 334 PHE A N 1
ATOM 2551 C CA . PHE A 1 334 ? -7.051 -13.447 -6.444 1.00 98.19 334 PHE A CA 1
ATOM 2552 C C . PHE A 1 334 ? -7.194 -14.100 -7.813 1.00 98.19 334 PHE A C 1
ATOM 2554 O O . PHE A 1 334 ? -8.171 -13.836 -8.512 1.00 98.19 334 PHE A O 1
ATOM 2561 N N . PHE A 1 335 ? -6.249 -14.963 -8.190 1.00 97.62 335 PHE A N 1
ATOM 2562 C CA . PHE A 1 335 ? -6.142 -15.480 -9.550 1.00 97.62 335 PHE A CA 1
ATOM 2563 C C . PHE A 1 335 ? -6.251 -16.999 -9.613 1.00 97.62 335 PHE A C 1
ATOM 2565 O O . PHE A 1 335 ? -5.910 -17.723 -8.669 1.00 97.62 335 PHE A O 1
ATOM 2572 N N . LYS A 1 336 ? -6.785 -17.477 -10.736 1.00 95.12 336 LYS A N 1
ATOM 2573 C CA . LYS A 1 336 ? -6.839 -18.890 -11.103 1.00 95.12 336 LYS A CA 1
ATOM 2574 C C . LYS A 1 336 ? -7.089 -19.023 -12.605 1.00 95.12 336 LYS A C 1
ATOM 2576 O O . LYS A 1 336 ? -7.870 -18.261 -13.166 1.00 95.12 336 LYS A O 1
ATOM 2581 N N . ASP A 1 337 ? -6.468 -20.018 -13.234 1.00 92.12 337 ASP A N 1
ATOM 2582 C CA . ASP A 1 337 ? -6.736 -20.409 -14.626 1.00 92.12 337 ASP A CA 1
ATOM 2583 C C . ASP A 1 337 ? -6.642 -19.242 -15.640 1.00 92.12 337 ASP A C 1
ATOM 2585 O O . ASP A 1 337 ? -7.418 -19.171 -16.592 1.00 92.12 337 ASP A O 1
ATOM 2589 N N . GLY A 1 338 ? -5.698 -18.312 -15.438 1.00 93.31 338 GLY A N 1
ATOM 2590 C CA . GLY A 1 338 ? -5.465 -17.185 -16.349 1.00 93.31 338 GLY A CA 1
ATOM 2591 C C . GLY A 1 338 ? -6.400 -15.988 -16.139 1.00 93.31 338 GLY A C 1
ATOM 2592 O O . GLY A 1 338 ? -6.439 -15.094 -16.980 1.00 93.31 338 GLY A O 1
ATOM 2593 N N . GLY A 1 339 ? -7.172 -15.954 -15.051 1.00 95.88 339 GLY A N 1
ATOM 2594 C CA . GLY A 1 339 ? -8.108 -14.872 -14.758 1.00 95.88 339 GLY A CA 1
ATOM 2595 C C . GLY A 1 339 ? -8.257 -14.576 -13.271 1.00 95.88 339 GLY A C 1
ATOM 2596 O O . GLY A 1 339 ? -7.722 -15.277 -12.412 1.00 95.88 339 GLY A O 1
ATOM 2597 N N . VAL A 1 340 ? -9.020 -13.526 -12.964 1.00 97.94 340 VAL A N 1
ATOM 2598 C CA . VAL A 1 340 ? -9.488 -13.259 -11.598 1.00 97.94 340 VAL A CA 1
ATOM 2599 C C . VAL A 1 340 ? -10.497 -14.334 -11.194 1.00 97.94 340 VAL A C 1
ATOM 2601 O O . VAL A 1 340 ? -11.346 -14.734 -11.993 1.00 97.94 340 VAL A O 1
ATOM 2604 N N . ARG A 1 341 ? -10.399 -14.820 -9.955 1.00 96.88 341 ARG A N 1
ATOM 2605 C CA . ARG A 1 341 ? -11.295 -15.841 -9.405 1.00 96.88 341 ARG A CA 1
ATOM 2606 C C . ARG A 1 341 ? -12.735 -15.353 -9.355 1.00 96.88 341 ARG A C 1
ATOM 2608 O O . ARG A 1 341 ? -13.009 -14.199 -9.046 1.00 96.88 341 ARG A O 1
ATOM 2615 N N . GLU A 1 342 ? -13.665 -16.282 -9.559 1.00 96.25 342 GLU A N 1
ATOM 2616 C CA . GLU A 1 342 ? -15.081 -15.990 -9.333 1.00 96.25 342 GLU A CA 1
ATOM 2617 C C . GLU A 1 342 ? -15.420 -15.877 -7.845 1.00 96.25 342 GLU A C 1
ATOM 2619 O O . GLU A 1 342 ? -16.154 -14.975 -7.441 1.00 96.25 342 GLU A O 1
ATOM 2624 N N . ASP A 1 343 ? -14.859 -16.768 -7.023 1.00 97.31 343 ASP A N 1
ATOM 2625 C CA . ASP A 1 343 ? -14.971 -16.689 -5.569 1.00 97.31 343 ASP A CA 1
ATOM 2626 C C . ASP A 1 343 ? -13.881 -15.772 -5.006 1.00 97.31 343 ASP A C 1
ATOM 2628 O O . ASP A 1 343 ? -12.712 -16.150 -4.920 1.00 97.31 343 ASP A O 1
ATOM 2632 N N . LEU A 1 344 ? -14.298 -14.572 -4.605 1.00 98.19 344 LEU A N 1
ATOM 2633 C CA . LEU A 1 344 ? -13.464 -13.566 -3.948 1.00 98.19 344 LEU A CA 1
ATOM 2634 C C . LEU A 1 344 ? -13.813 -13.406 -2.460 1.00 98.19 344 LEU A C 1
ATOM 2636 O O . LEU A 1 344 ? -13.459 -12.402 -1.848 1.00 98.19 344 LEU A O 1
ATOM 2640 N N . SER A 1 345 ? -14.483 -14.384 -1.839 1.00 97.00 345 SER A N 1
ATOM 2641 C CA . SER A 1 345 ? -14.919 -14.303 -0.432 1.00 97.00 345 SER A CA 1
ATOM 2642 C C . SER A 1 345 ? -13.774 -14.085 0.570 1.00 97.00 345 SER A C 1
ATOM 2644 O O . SER A 1 345 ? -13.997 -13.565 1.664 1.00 97.00 345 SER A O 1
ATOM 2646 N N . ARG A 1 346 ? -12.534 -14.438 0.202 1.00 97.50 346 ARG A N 1
ATOM 2647 C CA . ARG A 1 346 ? -11.322 -14.198 1.006 1.00 97.50 346 ARG A CA 1
ATOM 2648 C C . ARG A 1 346 ? -10.789 -12.769 0.917 1.00 97.50 346 ARG A C 1
ATOM 2650 O O . ARG A 1 346 ? -10.157 -12.315 1.868 1.00 97.50 346 ARG A O 1
ATOM 2657 N N . VAL A 1 347 ? -11.060 -12.053 -0.173 1.00 98.56 347 VAL A N 1
ATOM 2658 C CA . VAL A 1 347 ? -10.553 -10.693 -0.413 1.00 98.56 347 VAL A CA 1
ATOM 2659 C C . VAL A 1 347 ? -10.963 -9.706 0.689 1.00 98.56 347 VAL A C 1
ATOM 2661 O O . VAL A 1 347 ? -10.065 -9.085 1.259 1.00 98.56 347 VAL A O 1
ATOM 2664 N N . PRO A 1 348 ? -12.249 -9.575 1.076 1.00 98.00 348 PRO A N 1
ATOM 2665 C CA . PRO A 1 348 ? -12.625 -8.640 2.136 1.00 98.00 348 PRO A CA 1
ATOM 2666 C C . PRO A 1 348 ? -12.058 -9.049 3.504 1.00 98.00 348 PRO A C 1
ATOM 2668 O O . PRO A 1 348 ? -11.664 -8.184 4.280 1.00 98.00 348 PRO A O 1
ATOM 2671 N N . LEU A 1 349 ? -11.924 -10.352 3.793 1.00 97.81 349 LEU A N 1
ATOM 2672 C CA . LEU A 1 349 ? -11.285 -10.825 5.032 1.00 97.81 349 LEU A CA 1
ATOM 2673 C C . LEU A 1 349 ? -9.815 -10.399 5.104 1.00 97.81 349 LEU A C 1
ATOM 2675 O O . LEU A 1 349 ? -9.323 -10.016 6.166 1.00 97.81 349 LEU A O 1
ATOM 2679 N N . TYR A 1 350 ? -9.120 -10.444 3.971 1.00 98.56 350 TYR A N 1
ATOM 2680 C CA . TYR A 1 350 ? -7.740 -10.000 3.892 1.00 98.56 350 TYR A CA 1
ATOM 2681 C C . TYR A 1 350 ? -7.625 -8.472 3.983 1.00 98.56 350 TYR A C 1
ATOM 2683 O O . TYR A 1 350 ? -6.833 -7.973 4.782 1.00 98.56 350 TYR A O 1
ATOM 2691 N N . ALA A 1 351 ? -8.466 -7.724 3.262 1.00 98.69 351 ALA A N 1
ATOM 2692 C CA . ALA A 1 351 ? -8.516 -6.262 3.341 1.00 98.69 351 ALA A CA 1
ATOM 2693 C C . ALA A 1 351 ? -8.778 -5.769 4.774 1.00 98.69 351 ALA A C 1
ATOM 2695 O O . ALA A 1 351 ? -8.119 -4.843 5.248 1.00 98.69 351 ALA A O 1
ATOM 2696 N N . ARG A 1 352 ? -9.663 -6.459 5.499 1.00 98.62 352 ARG A N 1
ATOM 2697 C CA . ARG A 1 352 ? -9.942 -6.235 6.919 1.00 98.62 352 ARG A CA 1
ATOM 2698 C C . ARG A 1 352 ? -8.705 -6.389 7.804 1.00 98.62 352 ARG A C 1
ATOM 2700 O O . ARG A 1 352 ? -8.453 -5.540 8.660 1.00 98.62 352 ARG A O 1
ATOM 2707 N N . LEU A 1 353 ? -7.910 -7.443 7.596 1.00 98.75 353 LEU A N 1
ATOM 2708 C CA . LEU A 1 353 ? -6.647 -7.635 8.319 1.00 98.75 353 LEU A CA 1
ATOM 2709 C C . LEU A 1 353 ? -5.661 -6.506 7.998 1.00 98.75 353 LEU A C 1
ATOM 2711 O O . LEU A 1 353 ? -5.149 -5.881 8.926 1.00 98.75 353 LEU A O 1
ATOM 2715 N N . LEU A 1 354 ? -5.454 -6.190 6.718 1.00 98.81 354 LEU A N 1
ATOM 2716 C CA . LEU A 1 354 ? -4.555 -5.115 6.283 1.00 98.81 354 LEU A CA 1
ATOM 2717 C C . LEU A 1 354 ? -4.932 -3.758 6.907 1.00 98.81 354 LEU A C 1
ATOM 2719 O O . LEU A 1 354 ? -4.085 -3.099 7.517 1.00 98.81 354 LEU A O 1
ATOM 2723 N N . ALA A 1 355 ? -6.211 -3.381 6.847 1.00 98.75 355 ALA A N 1
ATOM 2724 C CA . ALA A 1 355 ? -6.706 -2.126 7.406 1.00 98.75 355 ALA A CA 1
ATOM 2725 C C . ALA A 1 355 ? -6.532 -2.046 8.928 1.00 98.75 355 ALA A C 1
ATOM 2727 O O . ALA A 1 355 ? -6.175 -0.996 9.460 1.00 98.75 355 ALA A O 1
ATOM 2728 N N . SER A 1 356 ? -6.703 -3.161 9.644 1.00 98.69 356 SER A N 1
ATOM 2729 C CA . SER A 1 356 ? -6.559 -3.178 11.105 1.00 98.69 356 SER A CA 1
ATOM 2730 C C . SER A 1 356 ? -5.144 -2.888 11.616 1.00 98.69 356 SER A C 1
ATOM 2732 O O . SER A 1 356 ? -4.973 -2.553 12.789 1.00 98.69 356 SER A O 1
ATOM 2734 N N . VAL A 1 357 ? -4.140 -2.990 10.741 1.00 97.69 357 VAL A N 1
ATOM 2735 C CA . VAL A 1 357 ? -2.743 -2.613 11.010 1.00 97.69 357 VAL A CA 1
ATOM 2736 C C . VAL A 1 357 ? -2.294 -1.402 10.184 1.00 97.69 357 VAL A C 1
ATOM 2738 O O . VAL A 1 357 ? -1.110 -1.076 10.156 1.00 97.69 357 VAL A O 1
ATOM 2741 N N . GLY A 1 358 ? -3.236 -0.704 9.543 1.00 98.12 358 GLY A N 1
ATOM 2742 C CA . GLY A 1 358 ? -3.005 0.563 8.853 1.00 98.12 358 GLY A CA 1
ATOM 2743 C C . GLY A 1 358 ? -2.384 0.456 7.458 1.00 98.12 358 GLY A C 1
ATOM 2744 O O . GLY A 1 358 ? -1.931 1.480 6.938 1.00 98.12 358 GLY A O 1
ATOM 2745 N N . ILE A 1 359 ? -2.336 -0.735 6.850 1.00 98.69 359 ILE A N 1
ATOM 2746 C CA . ILE A 1 359 ? -1.890 -0.913 5.457 1.00 98.69 359 ILE A CA 1
ATOM 2747 C C . ILE A 1 359 ? -2.937 -0.288 4.531 1.00 98.69 359 ILE A C 1
ATOM 2749 O O . ILE A 1 359 ? -4.121 -0.593 4.646 1.00 98.69 359 ILE A O 1
ATOM 2753 N N . ASN A 1 360 ? -2.503 0.592 3.625 1.00 98.50 360 ASN A N 1
ATOM 2754 C CA . ASN A 1 360 ? -3.401 1.436 2.827 1.00 98.50 360 ASN A CA 1
ATOM 2755 C C . ASN A 1 360 ? -3.416 1.123 1.325 1.00 98.50 360 ASN A C 1
ATOM 2757 O O . ASN A 1 360 ? -4.228 1.700 0.596 1.00 98.50 360 ASN A O 1
ATOM 2761 N N . ALA A 1 361 ? -2.567 0.207 0.856 1.00 98.75 361 ALA A N 1
ATOM 2762 C CA . ALA A 1 361 ? -2.689 -0.358 -0.480 1.00 98.75 361 ALA A CA 1
ATOM 2763 C C . ALA A 1 361 ? -2.105 -1.772 -0.580 1.00 98.75 361 ALA A C 1
ATOM 2765 O O . ALA A 1 361 ? -1.325 -2.202 0.274 1.00 98.75 361 ALA A O 1
ATOM 2766 N N . LEU A 1 362 ? -2.472 -2.478 -1.645 1.00 98.81 362 LEU A N 1
ATOM 2767 C CA . LEU A 1 362 ? -1.972 -3.809 -1.969 1.00 98.81 362 LEU A CA 1
ATOM 2768 C C . LEU A 1 362 ? -1.707 -3.924 -3.473 1.00 98.81 362 LEU A C 1
ATOM 2770 O O . LEU A 1 362 ? -2.633 -3.777 -4.269 1.00 98.81 362 LEU A O 1
ATOM 2774 N N . VAL A 1 363 ? -0.475 -4.253 -3.855 1.00 98.88 363 VAL A N 1
ATOM 2775 C CA . VAL A 1 363 ? -0.153 -4.713 -5.208 1.00 98.88 363 VAL A CA 1
ATOM 2776 C C . VAL A 1 363 ? -0.531 -6.185 -5.318 1.00 98.88 363 VAL A C 1
ATOM 2778 O O . VAL A 1 363 ? 0.035 -7.013 -4.606 1.00 98.88 363 VAL A O 1
ATOM 2781 N N . VAL A 1 364 ? -1.506 -6.510 -6.168 1.00 98.19 364 VAL A N 1
ATOM 2782 C CA . VAL A 1 364 ? -2.144 -7.841 -6.151 1.00 98.19 364 VAL A CA 1
ATOM 2783 C C . VAL A 1 364 ? -1.470 -8.909 -6.993 1.00 98.19 364 VAL A C 1
ATOM 2785 O O . VAL A 1 364 ? -1.722 -10.083 -6.750 1.00 98.19 364 VAL A O 1
ATOM 2788 N N . ASN A 1 365 ? -0.635 -8.539 -7.959 1.00 97.94 365 ASN A N 1
ATOM 2789 C CA . ASN A 1 365 ? -0.003 -9.481 -8.877 1.00 97.94 365 ASN A CA 1
ATOM 2790 C C . ASN A 1 365 ? 1.521 -9.409 -8.833 1.00 97.94 365 ASN A C 1
ATOM 2792 O O . ASN A 1 365 ? 2.121 -8.383 -8.493 1.00 97.94 365 ASN A O 1
ATOM 2796 N N . ASN A 1 366 ? 2.123 -10.507 -9.276 1.00 97.19 366 ASN A N 1
ATOM 2797 C CA . ASN A 1 366 ? 3.558 -10.708 -9.283 1.00 97.19 366 ASN A CA 1
ATOM 2798 C C . ASN A 1 366 ? 4.339 -9.596 -9.987 1.00 97.19 366 ASN A C 1
ATOM 2800 O O . ASN A 1 366 ? 3.952 -9.110 -11.047 1.00 97.19 366 ASN A O 1
ATOM 2804 N N . VAL A 1 367 ? 5.477 -9.235 -9.389 1.00 95.81 367 VAL A N 1
ATOM 2805 C CA . VAL A 1 367 ? 6.474 -8.314 -9.944 1.00 95.81 367 VAL A CA 1
ATOM 2806 C C . VAL A 1 367 ? 7.052 -8.818 -11.264 1.00 95.81 367 VAL A C 1
ATOM 2808 O O . VAL A 1 367 ? 7.419 -8.009 -12.110 1.00 95.81 367 VAL A O 1
ATOM 2811 N N . ASN A 1 368 ? 7.108 -10.138 -11.457 1.00 93.12 368 ASN A N 1
ATOM 2812 C CA . ASN A 1 368 ? 7.312 -10.773 -12.758 1.00 93.12 368 ASN A CA 1
ATOM 2813 C C . ASN A 1 368 ? 5.965 -10.800 -13.504 1.00 93.12 368 ASN A C 1
ATOM 2815 O O . ASN A 1 368 ? 5.350 -11.852 -13.676 1.00 93.12 368 ASN A O 1
ATOM 2819 N N . ALA A 1 369 ? 5.456 -9.615 -13.839 1.00 92.56 369 ALA A N 1
ATOM 2820 C CA . ALA A 1 369 ? 4.076 -9.443 -14.268 1.00 92.56 369 ALA A CA 1
ATOM 2821 C C . ALA A 1 369 ? 3.784 -10.140 -15.606 1.00 92.56 369 ALA A C 1
ATOM 2823 O O . ALA A 1 369 ? 4.586 -10.105 -16.540 1.00 92.56 369 ALA A O 1
ATOM 2824 N N . ASN A 1 370 ? 2.591 -10.725 -15.709 1.00 93.81 370 ASN A N 1
ATOM 2825 C CA . ASN A 1 370 ? 2.058 -11.214 -16.975 1.00 93.81 370 ASN A CA 1
ATOM 2826 C C . ASN A 1 370 ? 1.561 -10.027 -17.823 1.00 93.81 370 ASN A C 1
ATOM 2828 O O . ASN A 1 370 ? 0.877 -9.137 -17.315 1.00 93.81 370 ASN A O 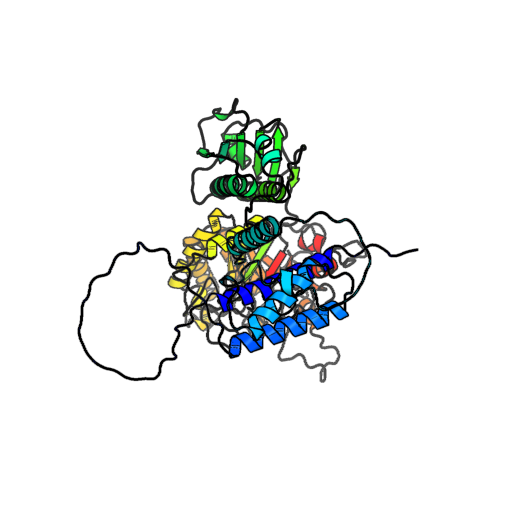1
ATOM 2832 N N . GLU A 1 371 ? 1.881 -10.017 -19.112 1.00 95.31 371 GLU A N 1
ATOM 2833 C CA . GLU A 1 371 ? 1.490 -8.990 -20.082 1.00 95.31 371 GLU A CA 1
ATOM 2834 C C . GLU A 1 371 ? -0.036 -8.840 -20.226 1.00 95.31 371 GLU A C 1
ATOM 2836 O O . GLU A 1 371 ? -0.533 -7.744 -20.481 1.00 95.31 371 GLU A O 1
ATOM 2841 N N . SER A 1 372 ? -0.801 -9.905 -19.968 1.00 95.94 372 SER A N 1
ATOM 2842 C CA . SER A 1 372 ? -2.266 -9.914 -20.084 1.00 95.94 372 SER A CA 1
ATOM 2843 C C . SER A 1 372 ? -2.969 -9.173 -18.941 1.00 95.94 372 SER A C 1
ATOM 2845 O O . SER A 1 372 ? -4.178 -8.958 -18.991 1.00 95.94 372 SER A O 1
ATOM 2847 N N . MET A 1 373 ? -2.240 -8.734 -17.906 1.00 96.81 373 MET A N 1
ATOM 2848 C CA . MET A 1 373 ? -2.812 -7.994 -16.769 1.00 96.81 373 MET A CA 1
ATOM 2849 C C . MET A 1 373 ? -3.520 -6.693 -17.179 1.00 96.81 373 MET A C 1
ATOM 2851 O O . MET A 1 373 ? -4.370 -6.206 -16.436 1.00 96.81 373 MET A O 1
ATOM 2855 N N . VAL A 1 374 ? -3.185 -6.136 -18.350 1.00 97.56 374 VAL A N 1
ATOM 2856 C CA . VAL A 1 374 ? -3.798 -4.913 -18.903 1.00 97.56 374 VAL A CA 1
ATOM 2857 C C . VAL A 1 374 ? -4.901 -5.191 -19.935 1.00 97.56 374 VAL A C 1
ATOM 2859 O O . VAL A 1 374 ? -5.414 -4.262 -20.569 1.00 97.56 374 VAL A O 1
ATOM 2862 N N . GLU A 1 375 ? -5.268 -6.457 -20.147 1.00 97.44 375 GLU A N 1
ATOM 2863 C CA . GLU A 1 375 ? -6.382 -6.808 -21.024 1.00 97.44 375 GLU A CA 1
ATOM 2864 C C . GLU A 1 375 ? -7.733 -6.461 -20.378 1.00 97.44 375 GLU A C 1
ATOM 2866 O O . GLU A 1 375 ? -7.904 -6.658 -19.172 1.00 97.44 375 GLU A O 1
ATOM 2871 N N . PRO A 1 376 ? -8.740 -6.023 -21.163 1.00 98.06 376 PRO A N 1
ATOM 2872 C CA . PRO A 1 376 ? -10.021 -5.557 -20.624 1.00 98.06 376 PRO A CA 1
ATOM 2873 C C . PRO A 1 376 ? -10.703 -6.529 -19.657 1.00 98.06 376 PRO A C 1
ATOM 2875 O O . PRO A 1 376 ? -11.174 -6.116 -18.603 1.00 98.06 376 PRO A O 1
ATOM 2878 N N . ARG A 1 377 ? -10.699 -7.831 -19.973 1.00 97.56 377 ARG A N 1
ATOM 2879 C CA . ARG A 1 377 ? -11.305 -8.861 -19.117 1.00 97.56 377 ARG A CA 1
ATOM 2880 C C . ARG A 1 377 ? -10.627 -8.948 -17.745 1.00 97.56 377 ARG A C 1
ATOM 2882 O O . ARG A 1 377 ? -11.301 -9.171 -16.742 1.00 97.56 377 ARG A O 1
ATOM 2889 N N . ILE A 1 378 ? -9.301 -8.828 -17.700 1.00 98.31 378 ILE A N 1
ATOM 2890 C CA . ILE A 1 378 ? -8.551 -8.909 -16.444 1.00 98.31 378 ILE A CA 1
ATOM 2891 C C . ILE A 1 378 ? -8.754 -7.629 -15.640 1.00 98.31 378 ILE A C 1
ATOM 2893 O O . ILE A 1 378 ? -9.042 -7.711 -14.449 1.00 98.31 378 ILE A O 1
ATOM 2897 N N . VAL A 1 379 ? -8.709 -6.468 -16.299 1.00 98.69 379 VAL A N 1
ATOM 2898 C CA . VAL A 1 379 ? -8.963 -5.160 -15.677 1.00 98.69 379 VAL A CA 1
ATOM 2899 C C . VAL A 1 379 ? -10.358 -5.088 -15.045 1.00 98.69 379 VAL A C 1
ATOM 2901 O O . VAL A 1 379 ? -10.486 -4.634 -13.909 1.00 98.69 379 VAL A O 1
ATOM 2904 N N . GLU A 1 380 ? -11.391 -5.609 -15.712 1.00 98.56 380 GLU A N 1
ATOM 2905 C CA . GLU A 1 380 ? -12.738 -5.726 -15.134 1.00 98.56 380 GLU A CA 1
ATOM 2906 C C . GLU A 1 380 ? -12.733 -6.566 -13.841 1.00 98.56 380 GLU A C 1
ATOM 2908 O O . GLU A 1 380 ? -13.321 -6.182 -12.826 1.00 98.56 380 GLU A O 1
ATOM 2913 N N . GLY A 1 381 ? -12.011 -7.692 -13.842 1.00 98.56 381 GLY A N 1
ATOM 2914 C CA . GLY A 1 381 ? -11.822 -8.528 -12.657 1.00 98.56 381 GLY A CA 1
ATOM 2915 C C . GLY A 1 381 ? -11.064 -7.822 -11.526 1.00 98.56 381 GLY A C 1
ATOM 2916 O O . GLY A 1 381 ? -11.429 -7.967 -10.359 1.00 98.56 381 GLY A O 1
ATOM 2917 N N . LEU A 1 382 ? -10.039 -7.030 -11.849 1.00 98.81 382 LEU A N 1
ATOM 2918 C CA . LEU A 1 382 ? -9.318 -6.213 -10.867 1.00 98.81 382 LEU A CA 1
ATOM 2919 C C . LEU A 1 382 ? -10.240 -5.156 -10.237 1.00 98.81 382 LEU A C 1
ATOM 2921 O O . LEU A 1 382 ? -10.143 -4.919 -9.033 1.00 98.81 382 LEU A O 1
ATOM 2925 N N . GLY A 1 383 ? -11.183 -4.600 -11.007 1.00 98.75 383 GLY A N 1
ATOM 2926 C CA . GLY A 1 383 ? -12.265 -3.746 -10.499 1.00 98.75 383 GLY A CA 1
ATOM 2927 C C . GLY A 1 383 ? -13.077 -4.425 -9.393 1.00 98.75 383 GLY A C 1
ATOM 2928 O O . GLY A 1 383 ? -13.217 -3.870 -8.305 1.00 98.75 383 GLY A O 1
ATOM 2929 N N . ARG A 1 384 ? -13.495 -5.683 -9.604 1.00 98.62 384 ARG A N 1
ATOM 2930 C CA . ARG A 1 384 ? -14.205 -6.481 -8.579 1.00 98.62 384 ARG A CA 1
ATOM 2931 C C . ARG A 1 384 ? -13.383 -6.656 -7.299 1.00 98.62 384 ARG A C 1
ATOM 2933 O O . ARG A 1 384 ? -13.942 -6.626 -6.206 1.00 98.62 384 ARG A O 1
ATOM 2940 N N . ILE A 1 385 ? -12.067 -6.857 -7.416 1.00 98.88 385 ILE A N 1
ATOM 2941 C CA . ILE A 1 385 ? -11.176 -6.955 -6.249 1.00 98.88 385 ILE A CA 1
ATOM 2942 C C . ILE A 1 385 ? -11.118 -5.604 -5.527 1.00 98.88 385 ILE A C 1
ATOM 2944 O O . ILE A 1 385 ? -11.312 -5.561 -4.313 1.00 98.88 385 ILE A O 1
ATOM 2948 N N . ALA A 1 386 ? -10.900 -4.506 -6.257 1.00 98.75 386 ALA A N 1
ATOM 2949 C CA . ALA A 1 386 ? -10.845 -3.165 -5.681 1.00 98.75 386 ALA A CA 1
ATOM 2950 C C . ALA A 1 386 ? -12.142 -2.803 -4.939 1.00 98.75 386 ALA A C 1
ATOM 2952 O O . ALA A 1 386 ? -12.082 -2.292 -3.819 1.00 98.75 386 ALA A O 1
ATOM 2953 N N . ASP A 1 387 ? -13.302 -3.149 -5.501 1.00 98.56 387 ASP A N 1
ATOM 2954 C CA . ASP A 1 387 ? -14.614 -2.928 -4.883 1.00 98.56 387 ASP A CA 1
ATOM 2955 C C . ASP A 1 387 ? -14.763 -3.622 -3.526 1.00 98.56 387 ASP A C 1
ATOM 2957 O O . ASP A 1 387 ? -15.345 -3.050 -2.606 1.00 98.56 387 ASP A O 1
ATOM 2961 N N . LEU A 1 388 ? -14.191 -4.818 -3.364 1.00 98.62 388 LEU A N 1
ATOM 2962 C CA . LEU A 1 388 ? -14.214 -5.563 -2.100 1.00 98.62 388 LEU A CA 1
ATOM 2963 C C . LEU A 1 388 ? -13.201 -5.042 -1.068 1.00 98.62 388 LEU A C 1
ATOM 2965 O O . LEU A 1 388 ? -13.358 -5.292 0.128 1.00 98.62 388 LEU A O 1
ATOM 2969 N N . MET A 1 389 ? -12.157 -4.337 -1.510 1.00 98.62 389 MET A N 1
ATOM 2970 C CA . MET A 1 389 ? -11.105 -3.797 -0.638 1.00 98.62 389 MET A CA 1
ATOM 2971 C C . MET A 1 389 ? -11.369 -2.347 -0.204 1.00 98.62 389 MET A C 1
ATOM 2973 O O . MET A 1 389 ? -10.973 -1.949 0.897 1.00 98.62 389 MET A O 1
ATOM 2977 N N . ARG A 1 390 ? -12.089 -1.572 -1.024 1.00 97.94 390 ARG A N 1
ATOM 2978 C CA . ARG A 1 390 ? -12.413 -0.156 -0.788 1.00 97.94 390 ARG A CA 1
ATOM 2979 C C . ARG A 1 390 ? -13.153 0.131 0.526 1.00 97.94 390 ARG A C 1
ATOM 2981 O O . ARG A 1 390 ? -12.764 1.101 1.180 1.00 97.94 390 ARG A O 1
ATOM 2988 N N . PRO A 1 391 ? -14.118 -0.693 0.991 1.00 98.44 391 PRO A N 1
ATOM 2989 C CA . PRO A 1 391 ? -14.749 -0.494 2.297 1.00 98.44 391 PRO A CA 1
ATOM 2990 C C . PRO A 1 391 ? -13.749 -0.533 3.457 1.00 98.44 391 PRO A C 1
ATOM 2992 O O . PRO A 1 391 ? -13.976 0.077 4.490 1.00 98.44 391 PRO A O 1
ATOM 2995 N N . TYR A 1 392 ? -12.602 -1.192 3.285 1.00 98.69 392 TYR A N 1
ATOM 2996 C CA . TYR A 1 392 ? -11.530 -1.226 4.280 1.00 98.69 392 TYR A CA 1
ATOM 2997 C C . TYR A 1 392 ? -10.465 -0.138 4.062 1.00 98.69 392 TYR A C 1
ATOM 2999 O O . TYR A 1 392 ? -9.466 -0.088 4.774 1.00 98.69 392 TYR A O 1
ATOM 3007 N N . GLY A 1 393 ? -10.659 0.747 3.081 1.00 97.88 393 GLY A N 1
ATOM 3008 C CA . GLY A 1 393 ? -9.716 1.810 2.738 1.00 97.88 393 GLY A CA 1
ATOM 3009 C C . GLY A 1 393 ? -8.411 1.313 2.107 1.00 97.88 393 GLY A C 1
ATOM 3010 O O . GLY A 1 393 ? -7.470 2.097 1.985 1.00 97.88 393 GLY A O 1
ATOM 3011 N N . VAL A 1 394 ? -8.331 0.041 1.703 1.00 98.69 394 VAL A N 1
ATOM 3012 C CA . VAL A 1 394 ? -7.137 -0.524 1.064 1.00 98.69 394 VAL A CA 1
ATOM 3013 C C . VAL A 1 394 ? -7.262 -0.360 -0.446 1.00 98.69 394 VAL A C 1
ATOM 3015 O O . VAL A 1 394 ? -8.112 -0.985 -1.077 1.00 98.69 394 VAL A O 1
ATOM 3018 N N . ARG A 1 395 ? -6.414 0.489 -1.028 1.00 98.62 395 ARG A N 1
ATOM 3019 C CA . ARG A 1 395 ? -6.392 0.737 -2.476 1.00 98.62 395 ARG A CA 1
ATOM 3020 C C . ARG A 1 395 ? -5.681 -0.388 -3.227 1.00 98.62 395 ARG A C 1
ATOM 3022 O O . ARG A 1 395 ? -4.744 -0.995 -2.709 1.00 98.62 395 ARG A O 1
ATOM 3029 N N . LEU A 1 396 ? -6.080 -0.635 -4.471 1.00 98.56 396 LEU A N 1
ATOM 3030 C CA . LEU A 1 396 ? -5.397 -1.605 -5.326 1.00 98.56 396 LEU A CA 1
ATOM 3031 C C . LEU A 1 396 ? -4.190 -0.966 -6.014 1.00 98.56 396 LEU A C 1
ATOM 3033 O O . LEU A 1 396 ? -4.296 0.142 -6.529 1.00 98.56 396 LEU A O 1
ATOM 3037 N N . GLY A 1 397 ? -3.065 -1.667 -6.058 1.00 98.56 397 GLY A N 1
ATOM 3038 C CA . GLY A 1 397 ? -1.979 -1.421 -7.002 1.00 98.56 397 GLY A CA 1
ATOM 3039 C C . GLY A 1 397 ? -1.774 -2.643 -7.895 1.00 98.56 397 GLY A C 1
ATOM 3040 O O . GLY A 1 397 ? -2.282 -3.730 -7.604 1.00 98.56 397 GLY A O 1
ATOM 3041 N N . MET A 1 398 ? -1.009 -2.491 -8.972 1.00 98.12 398 MET A N 1
ATOM 3042 C CA . MET A 1 398 ? -0.686 -3.620 -9.849 1.00 98.12 398 MET A CA 1
ATOM 3043 C C . MET A 1 398 ? 0.732 -3.545 -10.405 1.00 98.12 398 MET A C 1
ATOM 3045 O O . MET A 1 398 ? 1.249 -2.466 -10.690 1.00 98.12 398 MET A O 1
ATOM 3049 N N . SER A 1 399 ? 1.354 -4.705 -10.573 1.00 98.50 399 SER A N 1
ATOM 3050 C CA . SER A 1 399 ? 2.646 -4.834 -11.233 1.00 98.50 399 SER A CA 1
ATOM 3051 C C . SER A 1 399 ? 2.477 -4.830 -12.751 1.00 98.50 399 SER A C 1
ATOM 3053 O O . SER A 1 399 ? 1.556 -5.471 -13.265 1.00 98.50 399 SER A O 1
ATOM 3055 N N . LEU A 1 400 ? 3.378 -4.156 -13.467 1.00 96.94 400 LEU A N 1
ATOM 3056 C CA . LEU A 1 400 ? 3.386 -4.087 -14.932 1.00 96.94 400 LEU A CA 1
ATOM 3057 C C . LEU A 1 400 ? 4.581 -4.819 -15.535 1.00 96.94 400 LEU A C 1
ATOM 3059 O O . LEU A 1 400 ? 5.686 -4.785 -14.991 1.00 96.94 400 LEU A O 1
ATOM 3063 N N . ASN A 1 401 ? 4.364 -5.416 -16.707 1.00 96.19 401 ASN A N 1
ATOM 3064 C CA . ASN A 1 401 ? 5.442 -5.905 -17.555 1.00 96.19 401 ASN A CA 1
ATOM 3065 C C . ASN A 1 401 ? 5.844 -4.804 -18.538 1.00 96.19 401 ASN A C 1
ATOM 3067 O O . ASN A 1 401 ? 5.024 -4.346 -19.335 1.00 96.19 401 ASN A O 1
ATOM 3071 N N . PHE A 1 402 ? 7.103 -4.370 -18.491 1.00 95.06 402 PHE A N 1
ATOM 3072 C CA . PHE A 1 402 ? 7.572 -3.236 -19.286 1.00 95.06 402 PHE A CA 1
ATOM 3073 C C . PHE A 1 402 ? 7.419 -3.475 -20.800 1.00 95.06 402 PHE A C 1
ATOM 3075 O O . PHE A 1 402 ? 7.057 -2.554 -21.528 1.00 95.06 402 PHE A O 1
ATOM 3082 N N . ALA A 1 403 ? 7.615 -4.715 -21.265 1.00 97.00 403 ALA A N 1
ATOM 3083 C CA . ALA A 1 403 ? 7.516 -5.084 -22.679 1.00 97.00 403 ALA A CA 1
ATOM 3084 C C . ALA A 1 403 ? 6.104 -5.492 -23.127 1.00 97.00 403 ALA A C 1
ATOM 3086 O O . ALA A 1 403 ? 5.945 -6.028 -24.219 1.00 97.00 403 ALA A O 1
ATOM 3087 N N . THR A 1 404 ? 5.068 -5.228 -22.322 1.00 97.81 404 THR A N 1
ATOM 3088 C CA . THR A 1 404 ? 3.673 -5.567 -22.663 1.00 97.81 404 THR A CA 1
ATOM 3089 C C . THR A 1 404 ? 3.253 -5.181 -24.095 1.00 97.81 404 THR A C 1
ATOM 3091 O O . THR A 1 404 ? 2.619 -6.018 -24.738 1.00 97.81 404 THR A O 1
ATOM 3094 N N . PRO A 1 405 ? 3.586 -3.988 -24.643 1.00 98.00 405 PRO A N 1
ATOM 3095 C CA . PRO A 1 405 ? 3.186 -3.649 -26.011 1.00 98.00 405 PRO A CA 1
ATOM 3096 C C . PRO A 1 405 ? 3.718 -4.636 -27.064 1.00 98.00 405 PRO A C 1
ATOM 3098 O O . PRO A 1 405 ? 2.999 -4.973 -28.005 1.00 98.00 405 PRO A O 1
ATOM 3101 N N . GLU A 1 406 ? 4.945 -5.126 -26.871 1.00 97.69 406 GLU A N 1
ATOM 3102 C CA . GLU A 1 406 ? 5.599 -6.106 -27.744 1.00 97.69 406 GLU A CA 1
ATOM 3103 C C . GLU A 1 406 ? 5.103 -7.529 -27.485 1.00 97.69 406 GLU A C 1
ATOM 3105 O O . GLU A 1 406 ? 4.751 -8.246 -28.419 1.00 97.69 406 GLU A O 1
ATOM 3110 N N . LEU A 1 407 ? 4.993 -7.930 -26.216 1.00 96.69 407 LEU A N 1
ATOM 3111 C CA . LEU A 1 407 ? 4.568 -9.281 -25.833 1.00 96.69 407 LEU A CA 1
ATOM 3112 C C . LEU A 1 407 ? 3.123 -9.591 -26.247 1.00 96.69 407 LEU A C 1
ATOM 3114 O O . LEU A 1 407 ? 2.819 -10.725 -26.610 1.00 96.69 407 LEU A O 1
ATOM 3118 N N . LEU A 1 408 ? 2.246 -8.582 -26.258 1.00 96.69 408 LEU A N 1
ATOM 3119 C CA . LEU A 1 408 ? 0.886 -8.712 -26.790 1.00 96.69 408 LEU A CA 1
ATOM 3120 C C . LEU A 1 408 ? 0.823 -8.641 -28.329 1.00 96.69 408 LEU A C 1
ATOM 3122 O O . LEU A 1 408 ? -0.261 -8.767 -28.899 1.00 96.69 408 LEU A O 1
ATOM 3126 N N . GLY A 1 409 ? 1.950 -8.410 -29.012 1.00 96.62 409 GLY A N 1
ATOM 3127 C CA . GLY A 1 409 ? 2.018 -8.265 -30.468 1.00 96.62 409 GLY A CA 1
ATOM 3128 C C . GLY A 1 409 ? 1.318 -7.011 -31.001 1.00 96.62 409 GLY A C 1
ATOM 3129 O O . GLY A 1 409 ? 0.852 -7.010 -32.140 1.00 96.62 409 GLY A O 1
ATOM 3130 N N . VAL A 1 410 ? 1.184 -5.966 -30.175 1.00 97.44 410 VAL A N 1
ATOM 3131 C CA . VAL A 1 410 ? 0.520 -4.706 -30.552 1.00 97.44 410 VAL A CA 1
ATOM 3132 C C . VAL A 1 410 ? 1.502 -3.749 -31.223 1.00 97.44 410 VAL A C 1
ATOM 3134 O O . VAL A 1 410 ? 1.125 -3.062 -32.171 1.00 97.44 410 VAL A O 1
ATOM 3137 N N . LEU A 1 411 ? 2.747 -3.714 -30.743 1.00 98.12 411 LEU A N 1
ATOM 3138 C CA . LEU A 1 411 ? 3.853 -2.921 -31.282 1.00 98.12 411 LEU A CA 1
ATOM 3139 C C . LEU A 1 411 ? 5.101 -3.802 -31.415 1.00 98.12 411 LEU A C 1
ATOM 3141 O O . LEU A 1 411 ? 5.226 -4.797 -30.717 1.00 98.12 411 LEU A O 1
ATOM 3145 N N . ASP A 1 412 ? 6.061 -3.401 -32.244 1.00 97.62 412 ASP A N 1
ATOM 3146 C CA . ASP A 1 412 ? 7.355 -4.098 -32.381 1.00 97.62 412 ASP A CA 1
ATOM 3147 C C . ASP A 1 412 ? 8.433 -3.537 -31.425 1.00 97.62 412 ASP A C 1
ATOM 3149 O O . ASP A 1 412 ? 9.631 -3.749 -31.617 1.00 97.62 412 ASP A O 1
ATOM 3153 N N . THR A 1 413 ? 8.028 -2.722 -30.447 1.00 98.12 413 THR A N 1
ATOM 3154 C CA . THR A 1 413 ? 8.928 -2.018 -29.528 1.00 98.12 413 THR A CA 1
ATOM 3155 C C . THR A 1 413 ? 8.247 -1.717 -28.197 1.00 98.12 413 THR A C 1
ATOM 3157 O O . THR A 1 413 ? 7.024 -1.588 -28.112 1.00 98.12 413 THR A O 1
ATOM 3160 N N . PHE A 1 414 ? 9.061 -1.544 -27.159 1.00 97.75 414 PHE A N 1
ATOM 3161 C CA . PHE A 1 414 ? 8.670 -1.011 -25.856 1.00 97.75 414 PHE A CA 1
ATOM 3162 C C . PHE A 1 414 ? 9.572 0.156 -25.407 1.00 97.75 414 PHE A C 1
ATOM 3164 O O . PHE A 1 414 ? 9.702 0.411 -24.209 1.00 97.75 414 PHE A O 1
ATOM 3171 N N . ASP A 1 415 ? 10.210 0.873 -26.343 1.00 98.44 415 ASP A N 1
ATOM 3172 C CA . ASP A 1 415 ? 11.021 2.060 -26.025 1.00 98.44 415 ASP A CA 1
ATOM 3173 C C . ASP A 1 415 ? 10.149 3.140 -25.352 1.00 98.44 415 ASP A C 1
ATOM 3175 O O . ASP A 1 415 ? 9.179 3.601 -25.958 1.00 98.44 415 ASP A O 1
ATOM 3179 N N . PRO A 1 416 ? 10.470 3.593 -24.122 1.00 98.00 416 PRO A N 1
ATOM 3180 C CA . PRO A 1 416 ? 9.664 4.586 -23.409 1.00 98.00 416 PRO A CA 1
ATOM 3181 C C . PRO A 1 416 ? 9.569 5.952 -24.105 1.00 98.00 416 PRO A C 1
ATOM 3183 O O . PRO A 1 416 ? 8.745 6.775 -23.698 1.00 98.00 416 PRO A O 1
ATOM 3186 N N . PHE A 1 417 ? 10.408 6.224 -25.109 1.00 98.50 417 PHE A N 1
ATOM 3187 C CA . PHE A 1 417 ? 10.365 7.461 -25.899 1.00 98.50 417 PHE A CA 1
ATOM 3188 C C . PHE A 1 417 ? 9.619 7.317 -27.231 1.00 98.50 417 PHE A C 1
ATOM 3190 O O . PHE A 1 417 ? 9.431 8.319 -27.921 1.00 98.50 417 PHE A O 1
ATOM 3197 N N . ASP A 1 418 ? 9.182 6.111 -27.598 1.00 98.69 418 ASP A N 1
ATOM 3198 C CA . ASP A 1 418 ? 8.376 5.901 -28.797 1.00 98.69 418 ASP A CA 1
ATOM 3199 C C . ASP A 1 418 ? 6.935 6.393 -28.569 1.00 98.69 418 ASP A C 1
ATOM 3201 O O . ASP A 1 418 ? 6.265 5.993 -27.614 1.00 98.69 418 ASP A O 1
ATOM 3205 N N . GLU A 1 419 ? 6.438 7.266 -29.450 1.00 98.56 419 GLU A N 1
ATOM 3206 C CA . GLU A 1 419 ? 5.105 7.873 -29.325 1.00 98.56 419 GLU A CA 1
ATOM 3207 C C . GLU A 1 419 ? 3.971 6.833 -29.310 1.00 98.56 419 GLU A C 1
ATOM 3209 O O . GLU A 1 419 ? 2.962 7.026 -28.626 1.00 98.56 419 GLU A O 1
ATOM 3214 N N . SER A 1 420 ? 4.137 5.704 -30.004 1.00 98.62 420 SER A N 1
ATOM 3215 C CA . SER A 1 420 ? 3.145 4.627 -30.021 1.00 98.62 420 SER A CA 1
ATOM 3216 C C . SER A 1 420 ? 3.123 3.839 -28.709 1.00 98.62 420 SER A C 1
ATOM 3218 O O . SER A 1 420 ? 2.044 3.513 -28.214 1.00 98.62 420 SER A O 1
ATOM 3220 N N . VAL A 1 421 ? 4.285 3.621 -28.081 1.00 98.75 421 VAL A N 1
ATOM 3221 C CA . VAL A 1 421 ? 4.397 3.013 -26.739 1.00 98.75 421 VAL A CA 1
ATOM 3222 C C . VAL A 1 421 ? 3.795 3.940 -25.688 1.00 98.75 421 VAL A C 1
ATOM 3224 O O . VAL A 1 421 ? 3.045 3.509 -24.810 1.00 98.75 421 VAL A O 1
ATOM 3227 N N . ILE A 1 422 ? 4.085 5.234 -25.807 1.00 98.75 422 ILE A N 1
ATOM 3228 C CA . ILE A 1 422 ? 3.527 6.296 -24.973 1.00 98.75 422 ILE A CA 1
ATOM 3229 C C . ILE A 1 422 ? 1.994 6.268 -25.013 1.00 98.75 422 ILE A C 1
ATOM 3231 O O . ILE A 1 422 ? 1.376 6.304 -23.943 1.00 98.75 422 ILE A O 1
ATOM 3235 N N . GLN A 1 423 ? 1.406 6.205 -26.212 1.00 98.75 423 GLN A N 1
ATOM 3236 C CA . GLN A 1 423 ? -0.043 6.165 -26.401 1.00 98.75 423 GLN A CA 1
ATOM 3237 C C . GLN A 1 423 ? -0.645 4.844 -25.917 1.00 98.75 423 GLN A C 1
ATOM 3239 O O . GLN A 1 423 ? -1.661 4.862 -25.229 1.00 98.75 423 GLN A O 1
ATOM 3244 N N . PHE A 1 424 ? 0.005 3.709 -26.193 1.00 98.75 424 PHE A N 1
ATOM 3245 C CA . PHE A 1 424 ? -0.442 2.406 -25.700 1.00 98.75 424 PHE A CA 1
ATOM 3246 C C . PHE A 1 424 ? -0.621 2.423 -24.179 1.00 98.75 424 PHE A C 1
ATOM 3248 O O . PHE A 1 424 ? -1.672 2.034 -23.669 1.00 98.75 424 PHE A O 1
ATOM 3255 N N . TRP A 1 425 ? 0.385 2.902 -23.442 1.00 98.62 425 TRP A N 1
ATOM 3256 C CA . TRP A 1 425 ? 0.303 2.953 -21.985 1.00 98.62 425 TRP A CA 1
ATOM 3257 C C . TRP A 1 425 ? -0.721 3.967 -21.485 1.00 98.62 425 TRP A C 1
ATOM 3259 O O . TRP A 1 425 ? -1.339 3.709 -20.454 1.00 98.62 425 TRP A O 1
ATOM 3269 N N . GLN A 1 426 ? -0.945 5.070 -22.205 1.00 98.75 426 GLN A N 1
ATOM 3270 C CA . GLN A 1 426 ? -2.044 5.989 -21.904 1.00 98.75 426 GLN A CA 1
ATOM 3271 C C . GLN A 1 426 ? -3.397 5.273 -21.986 1.00 98.75 426 GLN A C 1
ATOM 3273 O O . GLN A 1 426 ? -4.118 5.236 -20.992 1.00 98.75 426 GLN A O 1
ATOM 3278 N N . ASP A 1 427 ? -3.685 4.606 -23.105 1.00 98.69 427 ASP A N 1
ATOM 3279 C CA . ASP A 1 427 ? -4.961 3.915 -23.325 1.00 98.69 427 ASP A CA 1
ATOM 3280 C C . ASP A 1 427 ? -5.205 2.810 -22.283 1.00 98.69 427 ASP A C 1
ATOM 3282 O O . ASP A 1 427 ? -6.318 2.645 -21.774 1.00 98.69 427 ASP A O 1
ATOM 3286 N N . ARG A 1 428 ? -4.158 2.051 -21.925 1.00 98.62 428 ARG A N 1
ATOM 3287 C CA . ARG A 1 428 ? -4.249 1.024 -20.873 1.00 98.62 428 ARG A CA 1
ATOM 3288 C C . ARG A 1 428 ? -4.458 1.629 -19.494 1.00 98.62 428 ARG A C 1
ATOM 3290 O O . ARG A 1 428 ? -5.234 1.077 -18.718 1.00 98.62 428 ARG A O 1
ATOM 3297 N N . THR A 1 429 ? -3.805 2.748 -19.196 1.00 98.75 429 THR A N 1
ATOM 3298 C CA . THR A 1 429 ? -3.965 3.434 -17.910 1.00 98.75 429 THR A CA 1
ATOM 3299 C C . THR A 1 429 ? -5.383 3.979 -17.771 1.00 98.75 429 THR A C 1
ATOM 3301 O O . THR A 1 429 ? -6.025 3.734 -16.753 1.00 98.75 429 THR A O 1
ATOM 3304 N N . ASP A 1 430 ? -5.919 4.611 -18.816 1.00 98.81 430 ASP A N 1
ATOM 3305 C CA . ASP A 1 430 ? -7.288 5.136 -18.831 1.00 98.81 430 ASP A CA 1
ATOM 3306 C C . ASP A 1 430 ? -8.326 4.018 -18.654 1.00 98.81 430 ASP A C 1
ATOM 3308 O O . ASP A 1 430 ? -9.264 4.151 -17.863 1.00 98.81 430 ASP A O 1
ATOM 3312 N N . LEU A 1 431 ? -8.126 2.872 -19.318 1.00 98.75 431 LEU A N 1
ATOM 3313 C CA . LEU A 1 431 ? -8.957 1.684 -19.115 1.00 98.75 431 LEU A CA 1
ATOM 3314 C C . LEU A 1 431 ? -8.910 1.205 -17.656 1.00 98.75 431 LEU A C 1
ATOM 3316 O O . LEU A 1 431 ? -9.958 0.952 -17.064 1.00 98.75 431 LEU A O 1
ATOM 3320 N N . ILE A 1 432 ? -7.720 1.108 -17.061 1.00 98.75 432 ILE A N 1
ATOM 3321 C CA . ILE A 1 432 ? -7.557 0.662 -15.672 1.00 98.75 432 ILE A CA 1
ATOM 3322 C C . ILE A 1 432 ? -8.264 1.614 -14.703 1.00 98.75 432 ILE A C 1
ATOM 3324 O O . ILE A 1 432 ? -9.069 1.160 -13.890 1.00 98.75 432 ILE A O 1
ATOM 3328 N N . TYR A 1 433 ? -8.045 2.924 -14.824 1.00 98.75 433 TYR A N 1
ATOM 3329 C CA . TYR A 1 433 ? -8.685 3.913 -13.951 1.00 98.75 433 TYR A CA 1
ATOM 3330 C C . TYR A 1 433 ? -10.198 4.032 -14.175 1.00 98.75 433 TYR A C 1
ATOM 3332 O O . TYR A 1 433 ? -10.916 4.404 -13.248 1.00 98.75 433 TYR A O 1
ATOM 3340 N N . SER A 1 434 ? -10.721 3.651 -15.345 1.00 98.62 434 SER A N 1
ATOM 3341 C CA . SER A 1 434 ? -12.174 3.569 -15.555 1.00 98.62 434 SER A CA 1
ATOM 3342 C C . SER A 1 434 ? -12.848 2.477 -14.708 1.00 98.62 434 SER A C 1
ATOM 3344 O O . SER A 1 434 ? -14.004 2.635 -14.317 1.00 98.62 434 SER A O 1
ATOM 3346 N N . HIS A 1 435 ? -12.119 1.402 -14.384 1.00 98.69 435 HIS A N 1
ATOM 3347 C CA . HIS A 1 435 ? -12.590 0.306 -13.529 1.00 98.69 435 HIS A CA 1
ATOM 3348 C C . HIS A 1 435 ? -12.120 0.432 -12.074 1.00 98.69 435 HIS A C 1
ATOM 3350 O O . HIS A 1 435 ? -12.756 -0.114 -11.175 1.00 98.69 435 HIS A O 1
ATOM 3356 N N . ILE A 1 436 ? -11.019 1.148 -11.831 1.00 98.56 436 ILE A N 1
ATOM 3357 C CA . ILE A 1 436 ? -10.419 1.348 -10.507 1.00 98.56 436 ILE A CA 1
ATOM 3358 C C . ILE A 1 436 ? -10.087 2.839 -10.326 1.00 98.56 436 ILE A C 1
ATOM 3360 O O . ILE A 1 436 ? -8.917 3.226 -10.379 1.00 98.56 436 ILE A O 1
ATOM 3364 N N . PRO A 1 437 ? -11.093 3.708 -10.112 1.00 98.12 437 PRO A N 1
ATOM 3365 C CA . PRO A 1 437 ? -10.877 5.159 -10.089 1.00 98.12 437 PRO A CA 1
ATOM 3366 C C . PRO A 1 437 ? -9.923 5.631 -8.987 1.00 98.12 437 PRO A C 1
ATOM 3368 O O . PRO A 1 437 ? -9.301 6.682 -9.105 1.00 98.12 437 PRO A O 1
ATOM 3371 N N . ASP A 1 438 ? -9.806 4.853 -7.912 1.00 97.56 438 ASP A N 1
ATOM 3372 C CA . ASP A 1 438 ? -8.980 5.114 -6.739 1.00 97.56 438 ASP A CA 1
ATOM 3373 C C . ASP A 1 438 ? -7.723 4.229 -6.675 1.00 97.56 438 ASP A C 1
ATOM 3375 O O . ASP A 1 438 ? -7.192 3.991 -5.587 1.00 97.56 438 ASP A O 1
ATOM 3379 N N . MET A 1 439 ? -7.235 3.726 -7.817 1.00 98.38 439 MET A N 1
ATOM 3380 C CA . MET A 1 439 ? -6.028 2.895 -7.864 1.00 98.38 439 MET A CA 1
ATOM 3381 C C . MET A 1 439 ? -4.837 3.610 -7.207 1.00 98.38 439 MET A C 1
ATOM 3383 O O . MET A 1 439 ? -4.555 4.778 -7.477 1.00 98.38 439 MET A O 1
ATOM 3387 N N . ALA A 1 440 ? -4.107 2.886 -6.357 1.00 98.38 440 ALA A N 1
ATOM 3388 C CA . ALA A 1 440 ? -2.910 3.378 -5.683 1.00 98.38 440 ALA A CA 1
ATOM 3389 C C . ALA A 1 440 ? -1.783 3.690 -6.676 1.00 98.38 440 ALA A C 1
ATOM 3391 O O . ALA A 1 440 ? -1.076 4.685 -6.512 1.00 98.38 440 ALA A O 1
ATOM 3392 N N . GLY A 1 441 ? -1.624 2.846 -7.699 1.00 98.38 441 GLY A N 1
ATOM 3393 C CA . GLY A 1 441 ? -0.608 3.017 -8.725 1.00 98.38 441 GLY A CA 1
ATOM 3394 C C . GLY A 1 441 ? 0.051 1.716 -9.179 1.00 98.38 441 GLY A C 1
ATOM 3395 O O . GLY A 1 441 ? -0.502 0.626 -9.004 1.00 98.38 441 GLY A O 1
ATOM 3396 N N . TYR A 1 442 ? 1.229 1.841 -9.788 1.00 98.75 442 TYR A N 1
ATOM 3397 C CA . TYR A 1 442 ? 1.947 0.727 -10.407 1.00 98.75 442 TYR A CA 1
ATOM 3398 C C . TYR A 1 442 ? 3.166 0.281 -9.605 1.00 98.75 442 TYR A C 1
ATOM 3400 O O . TYR A 1 442 ? 3.803 1.085 -8.930 1.00 98.75 442 TYR A O 1
ATOM 3408 N N . LEU A 1 443 ? 3.518 -0.996 -9.743 1.00 98.69 443 LEU A N 1
ATOM 3409 C CA . LEU A 1 443 ? 4.805 -1.566 -9.351 1.00 98.69 443 LEU A CA 1
ATOM 3410 C C . LEU A 1 443 ? 5.549 -2.033 -10.607 1.00 98.69 443 LEU A C 1
ATOM 3412 O O . LEU A 1 443 ? 4.981 -2.695 -11.472 1.00 98.69 443 LEU A O 1
ATOM 3416 N N . VAL A 1 444 ? 6.827 -1.693 -10.733 1.00 97.50 444 VAL A N 1
ATOM 3417 C CA . VAL A 1 444 ? 7.614 -2.025 -11.927 1.00 97.50 444 VAL A CA 1
ATOM 3418 C C . VAL A 1 444 ? 8.920 -2.689 -11.516 1.00 97.50 444 VAL A C 1
ATOM 3420 O O . VAL A 1 444 ? 9.725 -2.112 -10.783 1.00 97.50 444 VAL A O 1
ATOM 3423 N N . LYS A 1 445 ? 9.136 -3.912 -12.010 1.00 95.31 445 LYS A N 1
ATOM 3424 C CA . LYS A 1 445 ? 10.434 -4.594 -12.027 1.00 95.31 445 LYS A CA 1
ATOM 3425 C C . LYS A 1 445 ? 10.944 -4.550 -13.464 1.00 95.31 445 LYS A C 1
ATOM 3427 O O . LYS A 1 445 ? 10.324 -5.134 -14.344 1.00 95.31 445 LYS A O 1
ATOM 3432 N N . ALA A 1 446 ? 12.052 -3.860 -13.697 1.00 91.69 446 ALA A N 1
ATOM 3433 C CA . ALA A 1 446 ? 12.614 -3.691 -15.032 1.00 91.69 446 ALA A CA 1
ATOM 3434 C C . ALA A 1 446 ? 14.124 -3.950 -15.022 1.00 91.69 446 ALA A C 1
ATOM 3436 O O . ALA A 1 446 ? 14.791 -3.655 -14.031 1.00 91.69 446 ALA A O 1
ATOM 3437 N N . ASN A 1 447 ? 14.643 -4.515 -16.117 1.00 89.12 447 ASN A N 1
ATOM 3438 C CA . ASN A 1 447 ? 16.063 -4.852 -16.303 1.00 89.12 447 ASN A CA 1
ATOM 3439 C C . ASN A 1 447 ? 16.690 -5.650 -15.141 1.00 89.12 447 ASN A C 1
ATOM 3441 O O . ASN A 1 447 ? 17.833 -5.419 -14.758 1.00 89.12 447 ASN A O 1
ATOM 3445 N N . SER A 1 448 ? 15.944 -6.601 -14.578 1.00 86.00 448 SER A N 1
ATOM 3446 C CA . SER A 1 448 ? 16.370 -7.415 -13.436 1.00 86.00 448 SER A CA 1
ATOM 3447 C C . SER A 1 448 ? 15.919 -8.859 -13.619 1.00 86.00 448 SER A C 1
ATOM 3449 O O . SER A 1 448 ? 14.754 -9.096 -13.939 1.00 86.00 448 SER A O 1
ATOM 3451 N N . GLU A 1 449 ? 16.831 -9.820 -13.437 1.00 80.38 449 GLU A N 1
ATOM 3452 C CA . GLU A 1 449 ? 16.565 -11.266 -13.571 1.00 80.38 449 GLU A CA 1
ATOM 3453 C C . GLU A 1 449 ? 15.897 -11.648 -14.907 1.00 80.38 449 GLU A C 1
ATOM 3455 O O . GLU A 1 449 ? 14.941 -12.421 -14.955 1.00 80.38 449 GLU A O 1
ATOM 3460 N N . GLY A 1 450 ? 16.376 -11.062 -16.007 1.00 78.06 450 GLY A N 1
ATOM 3461 C CA . GLY A 1 450 ? 15.842 -11.307 -17.350 1.00 78.06 450 GLY A CA 1
ATOM 3462 C C . GLY A 1 450 ? 14.545 -10.561 -17.681 1.00 78.06 450 GLY A C 1
ATOM 3463 O O . GLY A 1 450 ? 14.072 -10.674 -18.809 1.00 78.06 450 GLY A O 1
ATOM 3464 N N . GLN A 1 451 ? 13.983 -9.774 -16.754 1.00 85.50 451 GLN A N 1
ATOM 3465 C CA . GLN A 1 451 ? 12.836 -8.918 -17.061 1.00 85.50 451 GLN A CA 1
ATOM 3466 C C . GLN A 1 451 ? 13.240 -7.772 -18.005 1.00 85.50 451 GLN A C 1
ATOM 3468 O O . GLN A 1 451 ? 14.285 -7.143 -17.789 1.00 85.50 451 GLN A O 1
ATOM 3473 N N . PRO A 1 452 ? 12.418 -7.466 -19.026 1.00 89.62 452 PRO A N 1
ATOM 3474 C CA . PRO A 1 452 ? 12.686 -6.384 -19.965 1.00 89.62 452 PRO A CA 1
ATOM 3475 C C . PRO A 1 452 ? 12.624 -5.017 -19.275 1.00 89.62 452 PRO A C 1
ATOM 3477 O O . PRO A 1 452 ? 12.097 -4.868 -18.171 1.00 89.62 452 PRO A O 1
ATOM 3480 N N . GLY A 1 453 ? 13.179 -3.993 -19.917 1.00 93.69 453 GLY A N 1
ATOM 3481 C CA . GLY A 1 453 ? 13.160 -2.645 -19.363 1.00 93.69 453 GLY A CA 1
ATOM 3482 C C . GLY A 1 453 ? 13.902 -1.612 -20.208 1.00 93.69 453 GLY A C 1
ATOM 3483 O O . GLY A 1 453 ? 14.449 -1.956 -21.258 1.00 93.69 453 GLY A O 1
ATOM 3484 N N . PRO A 1 454 ? 13.955 -0.351 -19.748 1.00 96.00 454 PRO A N 1
ATOM 3485 C CA . PRO A 1 454 ? 14.474 0.782 -20.516 1.00 96.00 454 PRO A CA 1
ATOM 3486 C C . PRO A 1 454 ? 15.924 0.622 -20.998 1.00 96.00 454 PRO A C 1
ATOM 3488 O O . PRO A 1 454 ? 16.264 1.134 -22.069 1.00 96.00 454 PRO A O 1
ATOM 3491 N N . LEU A 1 455 ? 16.777 -0.115 -20.271 1.00 94.19 455 LEU A N 1
ATOM 3492 C CA . LEU A 1 455 ? 18.183 -0.287 -20.662 1.00 94.19 455 LEU A CA 1
ATOM 3493 C C . LEU A 1 455 ? 18.333 -0.992 -22.024 1.00 94.19 455 LEU A C 1
ATOM 3495 O O . LEU A 1 455 ? 19.330 -0.771 -22.709 1.00 94.19 455 LEU A O 1
ATOM 3499 N N . THR A 1 456 ? 17.330 -1.769 -22.462 1.00 94.12 456 THR A N 1
ATOM 3500 C CA . THR A 1 456 ? 17.307 -2.415 -23.788 1.00 94.12 456 THR A CA 1
ATOM 3501 C C . THR A 1 456 ? 17.451 -1.404 -24.929 1.00 94.12 456 THR A C 1
ATOM 3503 O O . THR A 1 456 ? 18.073 -1.704 -25.945 1.00 94.12 456 THR A O 1
ATOM 3506 N N . TYR A 1 457 ? 16.935 -0.187 -24.744 1.00 96.19 457 TYR A N 1
ATOM 3507 C CA . TYR A 1 457 ? 16.980 0.894 -25.734 1.00 96.19 457 TYR A CA 1
ATOM 3508 C C . TYR A 1 457 ? 17.985 1.991 -25.367 1.00 96.19 457 TYR A C 1
ATOM 3510 O O . TYR A 1 457 ? 17.866 3.127 -25.829 1.00 96.19 457 TYR A O 1
ATOM 3518 N N . ASN A 1 458 ? 18.971 1.675 -24.517 1.00 95.56 458 ASN A N 1
ATOM 3519 C CA . ASN A 1 458 ? 19.950 2.642 -24.016 1.00 95.56 458 ASN A CA 1
ATOM 3520 C C . ASN A 1 458 ? 19.279 3.870 -23.354 1.00 95.56 458 ASN A C 1
ATOM 3522 O O . ASN A 1 458 ? 19.745 5.005 -23.487 1.00 95.56 458 ASN A O 1
ATOM 3526 N N . ARG A 1 459 ? 18.143 3.640 -22.682 1.00 97.44 459 ARG A N 1
ATOM 3527 C CA . ARG A 1 459 ? 17.443 4.615 -21.831 1.00 97.44 459 ARG A CA 1
ATOM 3528 C C . ARG A 1 459 ? 17.836 4.388 -20.379 1.00 97.44 459 ARG A C 1
ATOM 3530 O O . ARG A 1 459 ? 18.383 3.343 -20.047 1.00 97.44 459 ARG A O 1
ATOM 3537 N N . THR A 1 460 ? 17.555 5.343 -19.505 1.00 97.50 460 THR A N 1
ATOM 3538 C CA . THR A 1 460 ? 17.827 5.205 -18.068 1.00 97.50 460 THR A CA 1
ATOM 3539 C C . THR A 1 460 ? 16.665 4.538 -17.328 1.00 97.50 460 THR A C 1
ATOM 3541 O O . THR A 1 460 ? 15.534 4.501 -17.816 1.00 97.50 460 THR A O 1
ATOM 3544 N N . LEU A 1 461 ? 16.913 4.047 -16.107 1.00 97.62 461 LEU A N 1
ATOM 3545 C CA . LEU A 1 461 ? 15.836 3.571 -15.228 1.00 97.62 461 LEU A CA 1
ATOM 3546 C C . LEU A 1 461 ? 14.816 4.684 -14.932 1.00 97.62 461 LEU A C 1
ATOM 3548 O O . LEU A 1 461 ? 13.618 4.415 -14.885 1.00 97.62 461 LEU A O 1
ATOM 3552 N N . ALA A 1 462 ? 15.282 5.932 -14.810 1.00 98.31 462 ALA A N 1
ATOM 3553 C CA . ALA A 1 462 ? 14.419 7.098 -14.648 1.00 98.31 462 ALA A CA 1
ATOM 3554 C C . ALA A 1 462 ? 13.511 7.313 -15.866 1.00 98.31 462 ALA A C 1
ATOM 3556 O O . ALA A 1 462 ? 12.311 7.491 -15.691 1.00 98.31 462 ALA A O 1
ATOM 3557 N N . ASP A 1 463 ? 14.029 7.201 -17.094 1.00 98.44 463 ASP A N 1
ATOM 3558 C CA . ASP A 1 463 ? 13.205 7.312 -18.309 1.00 98.44 463 ASP A CA 1
ATOM 3559 C C . ASP A 1 463 ? 12.080 6.269 -18.327 1.00 98.44 463 ASP A C 1
ATOM 3561 O O . ASP A 1 463 ? 10.932 6.586 -18.647 1.00 98.44 463 ASP A O 1
ATOM 3565 N N . GLY A 1 464 ? 12.394 5.031 -17.931 1.00 97.69 464 GLY A N 1
ATOM 3566 C CA . GLY A 1 464 ? 11.402 3.965 -17.838 1.00 97.69 464 GLY A CA 1
ATOM 3567 C C . GLY A 1 464 ? 10.370 4.182 -16.731 1.00 97.69 464 GLY A C 1
ATOM 3568 O O . GLY A 1 464 ? 9.182 3.971 -16.960 1.00 97.69 464 GLY A O 1
ATOM 3569 N N . ALA A 1 465 ? 10.783 4.632 -15.545 1.00 98.38 465 ALA A N 1
ATOM 3570 C CA . ALA A 1 465 ? 9.855 4.956 -14.461 1.00 98.38 465 ALA A CA 1
ATOM 3571 C C . ALA A 1 465 ? 8.929 6.127 -14.839 1.00 98.38 465 ALA A C 1
ATOM 3573 O O . ALA A 1 465 ? 7.711 6.058 -14.647 1.00 98.38 465 ALA A O 1
ATOM 3574 N N . ASN A 1 466 ? 9.499 7.172 -15.443 1.00 98.75 466 ASN A N 1
ATOM 3575 C CA . ASN A 1 466 ? 8.806 8.408 -15.800 1.00 98.75 466 ASN A CA 1
ATOM 3576 C C . ASN A 1 466 ? 7.766 8.201 -16.914 1.00 98.75 466 ASN A C 1
ATOM 3578 O O . ASN A 1 466 ? 6.770 8.929 -16.959 1.00 98.75 466 ASN A O 1
ATOM 3582 N N . LEU A 1 467 ? 7.940 7.186 -17.776 1.00 98.69 467 LEU A N 1
ATOM 3583 C CA . LEU A 1 467 ? 6.909 6.756 -18.729 1.00 98.69 467 LEU A CA 1
ATOM 3584 C C . LEU A 1 467 ? 5.580 6.503 -18.010 1.00 98.69 467 LEU A C 1
ATOM 3586 O O . LEU A 1 467 ? 4.568 7.094 -18.392 1.00 98.69 467 LEU A O 1
ATOM 3590 N N . PHE A 1 468 ? 5.598 5.665 -16.973 1.00 98.62 468 PHE A N 1
ATOM 3591 C CA . PHE A 1 468 ? 4.409 5.289 -16.209 1.00 98.62 468 PHE A CA 1
ATOM 3592 C C . PHE A 1 468 ? 3.953 6.405 -15.274 1.00 98.62 468 PHE A C 1
ATOM 3594 O O . PHE A 1 468 ? 2.756 6.670 -15.172 1.00 98.62 468 PHE A O 1
ATOM 3601 N N . ALA A 1 469 ? 4.900 7.094 -14.635 1.00 98.75 469 ALA A N 1
ATOM 3602 C CA . ALA A 1 469 ? 4.622 8.140 -13.656 1.00 98.75 469 ALA A CA 1
ATOM 3603 C C . ALA A 1 469 ? 3.726 9.239 -14.238 1.00 98.75 469 ALA A C 1
ATOM 3605 O O . ALA A 1 469 ? 2.695 9.582 -13.660 1.00 98.75 469 ALA A O 1
ATOM 3606 N N . ARG A 1 470 ? 4.049 9.688 -15.456 1.00 98.75 470 ARG A N 1
ATOM 3607 C CA . ARG A 1 470 ? 3.274 10.696 -16.195 1.00 98.75 470 ARG A CA 1
ATOM 3608 C C . ARG A 1 470 ? 1.864 10.233 -16.580 1.00 98.75 470 ARG A C 1
ATOM 3610 O O . ARG A 1 470 ? 1.000 11.075 -16.777 1.00 98.75 470 ARG A O 1
ATOM 3617 N N . ARG A 1 471 ? 1.620 8.923 -16.716 1.00 98.38 471 ARG A N 1
ATOM 3618 C CA . ARG A 1 471 ? 0.308 8.359 -17.121 1.00 98.38 471 ARG A CA 1
ATOM 3619 C C . ARG A 1 471 ? -0.634 8.242 -15.939 1.00 98.38 471 ARG A C 1
ATOM 3621 O O . ARG A 1 471 ? -1.821 8.498 -16.083 1.00 98.38 471 ARG A O 1
ATOM 3628 N N . VAL A 1 472 ? -0.101 7.900 -14.768 1.00 98.56 472 VAL A N 1
ATOM 3629 C CA . VAL A 1 472 ? -0.897 7.797 -13.537 1.00 98.56 472 VAL A CA 1
ATOM 3630 C C . VAL A 1 472 ? -1.069 9.140 -12.820 1.00 98.56 472 VAL A C 1
ATOM 3632 O O . VAL A 1 472 ? -1.968 9.279 -11.993 1.00 98.56 472 VAL A O 1
ATOM 3635 N N . GLN A 1 473 ? -0.246 10.146 -13.142 1.00 98.12 473 GLN A N 1
ATOM 3636 C CA . GLN A 1 473 ? -0.279 11.473 -12.516 1.00 98.12 473 GLN A CA 1
ATOM 3637 C C . GLN A 1 473 ? -1.659 12.163 -12.569 1.00 98.12 473 GLN A C 1
ATOM 3639 O O . GLN A 1 473 ? -2.076 12.665 -11.524 1.00 98.12 473 GLN A O 1
ATOM 3644 N N . PRO A 1 474 ? -2.413 12.172 -13.694 1.00 98.12 474 PRO A N 1
ATOM 3645 C CA . PRO A 1 474 ? -3.743 12.796 -13.748 1.00 98.12 474 PRO A CA 1
ATOM 3646 C C . PRO A 1 474 ? -4.752 12.189 -12.767 1.00 98.12 474 PRO A C 1
ATOM 3648 O O . PRO A 1 474 ? -5.732 12.838 -12.407 1.00 98.12 474 PRO A O 1
ATOM 3651 N N . TYR A 1 475 ? -4.495 10.959 -12.323 1.00 98.12 475 TYR A N 1
ATOM 3652 C CA . TYR A 1 475 ? -5.330 10.205 -11.397 1.00 98.12 475 TYR A CA 1
ATOM 3653 C C . TYR A 1 475 ? -4.784 10.197 -9.958 1.00 98.12 475 TYR A C 1
ATOM 3655 O O . TYR A 1 475 ? -5.374 9.577 -9.076 1.00 98.12 475 TYR A O 1
ATOM 3663 N N . GLY A 1 476 ? -3.649 10.859 -9.701 1.00 97.50 476 GLY A N 1
ATOM 3664 C CA . GLY A 1 476 ? -2.990 10.867 -8.391 1.00 97.50 476 GLY A CA 1
ATOM 3665 C C . GLY A 1 476 ? -2.298 9.548 -8.017 1.00 97.50 476 GLY A C 1
ATOM 3666 O O . GLY A 1 476 ? -2.065 9.296 -6.833 1.00 97.50 476 GLY A O 1
ATOM 3667 N N . GLY A 1 477 ? -1.992 8.692 -8.998 1.00 98.25 477 GLY A N 1
ATOM 3668 C CA . GLY A 1 477 ? -1.301 7.422 -8.769 1.00 98.25 477 GLY A CA 1
ATOM 3669 C C . GLY A 1 477 ? 0.204 7.572 -8.531 1.00 98.25 477 GLY A C 1
ATOM 3670 O O . GLY A 1 477 ? 0.836 8.535 -8.974 1.00 98.25 477 GLY A O 1
ATOM 3671 N N . VAL A 1 478 ? 0.783 6.575 -7.859 1.00 98.69 478 VAL A N 1
ATOM 3672 C CA . VAL A 1 478 ? 2.220 6.475 -7.545 1.00 98.69 478 VAL A CA 1
ATOM 3673 C C . VAL A 1 478 ? 2.870 5.347 -8.349 1.00 98.69 478 VAL A C 1
ATOM 3675 O O . VAL A 1 478 ? 2.272 4.294 -8.552 1.00 98.69 478 VAL A O 1
ATOM 3678 N N . VAL A 1 479 ? 4.117 5.520 -8.782 1.00 98.81 479 VAL A N 1
ATOM 3679 C CA . VAL A 1 479 ? 4.903 4.431 -9.382 1.00 98.81 479 VAL A CA 1
ATOM 3680 C C . VAL A 1 479 ? 5.956 3.955 -8.394 1.00 98.81 479 VAL A C 1
ATOM 3682 O O . VAL A 1 479 ? 6.932 4.651 -8.128 1.00 98.81 479 VAL A O 1
ATOM 3685 N N . MET A 1 480 ? 5.779 2.738 -7.887 1.00 98.62 480 MET A N 1
ATOM 3686 C CA . MET A 1 480 ? 6.821 1.990 -7.196 1.00 98.62 480 MET A CA 1
ATOM 3687 C C . MET A 1 480 ? 7.770 1.392 -8.229 1.00 98.62 480 MET A C 1
ATOM 3689 O O . MET A 1 480 ? 7.448 0.403 -8.890 1.00 98.62 480 MET A O 1
ATOM 3693 N N . PHE A 1 481 ? 8.953 1.973 -8.381 1.00 98.38 481 PHE A N 1
ATOM 3694 C CA . PHE A 1 481 ? 9.979 1.437 -9.272 1.00 98.38 481 PHE A CA 1
ATOM 3695 C C . PHE A 1 481 ? 11.003 0.658 -8.449 1.00 98.38 481 PHE A C 1
ATOM 3697 O O . PHE A 1 481 ? 11.660 1.218 -7.571 1.00 98.38 481 PHE A O 1
ATOM 3704 N N . ARG A 1 482 ? 11.129 -0.653 -8.670 1.00 98.19 482 ARG A N 1
ATOM 3705 C CA . ARG A 1 482 ? 11.985 -1.488 -7.816 1.00 98.19 482 ARG A CA 1
ATOM 3706 C C . ARG A 1 482 ? 13.462 -1.180 -8.051 1.00 98.19 482 ARG A C 1
ATOM 3708 O O . ARG A 1 482 ? 13.956 -1.298 -9.166 1.00 98.19 482 ARG A O 1
ATOM 3715 N N . GLY A 1 483 ? 14.181 -0.898 -6.968 1.00 95.62 483 GLY A N 1
ATOM 3716 C CA . GLY A 1 483 ? 15.638 -0.752 -6.940 1.00 95.62 483 GLY A CA 1
ATOM 3717 C C . GLY A 1 483 ? 16.402 -2.080 -6.965 1.00 95.62 483 GLY A C 1
ATOM 3718 O O . GLY A 1 483 ? 17.626 -2.091 -6.892 1.00 95.62 483 GLY A O 1
ATOM 3719 N N . PHE A 1 484 ? 15.701 -3.214 -7.049 1.00 93.94 484 PHE A N 1
ATOM 3720 C CA . PHE A 1 484 ? 16.309 -4.539 -7.172 1.00 93.94 484 PHE A CA 1
ATOM 3721 C C . PHE A 1 484 ? 16.765 -4.783 -8.616 1.00 93.94 484 PHE A C 1
ATOM 3723 O O . PHE A 1 484 ? 16.087 -5.470 -9.381 1.00 93.94 484 PHE A O 1
ATOM 3730 N N . VAL A 1 485 ? 17.903 -4.197 -8.983 1.00 89.00 485 VAL A N 1
ATOM 3731 C CA . VAL A 1 485 ? 18.513 -4.284 -10.315 1.00 89.00 485 VAL A CA 1
ATOM 3732 C C . VAL A 1 485 ? 19.947 -4.776 -10.168 1.00 89.00 485 VAL A C 1
ATOM 3734 O O . VAL A 1 485 ? 20.717 -4.244 -9.371 1.00 89.00 485 VAL A O 1
ATOM 3737 N N . TYR A 1 486 ? 20.288 -5.822 -10.912 1.00 84.69 486 TYR A N 1
ATOM 3738 C CA . TYR A 1 486 ? 21.645 -6.341 -11.030 1.00 84.69 486 TYR A CA 1
ATOM 3739 C C . TYR A 1 486 ? 21.752 -7.183 -12.301 1.00 84.69 486 TYR A C 1
ATOM 3741 O O . TYR A 1 486 ? 20.771 -7.792 -12.740 1.00 84.69 486 TYR A O 1
ATOM 3749 N N . ASP A 1 487 ? 22.948 -7.253 -12.880 1.00 78.31 487 ASP A N 1
ATOM 3750 C CA . ASP A 1 487 ? 23.181 -8.101 -14.042 1.00 78.31 487 ASP A CA 1
ATOM 3751 C C . ASP A 1 487 ? 23.505 -9.536 -13.607 1.00 78.31 487 ASP A C 1
ATOM 3753 O O . ASP A 1 487 ? 24.641 -9.888 -13.293 1.00 78.31 487 ASP A O 1
ATOM 3757 N N . SER A 1 488 ? 22.491 -10.400 -13.607 1.00 71.38 488 SER A N 1
ATOM 3758 C CA . SER A 1 488 ? 22.653 -11.824 -13.294 1.00 71.38 488 SER A CA 1
ATOM 3759 C C . SER A 1 488 ? 23.504 -12.603 -14.308 1.00 71.38 488 SER A C 1
ATOM 3761 O O . SER A 1 488 ? 23.855 -13.748 -14.036 1.00 71.38 488 SER A O 1
ATOM 3763 N N . THR A 1 489 ? 23.787 -12.028 -15.481 1.00 68.56 489 THR A N 1
ATOM 3764 C CA . THR A 1 489 ? 24.462 -12.704 -16.599 1.00 68.56 489 THR A CA 1
ATOM 3765 C C . THR A 1 489 ? 25.924 -12.301 -16.772 1.00 68.56 489 THR A C 1
ATOM 3767 O O . THR A 1 489 ? 26.713 -13.135 -17.213 1.00 68.56 489 THR A O 1
ATOM 3770 N N . SER A 1 490 ? 26.300 -11.072 -16.401 1.00 66.12 490 SER A N 1
ATOM 3771 C CA . SER A 1 490 ? 27.679 -10.570 -16.532 1.00 66.12 490 SER A CA 1
ATOM 3772 C C . SER A 1 490 ? 28.464 -10.493 -15.222 1.00 66.12 490 SER A C 1
A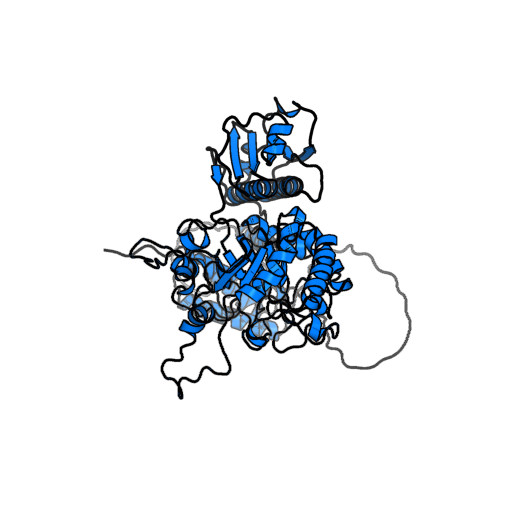TOM 3774 O O . SER A 1 490 ? 29.676 -10.286 -15.262 1.00 66.12 490 SER A O 1
ATOM 3776 N N . LEU A 1 491 ? 27.822 -10.709 -14.065 1.00 74.31 491 LEU A N 1
ATOM 3777 C CA . LEU A 1 491 ? 28.519 -10.804 -12.779 1.00 74.31 491 LEU A CA 1
ATOM 3778 C C . LEU A 1 491 ? 29.498 -11.990 -12.779 1.00 74.31 491 LEU A C 1
ATOM 3780 O O . LEU A 1 491 ? 29.138 -13.131 -12.483 1.00 74.31 491 LEU A O 1
ATOM 3784 N N . ASN A 1 492 ? 30.761 -11.699 -13.091 1.00 76.88 492 ASN A N 1
ATOM 3785 C CA . ASN A 1 492 ? 31.841 -12.670 -13.165 1.00 76.88 492 ASN A CA 1
ATOM 3786 C C . ASN A 1 492 ? 33.040 -12.216 -12.328 1.00 76.88 492 ASN A C 1
ATOM 3788 O O . ASN A 1 492 ? 33.990 -11.614 -12.824 1.00 76.88 492 ASN A O 1
ATOM 3792 N N . GLN A 1 493 ? 33.033 -12.606 -11.055 1.00 79.56 493 GLN A N 1
ATOM 3793 C CA . GLN A 1 493 ? 34.122 -12.343 -10.106 1.00 79.56 493 GLN A CA 1
ATOM 3794 C C . GLN A 1 493 ? 35.487 -12.933 -10.519 1.00 79.56 493 GLN A C 1
ATOM 3796 O O . GLN A 1 493 ? 36.516 -12.584 -9.943 1.00 79.56 493 GLN A O 1
ATOM 3801 N N . THR A 1 494 ? 35.506 -13.860 -11.487 1.00 82.25 494 THR A N 1
ATOM 3802 C CA . THR A 1 494 ? 36.752 -14.426 -12.028 1.00 82.25 494 THR A CA 1
ATOM 3803 C C . THR A 1 494 ? 37.395 -13.483 -13.045 1.00 82.25 494 THR A C 1
ATOM 3805 O O . THR A 1 494 ? 38.621 -13.422 -13.120 1.00 82.25 494 THR A O 1
ATOM 3808 N N . GLU A 1 495 ? 36.588 -12.746 -13.812 1.00 84.88 495 GLU A N 1
ATOM 3809 C CA . GLU A 1 495 ? 37.056 -11.767 -14.803 1.00 84.88 495 GLU A CA 1
ATOM 3810 C C . GLU A 1 495 ? 37.255 -10.378 -14.188 1.00 84.88 495 GLU A C 1
ATOM 3812 O O . GLU A 1 495 ? 38.254 -9.718 -14.479 1.00 84.88 495 GLU A O 1
ATOM 3817 N N . ASP A 1 496 ? 36.368 -9.973 -13.279 1.00 84.50 496 ASP A N 1
ATOM 3818 C CA . ASP A 1 496 ? 36.513 -8.766 -12.472 1.00 84.50 496 ASP A CA 1
ATOM 3819 C C . ASP A 1 496 ? 36.290 -9.083 -10.993 1.00 84.50 496 ASP A C 1
ATOM 3821 O O . ASP A 1 496 ? 35.166 -9.214 -10.523 1.00 84.50 496 ASP A O 1
ATOM 3825 N N . TRP A 1 497 ? 37.375 -9.157 -10.224 1.00 85.06 497 TRP A N 1
ATOM 3826 C CA . TRP A 1 497 ? 37.312 -9.415 -8.782 1.00 85.06 497 TRP A CA 1
ATOM 3827 C C . TRP A 1 497 ? 36.614 -8.301 -7.979 1.00 85.06 497 TRP A C 1
ATOM 3829 O O . TRP A 1 497 ? 36.378 -8.486 -6.784 1.00 85.06 497 TRP A O 1
ATOM 3839 N N . ARG A 1 498 ? 36.314 -7.149 -8.599 1.00 82.69 498 ARG A N 1
ATOM 3840 C CA . ARG A 1 498 ? 35.507 -6.068 -8.009 1.00 82.69 498 ARG A CA 1
ATOM 3841 C C . ARG A 1 498 ? 34.016 -6.187 -8.317 1.00 82.69 498 ARG A C 1
ATOM 3843 O O . ARG A 1 498 ? 33.248 -5.434 -7.726 1.00 82.69 498 ARG A O 1
ATOM 3850 N N . ALA A 1 499 ? 33.615 -7.100 -9.202 1.00 85.25 499 ALA A N 1
ATOM 3851 C CA . ALA A 1 499 ? 32.214 -7.346 -9.507 1.00 85.25 499 ALA A CA 1
ATOM 3852 C C . ALA A 1 499 ? 31.513 -7.919 -8.267 1.00 85.25 499 ALA A C 1
ATOM 3854 O O . ALA A 1 499 ? 31.633 -9.105 -7.953 1.00 85.25 499 ALA A O 1
ATOM 3855 N N . ASP A 1 500 ? 30.788 -7.058 -7.558 1.00 89.25 500 ASP A N 1
ATOM 3856 C CA . ASP A 1 500 ? 30.049 -7.395 -6.347 1.00 89.25 500 ASP A CA 1
ATOM 3857 C C . ASP A 1 500 ? 28.572 -7.054 -6.539 1.00 89.25 500 ASP A C 1
ATOM 3859 O O . ASP A 1 500 ? 28.196 -5.896 -6.732 1.00 89.25 500 ASP A O 1
ATOM 3863 N N . ARG A 1 501 ? 27.714 -8.075 -6.437 1.00 91.69 501 ARG A N 1
ATOM 3864 C CA . ARG A 1 501 ? 26.256 -7.914 -6.519 1.00 91.69 501 ARG A CA 1
ATOM 3865 C C . ARG A 1 501 ? 25.746 -6.873 -5.520 1.00 91.69 501 ARG A C 1
ATOM 3867 O O . ARG A 1 501 ? 24.786 -6.178 -5.837 1.00 91.69 501 ARG A O 1
ATOM 3874 N N . ALA A 1 502 ? 26.376 -6.749 -4.349 1.00 92.94 502 ALA A N 1
ATOM 3875 C CA . ALA A 1 502 ? 25.957 -5.795 -3.325 1.00 92.94 502 ALA A CA 1
ATOM 3876 C C . ALA A 1 502 ? 26.089 -4.325 -3.770 1.00 92.94 502 ALA A C 1
ATOM 3878 O O . ALA A 1 502 ? 25.388 -3.466 -3.233 1.00 92.94 502 ALA A O 1
ATOM 3879 N N . ASN A 1 503 ? 26.948 -4.032 -4.753 1.00 92.06 503 ASN A N 1
ATOM 3880 C CA . ASN A 1 503 ? 27.126 -2.680 -5.287 1.00 92.06 503 ASN A CA 1
ATOM 3881 C C . ASN A 1 503 ? 26.125 -2.346 -6.396 1.00 92.06 503 ASN A C 1
ATOM 3883 O O . ASN A 1 503 ? 25.835 -1.170 -6.617 1.00 92.06 503 ASN A O 1
ATOM 3887 N N . ALA A 1 504 ? 25.569 -3.364 -7.061 1.00 92.00 504 ALA A N 1
ATOM 3888 C CA . ALA A 1 504 ? 24.833 -3.209 -8.310 1.00 92.00 504 ALA A CA 1
ATOM 3889 C C . ALA A 1 504 ? 23.710 -2.169 -8.211 1.00 92.00 504 ALA A C 1
ATOM 3891 O O . ALA A 1 504 ? 23.631 -1.266 -9.036 1.00 92.00 504 ALA A O 1
ATOM 3892 N N . ALA A 1 505 ? 22.880 -2.229 -7.167 1.00 94.25 505 ALA A N 1
ATOM 3893 C CA . ALA A 1 505 ? 21.774 -1.287 -7.017 1.00 94.25 505 ALA A CA 1
ATOM 3894 C C . ALA A 1 505 ? 22.246 0.179 -6.938 1.00 94.25 505 ALA A C 1
ATOM 3896 O O . ALA A 1 505 ? 21.572 1.060 -7.455 1.00 94.25 505 ALA A O 1
ATOM 3897 N N . VAL A 1 506 ? 23.402 0.460 -6.331 1.00 95.69 506 VAL A N 1
ATOM 3898 C CA . VAL A 1 506 ? 23.970 1.820 -6.316 1.00 95.69 506 VAL A CA 1
ATOM 3899 C C . VAL A 1 506 ? 24.529 2.184 -7.688 1.00 95.69 506 VAL A C 1
ATOM 3901 O O . VAL A 1 506 ? 24.254 3.269 -8.181 1.00 95.69 506 VAL A O 1
ATOM 3904 N N . GLU A 1 507 ? 25.254 1.273 -8.333 1.00 94.44 507 GLU A N 1
ATOM 3905 C CA . GLU A 1 507 ? 25.861 1.501 -9.652 1.00 94.44 507 GLU A CA 1
ATOM 3906 C C . GLU A 1 507 ? 24.812 1.754 -10.748 1.00 94.44 507 GLU A C 1
ATOM 3908 O O . GLU A 1 507 ? 24.967 2.667 -11.555 1.00 94.44 507 GLU A O 1
ATOM 3913 N N . PHE A 1 508 ? 23.708 1.002 -10.756 1.00 94.19 508 PHE A N 1
ATOM 3914 C CA . PHE A 1 508 ? 22.618 1.175 -11.724 1.00 94.19 508 PHE A CA 1
ATOM 3915 C C . PHE A 1 508 ? 21.813 2.464 -11.516 1.00 94.19 508 PHE A C 1
ATOM 3917 O O . PHE A 1 508 ? 21.200 2.962 -12.463 1.00 94.19 508 PHE A O 1
ATOM 3924 N N . PHE A 1 509 ? 21.793 2.993 -10.291 1.00 97.00 509 PHE A N 1
ATOM 3925 C CA . PHE A 1 509 ? 21.124 4.252 -9.960 1.00 97.00 509 PHE A CA 1
ATOM 3926 C C . PHE A 1 509 ? 22.079 5.453 -9.958 1.00 97.00 509 PHE A C 1
ATOM 3928 O O . PHE A 1 509 ? 21.627 6.577 -9.718 1.00 97.00 509 PHE A O 1
ATOM 3935 N N . ASP A 1 510 ? 23.361 5.245 -10.275 1.00 96.19 510 ASP A N 1
ATOM 3936 C CA . ASP A 1 510 ? 24.351 6.313 -10.287 1.00 96.19 510 ASP A CA 1
ATOM 3937 C C . ASP A 1 510 ? 23.949 7.431 -11.256 1.00 96.19 510 ASP A C 1
ATOM 3939 O O . ASP A 1 510 ? 23.545 7.219 -12.405 1.00 96.19 510 ASP A O 1
ATOM 3943 N N . GLY A 1 511 ? 24.003 8.661 -10.750 1.00 97.25 511 GLY A N 1
ATOM 3944 C CA . GLY A 1 511 ? 23.580 9.847 -11.483 1.00 97.25 511 GLY A CA 1
ATOM 3945 C C . GLY A 1 511 ? 22.086 9.904 -11.828 1.00 97.25 511 GLY A C 1
ATOM 3946 O O . GLY A 1 511 ? 21.724 10.724 -12.677 1.00 97.25 511 GLY A O 1
ATOM 3947 N N . LEU A 1 512 ? 21.220 9.070 -11.236 1.00 98.31 512 LEU A N 1
ATOM 3948 C CA . LEU A 1 512 ? 19.762 9.125 -11.436 1.00 98.31 512 LEU A CA 1
ATOM 3949 C C . LEU A 1 512 ? 19.004 9.862 -10.325 1.00 98.31 512 LEU A C 1
ATOM 3951 O O . LEU A 1 512 ? 17.832 10.183 -10.516 1.00 98.31 512 LEU A O 1
ATOM 3955 N N . ASP A 1 513 ? 19.653 10.165 -9.198 1.00 98.31 513 ASP A N 1
ATOM 3956 C CA . ASP A 1 513 ? 19.029 10.928 -8.113 1.00 98.31 513 ASP A CA 1
ATOM 3957 C C . ASP A 1 513 ? 18.501 12.285 -8.612 1.00 98.31 513 ASP A C 1
ATOM 3959 O O . ASP A 1 513 ? 19.210 13.043 -9.280 1.00 98.31 513 ASP A O 1
ATOM 3963 N N . GLY A 1 514 ? 17.231 12.569 -8.324 1.00 97.81 514 GLY A N 1
ATOM 3964 C CA . GLY A 1 514 ? 16.535 13.781 -8.773 1.00 97.81 514 GLY A CA 1
ATOM 3965 C C . GLY A 1 514 ? 16.088 13.787 -10.242 1.00 97.81 514 GLY A C 1
ATOM 3966 O O . GLY A 1 514 ? 15.619 14.817 -10.719 1.00 97.81 514 GLY A O 1
ATOM 3967 N N . LYS A 1 515 ? 16.227 12.674 -10.981 1.00 98.56 515 LYS A N 1
ATOM 3968 C CA . LYS A 1 515 ? 15.732 12.549 -12.372 1.00 98.56 515 LYS A CA 1
ATOM 3969 C C . LYS A 1 515 ? 14.355 11.891 -12.492 1.00 98.56 515 LYS A C 1
ATOM 3971 O O . LYS A 1 515 ? 13.809 11.817 -13.594 1.00 98.56 515 LYS A O 1
ATOM 3976 N N . PHE A 1 516 ? 13.822 11.373 -11.394 1.00 98.56 516 PHE A N 1
ATOM 3977 C CA . PHE A 1 516 ? 12.508 10.743 -11.351 1.00 98.56 516 PHE A CA 1
ATOM 3978 C C . PHE A 1 516 ? 11.406 11.797 -11.168 1.00 98.56 516 PHE A C 1
ATOM 3980 O O . PHE A 1 516 ? 11.641 12.815 -10.524 1.00 98.56 516 PHE A O 1
ATOM 3987 N N . GLU A 1 517 ? 10.219 11.561 -11.732 1.00 98.50 517 GLU A N 1
ATOM 3988 C CA . GLU A 1 517 ? 9.040 12.405 -11.468 1.00 98.50 517 GLU A CA 1
ATOM 3989 C C . GLU A 1 517 ? 8.635 12.342 -9.982 1.00 98.50 517 GLU A C 1
ATOM 3991 O O . GLU A 1 517 ? 8.851 11.330 -9.312 1.00 98.50 517 GLU A O 1
ATOM 3996 N N . ASP A 1 518 ? 7.970 13.387 -9.482 1.00 97.62 518 ASP A N 1
ATOM 3997 C CA . ASP A 1 518 ? 7.617 13.536 -8.057 1.00 97.62 518 ASP A CA 1
ATOM 3998 C C . ASP A 1 518 ? 6.723 12.408 -7.503 1.00 97.62 518 ASP A C 1
ATOM 4000 O O . ASP A 1 518 ? 6.694 12.173 -6.296 1.00 97.62 518 ASP A O 1
ATOM 4004 N N . ASN A 1 519 ? 5.977 11.707 -8.366 1.00 98.56 519 ASN A N 1
ATOM 4005 C CA . ASN A 1 519 ? 5.132 10.565 -8.000 1.00 98.56 519 ASN A CA 1
ATOM 4006 C C . ASN A 1 519 ? 5.802 9.197 -8.230 1.00 98.56 519 ASN A C 1
ATOM 4008 O O . ASN A 1 519 ? 5.121 8.167 -8.200 1.00 98.56 519 ASN A O 1
ATOM 4012 N N . VAL A 1 520 ? 7.118 9.162 -8.451 1.00 98.75 520 VAL A N 1
ATOM 4013 C CA . VAL A 1 520 ? 7.918 7.933 -8.453 1.00 98.75 520 VAL A CA 1
ATOM 4014 C C . VAL A 1 520 ? 8.545 7.721 -7.082 1.00 98.75 520 VAL A C 1
ATOM 4016 O O . VAL A 1 520 ? 9.140 8.622 -6.496 1.00 98.75 520 VAL A O 1
ATOM 4019 N N . VAL A 1 521 ? 8.468 6.486 -6.599 1.00 98.81 521 VAL A N 1
ATOM 4020 C CA . VAL A 1 521 ? 9.129 6.040 -5.377 1.00 98.81 521 VAL A CA 1
ATOM 4021 C C . VAL A 1 521 ? 10.015 4.851 -5.715 1.00 98.81 521 VAL A C 1
ATOM 4023 O O . VAL A 1 521 ? 9.541 3.832 -6.223 1.00 98.81 521 VAL A O 1
ATOM 4026 N N . VAL A 1 522 ? 11.311 4.959 -5.425 1.00 98.69 522 VAL A N 1
ATOM 4027 C CA . VAL A 1 522 ? 12.234 3.836 -5.602 1.00 98.69 522 VAL A CA 1
ATOM 4028 C C . VAL A 1 522 ? 12.040 2.863 -4.439 1.00 98.69 522 VAL A C 1
ATOM 4030 O O . VAL A 1 522 ? 12.320 3.181 -3.282 1.00 98.69 522 VAL A O 1
ATOM 4033 N N . GLN A 1 523 ? 11.530 1.671 -4.745 1.00 98.75 523 GLN A N 1
ATOM 4034 C CA . GLN A 1 523 ? 11.258 0.617 -3.771 1.00 98.75 523 GLN A CA 1
ATOM 4035 C C . GLN A 1 523 ? 12.501 -0.271 -3.609 1.00 98.75 523 GLN A C 1
ATOM 4037 O O . GLN A 1 523 ? 12.861 -1.024 -4.515 1.00 98.75 523 GLN A O 1
ATOM 4042 N N . ILE A 1 524 ? 13.172 -0.184 -2.462 1.00 98.62 524 ILE A N 1
ATOM 4043 C CA . ILE A 1 524 ? 14.501 -0.758 -2.215 1.00 98.62 524 ILE A CA 1
ATOM 4044 C C . ILE A 1 524 ? 14.384 -1.861 -1.166 1.00 98.62 524 ILE A C 1
ATOM 4046 O O . ILE A 1 524 ? 13.892 -1.609 -0.068 1.00 98.62 524 ILE A O 1
ATOM 4050 N N . LYS A 1 525 ? 14.871 -3.073 -1.455 1.00 98.38 525 LYS A N 1
ATOM 4051 C CA . LYS A 1 525 ? 14.970 -4.141 -0.443 1.00 98.38 525 LYS A CA 1
ATOM 4052 C C . LYS A 1 525 ? 15.726 -3.660 0.797 1.00 98.38 525 LYS A C 1
ATOM 4054 O O . LYS A 1 525 ? 16.621 -2.823 0.709 1.00 98.38 525 LYS A O 1
ATOM 4059 N N . TYR A 1 526 ? 15.382 -4.210 1.962 1.00 96.62 526 TYR A N 1
ATOM 4060 C CA . TYR A 1 526 ? 16.024 -3.809 3.217 1.00 96.62 526 TYR A CA 1
ATOM 4061 C C . TYR A 1 526 ? 17.553 -3.960 3.191 1.00 96.62 526 TYR A C 1
ATOM 4063 O O . TYR A 1 526 ? 18.240 -3.186 3.852 1.00 96.62 526 TYR A O 1
ATOM 4071 N N . GLY A 1 527 ? 18.077 -4.907 2.409 1.00 97.56 527 GLY A N 1
ATOM 4072 C CA . GLY A 1 527 ? 19.500 -5.083 2.142 1.00 97.56 527 GLY A CA 1
ATOM 4073 C C . GLY A 1 527 ? 19.819 -5.137 0.643 1.00 97.56 527 GLY A C 1
ATOM 4074 O O . GLY A 1 527 ? 18.901 -5.170 -0.182 1.00 97.56 527 GLY A O 1
ATOM 4075 N N . PRO A 1 528 ? 21.112 -5.087 0.277 1.00 96.25 528 PRO A N 1
ATOM 4076 C CA . PRO A 1 528 ? 21.553 -4.971 -1.112 1.00 96.25 528 PRO A CA 1
ATOM 4077 C C . PRO A 1 528 ? 21.529 -6.287 -1.904 1.00 96.25 528 PRO A C 1
ATOM 4079 O O . PRO A 1 528 ? 21.753 -6.258 -3.113 1.00 96.25 528 PRO A O 1
ATOM 4082 N N . ILE A 1 529 ? 21.300 -7.434 -1.256 1.00 95.00 529 ILE A N 1
ATOM 4083 C CA . ILE A 1 529 ? 21.267 -8.739 -1.919 1.00 95.00 529 ILE A CA 1
ATOM 4084 C C . ILE A 1 529 ? 19.822 -9.162 -2.157 1.00 95.00 529 ILE A C 1
ATOM 4086 O O . ILE A 1 529 ? 19.264 -8.837 -3.204 1.00 95.00 529 ILE A O 1
ATOM 4090 N N . ASP A 1 530 ? 19.223 -9.937 -1.253 1.00 96.06 530 ASP A N 1
ATOM 4091 C CA . ASP A 1 530 ? 17.976 -10.638 -1.540 1.00 96.06 530 ASP A CA 1
ATOM 4092 C C . ASP A 1 530 ? 17.350 -11.262 -0.291 1.00 96.06 530 ASP A C 1
ATOM 4094 O O . ASP A 1 530 ? 17.331 -12.480 -0.136 1.00 96.06 530 ASP A O 1
ATOM 4098 N N . PHE A 1 531 ? 16.877 -10.427 0.633 1.00 97.06 531 PHE A N 1
ATOM 4099 C CA . PHE A 1 531 ? 16.114 -10.864 1.808 1.00 97.06 531 PHE A CA 1
ATOM 4100 C C . PHE A 1 531 ? 16.761 -11.998 2.626 1.00 97.06 531 PHE A C 1
ATOM 4102 O O . PHE A 1 531 ? 16.074 -12.815 3.247 1.00 97.06 531 PHE A O 1
ATOM 4109 N N . GLN A 1 532 ? 18.093 -12.061 2.653 1.00 96.19 532 GLN A N 1
ATOM 4110 C CA . GLN A 1 532 ? 18.813 -13.087 3.397 1.00 96.19 532 GLN A CA 1
ATOM 4111 C C . GLN A 1 532 ? 18.560 -12.927 4.903 1.00 96.19 532 GLN A C 1
ATOM 4113 O O . GLN A 1 532 ? 18.233 -11.840 5.386 1.00 96.19 532 GLN A O 1
ATOM 4118 N N . VAL A 1 533 ? 18.783 -14.004 5.670 1.00 93.75 533 VAL A N 1
ATOM 4119 C CA . VAL A 1 533 ? 18.541 -14.073 7.130 1.00 93.75 533 VAL A CA 1
ATOM 4120 C C . VAL A 1 533 ? 19.094 -12.860 7.892 1.00 93.75 533 VAL A C 1
ATOM 4122 O O . VAL A 1 533 ? 18.530 -12.430 8.901 1.00 93.75 533 VAL A O 1
ATOM 4125 N N . ARG A 1 534 ? 20.208 -12.301 7.410 1.00 94.06 534 ARG A N 1
ATOM 4126 C CA . ARG A 1 534 ? 20.727 -11.003 7.825 1.00 94.06 534 ARG A CA 1
ATOM 4127 C C . ARG A 1 534 ? 21.457 -10.341 6.665 1.00 94.06 534 ARG A C 1
ATOM 4129 O O . ARG A 1 534 ? 22.320 -10.960 6.053 1.00 94.06 534 ARG A O 1
ATOM 4136 N N . GLU A 1 535 ? 21.180 -9.062 6.459 1.00 96.25 535 GLU A N 1
ATOM 4137 C CA . GLU A 1 535 ? 21.914 -8.187 5.545 1.00 96.25 535 GLU A CA 1
ATOM 4138 C C . GLU A 1 535 ? 22.165 -6.835 6.226 1.00 96.25 535 GLU A C 1
ATOM 4140 O O . GLU A 1 535 ? 21.415 -6.473 7.141 1.00 96.25 535 GLU A O 1
ATOM 4145 N N . PRO A 1 536 ? 23.208 -6.085 5.828 1.00 95.19 536 PRO A N 1
ATOM 4146 C CA . PRO A 1 536 ? 23.281 -4.666 6.158 1.00 95.19 536 PRO A CA 1
ATOM 4147 C C . PRO A 1 536 ? 22.132 -3.903 5.484 1.00 95.19 536 PRO A C 1
ATOM 4149 O O . PRO A 1 536 ? 21.575 -4.366 4.488 1.00 95.19 536 PRO A O 1
ATOM 4152 N N . ALA A 1 537 ? 21.810 -2.715 5.998 1.00 97.50 537 ALA A N 1
ATOM 4153 C CA . ALA A 1 537 ? 20.902 -1.808 5.305 1.00 97.50 537 ALA A CA 1
ATOM 4154 C C . ALA A 1 537 ? 21.443 -1.473 3.903 1.00 97.50 537 ALA A C 1
ATOM 4156 O O . ALA A 1 537 ? 22.647 -1.256 3.741 1.00 97.50 537 ALA A O 1
ATOM 4157 N N . SER A 1 538 ? 20.566 -1.420 2.898 1.00 98.12 538 SER A N 1
ATOM 4158 C CA . SER A 1 538 ? 20.974 -1.099 1.525 1.00 98.12 538 SER A CA 1
ATOM 4159 C C . SER A 1 538 ? 21.635 0.293 1.438 1.00 98.12 538 SER A C 1
ATOM 4161 O O . SER A 1 538 ? 21.031 1.280 1.871 1.00 98.12 538 SER A O 1
ATOM 4163 N N . PRO A 1 539 ? 22.842 0.424 0.848 1.00 97.00 539 PRO A N 1
ATOM 4164 C CA . PRO A 1 539 ? 23.511 1.716 0.675 1.00 97.00 539 PRO A CA 1
ATOM 4165 C C . PRO A 1 539 ? 22.730 2.683 -0.222 1.00 97.00 539 PRO A C 1
ATOM 4167 O O . PRO A 1 539 ? 22.892 3.897 -0.095 1.00 97.00 539 PRO A O 1
ATOM 4170 N N . LEU A 1 540 ? 21.829 2.169 -1.066 1.00 97.75 540 LEU A N 1
ATOM 4171 C CA . LEU A 1 540 ? 21.010 2.978 -1.967 1.00 97.75 540 LEU A CA 1
ATOM 4172 C C . LEU A 1 540 ? 20.129 3.998 -1.216 1.00 97.75 540 LEU A C 1
ATOM 4174 O O . LEU A 1 540 ? 19.907 5.089 -1.734 1.00 97.75 540 LEU A O 1
ATOM 4178 N N . PHE A 1 541 ? 19.719 3.716 0.031 1.00 98.06 541 PHE A N 1
ATOM 4179 C CA . PHE A 1 541 ? 18.965 4.673 0.859 1.00 98.06 541 PHE A CA 1
ATOM 4180 C C . PHE A 1 541 ? 19.724 5.980 1.125 1.00 98.06 541 PHE A C 1
ATOM 4182 O O . PHE A 1 541 ? 19.102 7.025 1.263 1.00 98.06 541 PHE A O 1
ATOM 4189 N N . ALA A 1 542 ? 21.055 5.938 1.220 1.00 96.06 542 ALA A N 1
ATOM 4190 C CA . ALA A 1 542 ? 21.871 7.138 1.414 1.00 96.06 542 ALA A CA 1
ATOM 4191 C C . ALA A 1 542 ? 22.337 7.763 0.088 1.00 96.06 542 ALA A C 1
ATOM 4193 O O . ALA A 1 542 ? 22.842 8.884 0.086 1.00 96.06 542 ALA A O 1
ATOM 4194 N N . HIS A 1 543 ? 22.193 7.037 -1.024 1.00 96.50 543 HIS A N 1
ATOM 4195 C CA . HIS A 1 543 ? 22.575 7.500 -2.355 1.00 96.50 543 HIS A CA 1
ATOM 4196 C C . HIS A 1 543 ? 21.478 8.365 -2.996 1.00 96.50 543 HIS A C 1
ATOM 4198 O O . HIS A 1 543 ? 21.796 9.371 -3.621 1.00 96.50 543 HIS A O 1
ATOM 4204 N N . LEU A 1 544 ? 20.202 8.015 -2.794 1.00 97.38 544 LEU A N 1
ATOM 4205 C CA . LEU A 1 544 ? 19.047 8.755 -3.316 1.00 97.38 544 LEU A CA 1
ATOM 4206 C C . LEU A 1 544 ? 18.539 9.785 -2.298 1.00 97.38 544 LEU A C 1
ATOM 4208 O O . LEU A 1 544 ? 17.866 9.436 -1.329 1.00 97.38 544 LEU A O 1
ATOM 4212 N N . GLN A 1 545 ? 18.868 11.057 -2.508 1.00 96.56 545 GLN A N 1
ATOM 4213 C CA . GLN A 1 545 ? 18.530 12.155 -1.595 1.00 96.56 545 GLN A CA 1
ATOM 4214 C C . GLN A 1 545 ? 17.406 13.031 -2.142 1.00 96.56 545 GLN A C 1
ATOM 4216 O O . GLN A 1 545 ? 16.628 13.598 -1.378 1.00 96.56 545 GLN A O 1
ATOM 4221 N N . ASN A 1 546 ? 17.314 13.133 -3.464 1.00 97.62 546 ASN A N 1
ATOM 4222 C CA . ASN A 1 546 ? 16.360 13.959 -4.193 1.00 97.62 546 ASN A CA 1
ATOM 4223 C C . ASN A 1 546 ? 15.289 13.095 -4.875 1.00 97.62 546 ASN A C 1
ATOM 4225 O O . ASN A 1 546 ? 14.663 13.510 -5.845 1.00 97.62 546 ASN A O 1
ATOM 4229 N N . THR A 1 547 ? 15.098 11.865 -4.408 1.00 98.12 547 THR A N 1
ATOM 4230 C CA . THR A 1 547 ? 14.105 10.927 -4.927 1.00 98.12 547 THR A CA 1
ATOM 4231 C C . THR A 1 547 ? 13.463 10.188 -3.763 1.00 98.12 547 THR A C 1
ATOM 4233 O O . THR A 1 547 ? 14.151 9.724 -2.851 1.00 98.12 547 THR A O 1
ATOM 4236 N N . ALA A 1 548 ? 12.136 10.083 -3.782 1.00 98.19 548 ALA A N 1
ATOM 4237 C CA . ALA A 1 548 ? 11.391 9.370 -2.757 1.00 98.19 548 ALA A CA 1
ATOM 4238 C C . ALA A 1 548 ? 11.767 7.881 -2.743 1.00 98.19 548 ALA A C 1
ATOM 4240 O O . ALA A 1 548 ? 11.921 7.246 -3.790 1.00 98.19 548 ALA A O 1
ATOM 4241 N N . THR A 1 549 ? 11.889 7.304 -1.548 1.00 98.38 549 THR A N 1
ATOM 4242 C CA . THR A 1 549 ? 12.231 5.887 -1.377 1.00 98.38 549 THR A CA 1
ATOM 4243 C C . THR A 1 549 ? 11.257 5.184 -0.442 1.00 98.38 549 THR A C 1
ATOM 4245 O O . THR A 1 549 ? 10.718 5.771 0.499 1.00 98.38 549 THR A O 1
ATOM 4248 N N . ALA A 1 550 ? 11.035 3.899 -0.698 1.00 98.50 550 ALA A N 1
ATOM 4249 C CA . ALA A 1 550 ? 10.318 3.010 0.204 1.00 98.50 550 ALA A CA 1
ATOM 4250 C C . ALA A 1 550 ? 11.146 1.750 0.458 1.00 98.50 550 ALA A C 1
ATOM 4252 O O . ALA A 1 550 ? 11.805 1.241 -0.450 1.00 98.50 550 ALA A O 1
ATOM 4253 N N . ILE A 1 551 ? 11.106 1.231 1.684 1.00 98.69 551 ILE A N 1
ATOM 4254 C CA . ILE A 1 551 ? 11.735 -0.053 2.005 1.00 98.69 551 ILE A CA 1
ATOM 4255 C C . ILE A 1 551 ? 10.829 -1.207 1.570 1.00 98.69 551 ILE A C 1
ATOM 4257 O O . ILE A 1 551 ? 9.649 -1.231 1.906 1.00 98.69 551 ILE A O 1
ATOM 4261 N N . GLU A 1 552 ? 11.382 -2.180 0.853 1.00 98.75 552 GLU A N 1
ATOM 4262 C CA . GLU A 1 552 ? 10.763 -3.475 0.582 1.00 98.75 552 GLU A CA 1
ATOM 4263 C C . GLU A 1 552 ? 11.203 -4.460 1.672 1.00 98.75 552 GLU A C 1
ATOM 4265 O O . GLU A 1 552 ? 12.395 -4.722 1.866 1.00 98.75 552 GLU A O 1
ATOM 4270 N N . LEU A 1 553 ? 10.230 -4.997 2.396 1.00 98.12 553 LEU A N 1
ATOM 4271 C CA . LEU A 1 553 ? 10.379 -6.061 3.384 1.00 98.12 553 LEU A CA 1
ATOM 4272 C C . LEU A 1 553 ? 9.835 -7.376 2.806 1.00 98.12 553 LEU A C 1
ATOM 4274 O O . LEU A 1 553 ? 9.026 -7.367 1.880 1.00 98.12 553 LEU A O 1
ATOM 4278 N N . GLN A 1 554 ? 10.225 -8.513 3.380 1.00 97.81 554 GLN A N 1
ATOM 4279 C CA . GLN A 1 554 ? 9.664 -9.820 3.026 1.00 97.81 554 GLN A CA 1
ATOM 4280 C C . GLN A 1 554 ? 9.004 -10.447 4.257 1.00 97.81 554 GLN A C 1
ATOM 4282 O O . GLN A 1 554 ? 9.657 -10.638 5.282 1.00 97.81 554 GLN A O 1
ATOM 4287 N N . VAL A 1 555 ? 7.701 -10.716 4.164 1.00 97.56 555 VAL A N 1
ATOM 4288 C CA . VAL A 1 555 ? 6.897 -11.416 5.182 1.00 97.56 555 VAL A CA 1
ATOM 4289 C C . VAL A 1 555 ? 6.747 -12.890 4.827 1.00 97.56 555 VAL A C 1
ATOM 4291 O O . VAL A 1 555 ? 6.711 -13.729 5.725 1.00 97.56 555 VAL A O 1
ATOM 4294 N N . THR A 1 556 ? 6.701 -13.226 3.536 1.00 97.44 556 THR A N 1
ATOM 4295 C CA . THR A 1 556 ? 6.891 -14.617 3.122 1.00 97.44 556 THR A CA 1
ATOM 4296 C C . THR A 1 556 ? 8.296 -15.092 3.498 1.00 97.44 556 THR A C 1
ATOM 4298 O O . THR A 1 556 ? 9.274 -14.351 3.403 1.00 97.44 556 THR A O 1
ATOM 4301 N N . GLN A 1 557 ? 8.422 -16.329 3.967 1.00 96.19 557 GLN A N 1
ATOM 4302 C CA . GLN A 1 557 ? 9.666 -16.839 4.549 1.00 96.19 557 GLN A CA 1
ATOM 4303 C C . GLN A 1 557 ? 10.564 -17.538 3.520 1.00 96.19 557 GLN A C 1
ATOM 4305 O O . GLN A 1 557 ? 11.016 -18.656 3.764 1.00 96.19 557 GLN A O 1
ATOM 4310 N N . GLU A 1 558 ? 10.860 -16.906 2.383 1.00 96.12 558 GLU A N 1
ATOM 4311 C CA . GLU A 1 558 ? 11.676 -17.531 1.328 1.00 96.12 558 GLU A CA 1
ATOM 4312 C C . GLU A 1 558 ? 13.013 -18.068 1.856 1.00 96.12 558 GLU A C 1
ATOM 4314 O O . GLU A 1 558 ? 13.314 -19.256 1.705 1.00 96.12 558 GLU A O 1
ATOM 4319 N N . TYR A 1 559 ? 13.756 -17.217 2.566 1.00 96.44 559 TYR A N 1
ATOM 4320 C CA . TYR A 1 559 ? 15.055 -17.553 3.159 1.00 96.44 559 TYR A CA 1
ATOM 4321 C C . TYR A 1 559 ? 15.001 -17.774 4.675 1.00 96.44 559 TYR A C 1
ATOM 4323 O O . TYR A 1 559 ? 16.034 -17.932 5.323 1.00 96.44 559 TYR A O 1
ATOM 4331 N N . LEU A 1 560 ? 13.798 -17.803 5.255 1.00 95.06 560 LEU A N 1
ATOM 4332 C CA . LEU A 1 560 ? 13.567 -17.896 6.703 1.00 95.06 560 LEU A CA 1
ATOM 4333 C C . LEU A 1 560 ? 12.792 -19.155 7.106 1.00 95.06 560 LEU A C 1
ATOM 4335 O O . LEU A 1 560 ? 12.245 -19.232 8.203 1.00 95.06 560 LEU A O 1
ATOM 4339 N N . GLY A 1 561 ? 12.791 -20.163 6.231 1.00 94.62 561 GLY A N 1
ATOM 4340 C CA . GLY A 1 561 ? 12.282 -21.493 6.547 1.00 94.62 561 GLY A CA 1
ATOM 4341 C C . GLY A 1 561 ? 10.868 -21.789 6.055 1.00 94.62 561 GLY A C 1
ATOM 4342 O O . GLY A 1 561 ? 10.268 -22.734 6.565 1.00 94.62 561 GLY A O 1
ATOM 4343 N N . GLN A 1 562 ? 10.376 -21.039 5.064 1.00 95.06 562 GLN A N 1
ATOM 4344 C CA . GLN A 1 562 ? 9.236 -21.379 4.198 1.00 95.06 562 GLN A CA 1
ATOM 4345 C C . GLN A 1 562 ? 7.955 -21.724 4.969 1.00 95.06 562 GLN A C 1
ATOM 4347 O O . GLN A 1 562 ? 7.242 -22.654 4.612 1.00 95.06 562 GLN A O 1
ATOM 4352 N N . GLN A 1 563 ? 7.701 -21.022 6.080 1.00 92.50 563 GLN A N 1
ATOM 4353 C CA . GLN A 1 563 ? 6.571 -21.248 6.991 1.00 92.50 563 GLN A CA 1
ATOM 4354 C C . GLN A 1 563 ? 6.589 -22.607 7.724 1.00 92.50 563 GLN A C 1
ATOM 4356 O O . GLN A 1 563 ? 5.735 -22.876 8.567 1.00 92.50 563 GLN A O 1
ATOM 4361 N N . CYS A 1 564 ? 7.624 -23.423 7.506 1.00 96.12 564 CYS A N 1
ATOM 4362 C CA . CYS A 1 564 ? 7.955 -24.594 8.319 1.00 96.12 564 CYS A CA 1
ATOM 4363 C C . CYS A 1 564 ? 8.728 -24.215 9.595 1.00 96.12 564 CYS A C 1
ATOM 4365 O O . CYS A 1 564 ? 8.821 -25.021 10.520 1.00 96.12 564 CYS A O 1
ATOM 4367 N N . HIS A 1 565 ? 9.292 -23.004 9.649 1.00 95.69 565 HIS A N 1
ATOM 4368 C CA . HIS A 1 565 ? 10.007 -22.472 10.807 1.00 95.69 565 HIS A CA 1
ATOM 4369 C C . HIS A 1 565 ? 9.248 -21.297 11.425 1.00 95.69 565 HIS A C 1
ATOM 4371 O O . HIS A 1 565 ? 8.688 -20.442 10.741 1.00 95.69 565 HIS A O 1
ATOM 4377 N N . VAL A 1 566 ? 9.256 -21.222 12.755 1.00 95.19 566 VAL A N 1
ATOM 4378 C CA . VAL A 1 566 ? 8.728 -20.052 13.461 1.00 95.19 566 VAL A CA 1
ATOM 4379 C C . VAL A 1 566 ? 9.792 -18.959 13.441 1.00 95.19 566 VAL A C 1
ATOM 4381 O O . VAL A 1 566 ? 10.847 -19.114 14.055 1.00 95.19 566 VAL A O 1
ATOM 4384 N N . PHE A 1 567 ? 9.501 -17.845 12.771 1.00 94.75 567 PHE A N 1
ATOM 4385 C CA . PHE A 1 567 ? 10.371 -16.672 12.724 1.00 94.75 567 PHE A CA 1
ATOM 4386 C C . PHE A 1 567 ? 9.572 -15.402 13.026 1.00 94.75 567 PHE A C 1
ATOM 4388 O O . PHE A 1 567 ? 8.526 -15.162 12.425 1.00 94.75 567 PHE A O 1
ATOM 4395 N N . TYR A 1 568 ? 10.058 -14.590 13.968 1.00 93.88 568 TYR A N 1
ATOM 4396 C CA . TYR A 1 568 ? 9.436 -13.321 14.339 1.00 93.88 568 TYR A CA 1
ATOM 4397 C C . TYR A 1 568 ? 10.253 -12.148 13.792 1.00 93.88 568 TYR A C 1
ATOM 4399 O O . TYR A 1 568 ? 11.407 -11.952 14.163 1.00 93.88 568 TYR A O 1
ATOM 4407 N N . TYR A 1 569 ? 9.640 -11.364 12.906 1.00 94.69 569 TYR A N 1
ATOM 4408 C CA . TYR A 1 569 ? 10.327 -10.369 12.080 1.00 94.69 569 TYR A CA 1
ATOM 4409 C C . TYR A 1 569 ? 10.747 -9.081 12.792 1.00 94.69 569 TYR A C 1
ATOM 4411 O O . TYR A 1 569 ? 11.648 -8.396 12.310 1.00 94.69 569 TYR A O 1
ATOM 4419 N N . ALA A 1 570 ? 10.102 -8.725 13.908 1.00 94.31 570 ALA A N 1
ATOM 4420 C CA . ALA A 1 570 ? 10.211 -7.375 14.462 1.00 94.31 570 ALA A CA 1
ATOM 4421 C C . ALA A 1 570 ? 11.655 -6.972 14.791 1.00 94.31 570 ALA A C 1
ATOM 4423 O O . ALA A 1 570 ? 12.040 -5.839 14.513 1.00 94.31 570 ALA A O 1
ATOM 4424 N N . ASP A 1 571 ? 12.466 -7.893 15.319 1.00 94.12 571 ASP A N 1
ATOM 4425 C CA . ASP A 1 571 ? 13.863 -7.608 15.655 1.00 94.12 571 ASP A CA 1
ATOM 4426 C C . ASP A 1 571 ? 14.722 -7.383 14.402 1.00 94.12 571 ASP A C 1
ATOM 4428 O O . ASP A 1 571 ? 15.528 -6.451 14.369 1.00 94.12 571 ASP A O 1
ATOM 4432 N N . LEU A 1 572 ? 14.518 -8.185 13.347 1.00 95.50 572 LEU A N 1
ATOM 4433 C CA . LEU A 1 572 ? 15.214 -8.015 12.069 1.00 95.50 572 LEU A CA 1
ATOM 4434 C C . LEU A 1 572 ? 14.869 -6.657 11.454 1.00 95.50 572 LEU A C 1
ATOM 4436 O O . LEU A 1 572 ? 15.766 -5.860 11.182 1.00 95.50 572 LEU A O 1
ATOM 4440 N N . TRP A 1 573 ? 13.582 -6.358 11.286 1.00 96.94 573 TRP A N 1
ATOM 4441 C CA . TRP A 1 573 ? 13.166 -5.102 10.663 1.00 96.94 573 TRP A CA 1
ATOM 4442 C C . TRP A 1 573 ? 13.564 -3.892 11.499 1.00 96.94 573 TRP A C 1
ATOM 4444 O O . TRP A 1 573 ? 14.068 -2.921 10.945 1.00 96.94 573 TRP A O 1
ATOM 4454 N N . LYS A 1 574 ? 13.428 -3.955 12.829 1.00 96.69 574 LYS A N 1
ATOM 4455 C CA . LYS A 1 574 ? 13.890 -2.880 13.713 1.00 96.69 574 LYS A CA 1
ATOM 4456 C C . LYS A 1 574 ? 15.389 -2.641 13.566 1.00 96.69 574 LYS A C 1
ATOM 4458 O O . LYS A 1 574 ? 15.798 -1.488 13.517 1.00 96.69 574 LYS A O 1
ATOM 4463 N N . SER A 1 575 ? 16.194 -3.701 13.456 1.00 96.69 575 SER A N 1
ATOM 4464 C CA . SER A 1 575 ? 17.644 -3.556 13.289 1.00 96.69 575 SER A CA 1
ATOM 4465 C C . SER A 1 575 ? 18.030 -2.832 11.995 1.00 96.69 575 SER A C 1
ATOM 4467 O O . SER A 1 575 ? 18.976 -2.050 12.011 1.00 96.69 575 SER A O 1
ATOM 4469 N N . VAL A 1 576 ? 17.271 -3.028 10.909 1.00 97.62 576 VAL A N 1
ATOM 4470 C CA . VAL A 1 576 ? 17.480 -2.296 9.651 1.00 97.62 576 VAL A CA 1
ATOM 4471 C C . VAL A 1 576 ? 16.932 -0.872 9.737 1.00 97.62 576 VAL A C 1
ATOM 4473 O O . VAL A 1 576 ? 17.611 0.070 9.351 1.00 97.62 576 VAL A O 1
ATOM 4476 N N . LEU A 1 577 ? 15.726 -0.688 10.278 1.00 97.88 577 LEU A N 1
ATOM 4477 C CA . LEU A 1 577 ? 15.072 0.622 10.381 1.00 97.88 577 LEU A CA 1
ATOM 4478 C C . LEU A 1 577 ? 15.815 1.595 11.311 1.00 97.88 577 LEU A C 1
ATOM 4480 O O . LEU A 1 577 ? 15.823 2.800 11.052 1.00 97.88 577 LEU A O 1
ATOM 4484 N N . ASP A 1 578 ? 16.442 1.079 12.369 1.00 97.88 578 ASP A N 1
ATOM 4485 C CA . ASP A 1 578 ? 17.279 1.842 13.303 1.00 97.88 578 ASP A CA 1
ATOM 4486 C C . ASP A 1 578 ? 18.748 1.935 12.852 1.00 97.88 578 ASP A C 1
ATOM 4488 O O . ASP A 1 578 ? 19.577 2.489 13.578 1.00 97.88 578 ASP A O 1
ATOM 4492 N N . TRP A 1 579 ? 19.101 1.400 11.679 1.00 98.12 579 TRP A N 1
ATOM 4493 C CA . TRP A 1 579 ? 20.456 1.528 11.161 1.00 98.12 579 TRP A CA 1
ATOM 4494 C C . TRP A 1 579 ? 20.733 2.978 10.756 1.00 98.12 579 TRP A C 1
ATOM 4496 O O . TRP A 1 579 ? 20.021 3.555 9.934 1.00 98.12 579 TRP A O 1
ATOM 4506 N N . ASP A 1 580 ? 21.773 3.573 11.340 1.00 98.00 580 ASP A N 1
ATOM 4507 C CA . ASP A 1 580 ? 22.200 4.941 11.056 1.00 98.00 580 ASP A CA 1
ATOM 4508 C C . ASP A 1 580 ? 23.220 4.953 9.912 1.00 98.00 580 ASP A C 1
ATOM 4510 O O . ASP A 1 580 ? 24.375 4.563 10.091 1.00 98.00 580 ASP A O 1
ATOM 4514 N N . MET A 1 581 ? 22.798 5.431 8.740 1.00 96.56 581 MET A N 1
ATOM 4515 C CA . MET A 1 581 ? 23.636 5.499 7.537 1.00 96.56 581 MET A CA 1
ATOM 4516 C C . MET A 1 581 ? 24.737 6.565 7.627 1.00 96.56 581 MET A C 1
ATOM 4518 O O . MET A 1 581 ? 25.642 6.569 6.795 1.00 96.56 581 MET A O 1
ATOM 4522 N N . ARG A 1 582 ? 24.662 7.486 8.603 1.00 96.56 582 ARG A N 1
ATOM 4523 C CA . ARG A 1 582 ? 25.642 8.567 8.808 1.00 96.56 582 ARG A CA 1
ATOM 4524 C C . ARG A 1 582 ? 25.956 9.392 7.554 1.00 96.56 582 ARG A C 1
ATOM 4526 O O . ARG A 1 582 ? 27.085 9.850 7.382 1.00 96.56 582 ARG A O 1
ATOM 4533 N N . TYR A 1 583 ? 24.955 9.616 6.700 1.00 94.56 583 TYR A N 1
ATOM 4534 C CA . TYR A 1 583 ? 25.102 10.458 5.516 1.00 94.56 583 TYR A CA 1
ATOM 4535 C C . TYR A 1 583 ? 25.555 11.876 5.916 1.00 94.56 583 TYR A C 1
ATOM 4537 O O . TYR A 1 583 ? 24.921 12.523 6.758 1.00 94.56 583 TYR A O 1
ATOM 4545 N N . GLU A 1 584 ? 26.672 12.333 5.336 1.00 94.06 584 GLU A N 1
ATOM 4546 C CA . GLU A 1 584 ? 27.395 13.562 5.721 1.00 94.06 584 GLU A CA 1
ATOM 4547 C C . GLU A 1 584 ? 27.717 13.649 7.225 1.00 94.06 584 GLU A C 1
ATOM 4549 O O . GLU A 1 584 ? 27.580 14.703 7.846 1.00 94.06 584 GLU A O 1
ATOM 4554 N N . GLU A 1 585 ? 28.092 12.522 7.837 1.00 95.31 585 GLU A N 1
ATOM 4555 C CA . GLU A 1 585 ? 28.425 12.395 9.266 1.00 95.31 585 GLU A CA 1
ATOM 4556 C C . GLU A 1 585 ? 27.260 12.715 10.232 1.00 95.31 585 GLU A C 1
ATOM 4558 O O . GLU A 1 585 ? 27.434 12.693 11.456 1.00 95.31 585 GLU A O 1
ATOM 4563 N N . LYS A 1 586 ? 26.045 12.942 9.713 1.00 96.31 586 LYS A N 1
ATOM 4564 C CA . LYS A 1 586 ? 24.837 13.274 10.486 1.00 96.31 586 LYS A CA 1
ATOM 4565 C C . LYS A 1 586 ? 23.932 12.052 10.681 1.00 96.31 586 LYS A C 1
ATOM 4567 O O . LYS A 1 586 ? 23.864 11.214 9.778 1.00 96.31 586 LYS A O 1
ATOM 4572 N N . PRO A 1 587 ? 23.180 11.970 11.800 1.00 97.50 587 PRO A N 1
ATOM 4573 C CA . PRO A 1 587 ? 22.189 10.915 12.004 1.00 97.50 587 PRO A CA 1
ATOM 4574 C C . PRO A 1 587 ? 21.237 10.802 10.811 1.00 97.50 587 PRO A C 1
ATOM 4576 O O . PRO A 1 587 ? 20.610 11.781 10.407 1.00 97.50 587 PRO A O 1
ATOM 4579 N N . SER A 1 588 ? 21.183 9.613 10.226 1.00 97.56 588 SER A N 1
ATOM 4580 C CA . SER A 1 588 ? 20.434 9.299 9.010 1.00 97.56 588 SER A CA 1
ATOM 4581 C C . SER A 1 588 ? 19.878 7.883 9.142 1.00 97.56 588 SER A C 1
ATOM 4583 O O . SER A 1 588 ? 20.311 6.962 8.450 1.00 97.56 588 SER A O 1
ATOM 4585 N N . LEU A 1 589 ? 18.970 7.697 10.105 1.00 98.25 589 LEU A N 1
ATOM 4586 C CA . LEU A 1 589 ? 18.317 6.409 10.331 1.00 98.25 589 LEU A CA 1
ATOM 4587 C C . LEU A 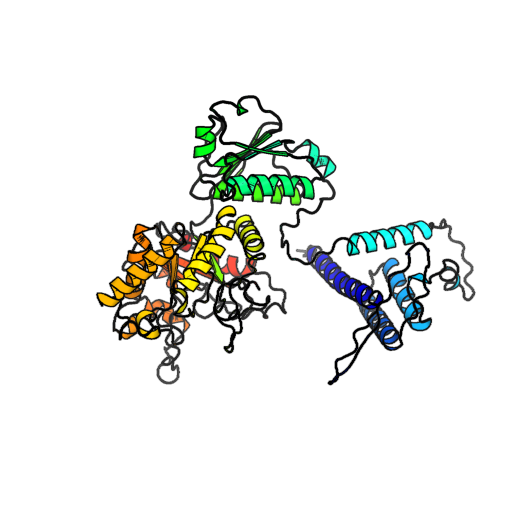1 589 ? 17.505 6.024 9.094 1.00 98.25 589 LEU A C 1
ATOM 4589 O O . LEU A 1 589 ? 16.794 6.872 8.550 1.00 98.25 589 LEU A O 1
ATOM 4593 N N . VAL A 1 590 ? 17.546 4.754 8.688 1.00 98.38 590 VAL A N 1
ATOM 4594 C CA . VAL A 1 590 ? 16.775 4.265 7.529 1.00 98.38 590 VAL A CA 1
ATOM 4595 C C . VAL A 1 590 ? 15.298 4.642 7.651 1.00 98.38 590 VAL A C 1
ATOM 4597 O O . VAL A 1 590 ? 14.727 5.148 6.689 1.00 98.38 590 VAL A O 1
ATOM 4600 N N . ARG A 1 591 ? 14.697 4.500 8.842 1.00 97.69 591 ARG A N 1
ATOM 4601 C CA . ARG A 1 591 ? 13.302 4.912 9.086 1.00 97.69 591 ARG A CA 1
ATOM 4602 C C . ARG A 1 591 ? 13.033 6.395 8.817 1.00 97.69 591 ARG A C 1
ATOM 4604 O O . ARG A 1 591 ? 11.950 6.730 8.366 1.00 97.69 591 ARG A O 1
ATOM 4611 N N . ASP A 1 592 ? 13.998 7.277 9.073 1.00 97.88 592 ASP A N 1
ATOM 4612 C CA . ASP A 1 592 ? 13.840 8.718 8.850 1.00 97.88 592 ASP A CA 1
ATOM 4613 C C . ASP A 1 592 ? 14.063 9.092 7.381 1.00 97.88 592 ASP A C 1
ATOM 4615 O O . ASP A 1 592 ? 13.507 10.083 6.913 1.00 97.88 592 ASP A O 1
ATOM 4619 N N . ILE A 1 593 ? 14.853 8.302 6.647 1.00 97.94 593 ILE A N 1
ATOM 4620 C CA . ILE A 1 593 ? 15.028 8.441 5.196 1.00 97.94 593 ILE A CA 1
ATOM 4621 C C . ILE A 1 593 ? 13.731 8.061 4.479 1.00 97.94 593 ILE A C 1
ATOM 4623 O O . ILE A 1 593 ? 13.173 8.885 3.759 1.00 97.94 593 ILE A O 1
ATOM 4627 N N . ILE A 1 594 ? 13.218 6.851 4.720 1.00 97.31 594 ILE A N 1
ATOM 4628 C CA . ILE A 1 594 ? 12.027 6.342 4.019 1.00 97.31 594 ILE A CA 1
ATOM 4629 C C . ILE A 1 594 ? 10.739 7.064 4.434 1.00 97.31 594 ILE A C 1
ATOM 4631 O O . ILE A 1 594 ? 9.801 7.126 3.653 1.00 97.31 594 ILE A O 1
ATOM 4635 N N . ALA A 1 595 ? 10.682 7.639 5.639 1.00 95.88 595 ALA A N 1
ATOM 4636 C CA . ALA A 1 595 ? 9.582 8.509 6.060 1.00 95.88 595 ALA A CA 1
ATOM 4637 C C . ALA A 1 595 ? 9.718 9.952 5.534 1.00 95.88 595 ALA A C 1
ATOM 4639 O O . ALA A 1 595 ? 8.936 10.822 5.907 1.00 95.88 595 ALA A O 1
ATOM 4640 N N . GLY A 1 596 ? 10.754 10.244 4.741 1.00 94.44 596 GLY A N 1
ATOM 4641 C CA . GLY A 1 596 ? 11.001 11.560 4.154 1.00 94.44 596 GLY A CA 1
ATOM 4642 C C . GLY A 1 596 ? 11.566 12.610 5.115 1.00 94.44 596 GLY A C 1
ATOM 4643 O O . GLY A 1 596 ? 11.993 13.669 4.665 1.00 94.44 596 GLY A O 1
ATOM 4644 N N . ARG A 1 597 ? 11.675 12.330 6.420 1.00 95.25 597 ARG A N 1
ATOM 4645 C CA . ARG A 1 597 ? 12.175 13.279 7.435 1.00 95.25 597 ARG A CA 1
ATOM 4646 C C . ARG A 1 597 ? 13.631 13.702 7.229 1.00 95.25 597 ARG A C 1
ATOM 4648 O O . ARG A 1 597 ? 13.974 14.844 7.526 1.00 95.25 597 ARG A O 1
ATOM 4655 N N . ARG A 1 598 ? 14.505 12.807 6.748 1.00 96.06 598 ARG A N 1
ATOM 4656 C CA . ARG A 1 598 ? 15.946 13.102 6.598 1.00 96.06 598 ARG A CA 1
ATOM 4657 C C . ARG A 1 598 ? 16.269 13.948 5.363 1.00 96.06 598 ARG A C 1
ATOM 4659 O O . ARG A 1 598 ? 17.196 14.761 5.434 1.00 96.06 598 ARG A O 1
ATOM 4666 N N . PHE A 1 599 ? 15.533 13.749 4.270 1.00 95.75 599 PHE A N 1
ATOM 4667 C CA . PHE A 1 599 ? 15.776 14.389 2.969 1.00 95.75 599 PHE A CA 1
ATOM 4668 C C . PHE A 1 599 ? 14.594 15.227 2.455 1.00 95.75 599 PHE A C 1
ATOM 4670 O O . PHE A 1 599 ? 14.593 15.651 1.307 1.00 95.75 599 PHE A O 1
ATOM 4677 N N . ASN A 1 600 ? 13.609 15.505 3.316 1.00 94.88 600 ASN A N 1
ATOM 4678 C CA . ASN A 1 600 ? 12.425 16.318 3.026 1.00 94.88 600 ASN A CA 1
ATOM 4679 C C . ASN A 1 600 ? 11.612 15.828 1.810 1.00 94.88 600 ASN A C 1
ATOM 4681 O O . ASN A 1 600 ? 11.150 16.626 0.997 1.00 94.88 600 ASN A O 1
ATOM 4685 N N . GLN A 1 601 ? 11.456 14.508 1.693 1.00 94.69 601 GLN A N 1
ATOM 4686 C CA . GLN A 1 601 ? 10.626 13.880 0.665 1.00 94.69 601 GLN A CA 1
ATOM 4687 C C . GLN A 1 601 ? 9.158 13.878 1.112 1.00 94.69 601 GLN A C 1
ATOM 4689 O O . GLN A 1 601 ? 8.863 13.582 2.270 1.00 94.69 601 GLN A O 1
ATOM 4694 N N . SER A 1 602 ? 8.234 14.207 0.206 1.00 91.88 602 SER A N 1
ATOM 4695 C CA . SER A 1 602 ? 6.785 14.197 0.477 1.00 91.88 602 SER A CA 1
ATOM 4696 C C . SER A 1 602 ? 6.170 12.797 0.386 1.00 91.88 602 SER A C 1
ATOM 4698 O O . SER A 1 602 ? 5.140 12.529 1.003 1.00 91.88 602 SER A O 1
ATOM 4700 N N . LEU A 1 603 ? 6.812 11.900 -0.367 1.00 95.88 603 LEU A N 1
ATOM 4701 C CA . LEU A 1 603 ? 6.454 10.495 -0.512 1.00 95.88 603 LEU A CA 1
ATOM 4702 C C . LEU A 1 603 ? 7.552 9.591 0.049 1.00 95.88 603 LEU A C 1
ATOM 4704 O O . LEU A 1 603 ? 8.723 9.957 0.129 1.00 95.88 603 LEU A O 1
ATOM 4708 N N . GLY A 1 604 ? 7.150 8.378 0.408 1.00 97.69 604 GLY A N 1
ATOM 4709 C CA . GLY A 1 604 ? 8.029 7.341 0.926 1.00 97.69 604 GLY A CA 1
ATOM 4710 C C . GLY A 1 604 ? 7.292 6.421 1.889 1.00 97.69 604 GLY A C 1
ATOM 4711 O O . GLY A 1 604 ? 6.126 6.654 2.231 1.00 97.69 604 GLY A O 1
ATOM 4712 N N . GLY A 1 605 ? 7.962 5.351 2.307 1.00 98.00 605 GLY A N 1
ATOM 4713 C CA . GLY A 1 605 ? 7.470 4.494 3.378 1.00 98.00 605 GLY A CA 1
ATOM 4714 C C . GLY A 1 605 ? 7.843 3.033 3.205 1.00 98.00 605 GLY A C 1
ATOM 4715 O O . GLY A 1 605 ? 9.019 2.689 3.090 1.00 98.00 605 GLY A O 1
ATOM 4716 N N . TYR A 1 606 ? 6.837 2.166 3.244 1.00 98.31 606 TYR A N 1
ATOM 4717 C CA . TYR A 1 606 ? 7.010 0.730 3.423 1.00 98.31 606 TYR A CA 1
ATOM 4718 C C . TYR A 1 606 ? 6.222 -0.050 2.377 1.00 98.31 606 TYR A C 1
ATOM 4720 O O . TYR A 1 606 ? 5.047 0.229 2.139 1.00 98.31 606 TYR A O 1
ATOM 4728 N N . ALA A 1 607 ? 6.856 -1.077 1.829 1.00 98.44 607 ALA A N 1
ATOM 4729 C CA . ALA A 1 607 ? 6.237 -2.144 1.065 1.00 98.44 607 ALA A CA 1
ATOM 4730 C C . ALA A 1 607 ? 6.654 -3.493 1.669 1.00 98.44 607 ALA A C 1
ATOM 4732 O O . ALA A 1 607 ? 7.784 -3.642 2.137 1.00 98.44 607 ALA A O 1
ATOM 4733 N N . ALA A 1 608 ? 5.777 -4.492 1.666 1.00 98.25 608 ALA A N 1
ATOM 4734 C CA . ALA A 1 608 ? 6.112 -5.821 2.177 1.00 98.25 608 ALA A CA 1
ATOM 4735 C C . ALA A 1 608 ? 5.571 -6.929 1.276 1.00 98.25 608 ALA A C 1
ATOM 4737 O O . ALA A 1 608 ? 4.394 -6.916 0.941 1.00 98.25 608 ALA A O 1
ATOM 4738 N N . VAL A 1 609 ? 6.401 -7.907 0.914 1.00 98.62 609 VAL A N 1
ATOM 4739 C CA . VAL A 1 609 ? 5.987 -9.102 0.159 1.00 98.62 609 VAL A CA 1
ATOM 4740 C C . VAL A 1 609 ? 5.312 -10.087 1.114 1.00 98.62 609 VAL A C 1
ATOM 4742 O O . VAL A 1 609 ? 5.994 -10.703 1.938 1.00 98.62 609 VAL A O 1
ATOM 4745 N N . ILE A 1 610 ? 3.983 -10.199 1.042 1.00 98.12 610 ILE A N 1
ATOM 4746 C CA . ILE A 1 610 ? 3.167 -10.937 2.019 1.00 98.12 610 ILE A CA 1
ATOM 4747 C C . ILE A 1 610 ? 2.940 -12.385 1.588 1.00 98.12 610 ILE A C 1
ATOM 4749 O O . ILE A 1 610 ? 3.258 -13.288 2.360 1.00 98.12 610 ILE A O 1
ATOM 4753 N N . ASN A 1 611 ? 2.442 -12.596 0.368 1.00 97.06 611 ASN A N 1
ATOM 4754 C CA . ASN A 1 611 ? 2.144 -13.904 -0.230 1.00 97.06 611 ASN A CA 1
ATOM 4755 C C . ASN A 1 611 ? 1.226 -14.774 0.643 1.00 97.06 611 ASN A C 1
ATOM 4757 O O . ASN A 1 611 ? 1.577 -15.892 1.029 1.00 97.06 611 ASN A O 1
ATOM 4761 N N . VAL A 1 612 ? 0.046 -14.235 0.970 1.00 95.88 612 VAL A N 1
ATOM 4762 C CA . VAL A 1 612 ? -1.044 -15.042 1.557 1.00 95.88 612 VAL A CA 1
ATOM 4763 C C . VAL A 1 612 ? -1.603 -16.008 0.507 1.00 95.88 612 VAL A C 1
ATOM 4765 O O . VAL A 1 612 ? -1.512 -15.723 -0.685 1.00 95.88 612 VAL A O 1
ATOM 4768 N N . GLY A 1 613 ? -2.211 -17.115 0.941 1.00 92.94 613 GLY A N 1
ATOM 4769 C CA . GLY A 1 613 ? -2.818 -18.112 0.056 1.00 92.94 613 GLY A CA 1
ATOM 4770 C C . GLY A 1 613 ? -3.904 -18.949 0.716 1.00 92.94 613 GLY A C 1
ATOM 4771 O O . GLY A 1 613 ? -4.258 -18.634 1.878 1.00 92.94 613 GLY A O 1
#

Secondary structure (DSSP, 8-state):
-------SHHHHHHHHHHHHHHHHHHHHHH-----PPP-----------PPP----------B--HHHHHHHHHHHHHHHHHHHT-TT--HHHHHHHHHHHHHHHH-B-GGG--TTTGGGGG-SS------------HHHHHHHHHHHHHHHHSS---STTTT---PPPTTHHHHHTTS-SEEEES---TTSHHHHHHHHHHHHHHHHH----EEEE--PSTTTTTT--SEEEEEEHHHHHHHT---SS-----TT-EEEEEETTEEEEEESSHHHHHHHHHHHHHHHHTT---SS-EEE--S-SEEEEE--B-SS--STT-SBTT--S-S-SSEETTEE-S--THHHHHHHHHHHTT--EEE-S-SS--GGGGSHHHHHHHHHHHHHHGGGT-EEEEEE-TTHHHHTTS-S---TT-HHHHHHHHHHHHHHHHH-TT--EEEE--SSTT---GGGGT--HHHHHHHHHHHHGGGT-EEEEE-----TTT--TTT-TT--HHHHHHHHHTT-TT-S-TTEEEEEESSSSSS-SS-PPPTHHHH-SSSEEEEEEE-S-TTTTTTTS----HHHHHHHHT-B--GGGS--BHHHHHTSTTTT-SS-EEEEE----

Sequence (613 aa):
MDFTGFHGPLRVLVRSAHMVEFAQLCHILSSDDTSFRPRSEPASERGAISPPDLTGNVFSHVTIKTAQKSALRDTASDLRHQQDDAPWWDTQSQSVIEILDYCARSGHGFSSLKMSKAAKLRYGRNVNRSFPFAPLNGGKIALTVVRWVADVALKNVTGIDGWLRYARIPNADSLRGQVPGHIVALNDSETSPVFTAGQELMSGMAGILGANVDVSYSMSEKGSYRNATGTLIVGSMDQFEGASIDMSEEPELIEDGYHIAFSGSDVHIIGSNQRGALYGAFKLLAWLAQGRIPQDSYTSNPDAPIRWGNQWDNLQDGGNHGSVERGYAGDSIFFKDGGVREDLSRVPLYARLLASVGINALVVNNVNANESMVEPRIVEGLGRIADLMRPYGVRLGMSLNFATPELLGVLDTFDPFDESVIQFWQDRTDLIYSHIPDMAGYLVKANSEGQPGPLTYNRTLADGANLFARRVQPYGGVVMFRGFVYDSTSLNQTEDWRADRANAAVEFFDGLDGKFEDNVVVQIKYGPIDFQVREPASPLFAHLQNTATAIELQVTQEYLGQQCHVFYYADLWKSVLDWDMRYEEKPSLVRDIIAGRRFNQSLGGYAAVINVG

Foldseek 3Di:
DDDDDDDPPVVVVVVVVVVVVVVVLVVVQPDPDPDDDDDDDDDDDDDDDDDDDDDDDDPDWQFADLVNLVVLVVVLVVLVVVCVVPVVDDPVVVVVSVVSPCCSVVRTDPSPDDPPVVVVVPDDDDDDDDDDDDDDDVVVVVVVVVVVVVVVVVPPPVCLLPPLPLAADPCLQVCLVLAFQEEEQLADDLLFLSVVLQVSLCSSNCRHRVHNYYYDYDLDDAPPCVDDPSYEYFFEPVSCVSNVPDPVDDDDEDALKWKWADDRNYIYIYGPHRLNSSLSSLVQSVQSNVVHDDPGMDIDYDLFPAQEEEWAAAQEADDPQGRGRLFLADHQLAHYDNAGDPDNVSLLSVLQVCSSVPHQEYARHRLLDDLCCLPLRRLLSVLVSQSSNSNSNYAYEYEHQQCSCVVVVVDVDSALPDVVNLVVLLVSLVSNCVSRLQHQYYEHDDQAPPGHFNVVVVGALQSGQQSRQVSCVVSPHAYAYELRHDDPPPQDCPVPVPRDQLCGSVVSCPPVAQSHDLRYEHEYEQGSHPQAPAHAGRLVLLNRQRHAYEYEAEQSCSNPCRVPDDDDCPVRVCVSQQDASCNVPDGDGSSCSQSCNVRVRNHGYYYYHNNHD

Nearest PDB structures (foldseek):
  1l8n-assembly1_A-2  TM=9.284E-01  e=4.348E-43  Geobacillus stearothermophilus
  1mqq-assembly1_A  TM=9.215E-01  e=4.598E-43  Geobacillus stearothermophilus
  1mqr-assembly1_A  TM=9.080E-01  e=2.552E-41  Geobacillus stearothermophilus
  1k9d-assembly1_A  TM=9.076E-01  e=5.572E-41  Geobacillus stearothermophilus
  1mqp-assembly1_A  TM=9.120E-01  e=1.798E-40  Geobacillus stearothermophilus

Solvent-accessible surface area (backbone atoms only — not comparable to full-atom values): 33969 Å² total; per-residue (Å²): 133,89,88,81,85,87,74,66,70,67,59,54,55,56,57,52,57,57,50,51,58,53,52,53,51,54,49,68,73,66,56,85,82,82,80,79,82,91,77,87,88,90,86,87,86,89,86,90,82,85,88,82,87,91,83,77,97,74,92,76,87,53,73,54,52,72,71,58,29,48,53,34,46,52,54,38,49,52,56,46,56,55,41,75,77,39,85,84,69,56,75,69,58,58,51,50,42,54,49,34,49,47,31,36,70,70,30,42,38,85,91,68,75,59,79,78,56,71,72,60,77,76,74,85,83,90,80,95,76,92,77,95,74,81,87,73,64,64,69,58,54,54,51,50,50,52,49,49,52,45,56,53,66,70,52,77,79,82,60,85,56,66,89,72,61,38,57,64,44,96,61,19,75,80,50,40,83,68,50,43,50,36,35,40,10,47,29,68,50,78,63,31,17,22,28,41,26,37,52,52,47,40,52,33,42,30,35,19,33,66,38,78,52,52,73,46,61,44,76,57,67,77,53,81,63,83,81,70,76,36,34,31,39,35,20,18,46,69,45,37,59,64,35,63,57,84,71,94,61,88,77,96,55,48,84,56,0,20,33,40,42,56,57,93,47,26,36,40,24,38,3,55,32,39,47,5,15,26,37,37,40,37,51,51,48,52,34,48,65,69,75,45,78,82,77,66,64,48,77,50,63,65,81,37,88,38,35,31,39,32,24,32,25,31,49,47,60,80,60,101,44,44,29,19,48,68,37,67,53,52,51,34,65,55,31,47,89,66,34,56,43,88,72,48,80,62,47,40,60,49,27,48,55,40,20,60,75,61,30,44,27,34,26,62,34,14,55,84,26,60,56,63,61,71,34,70,74,39,33,53,39,52,21,58,52,35,64,49,16,36,24,42,41,23,24,38,27,38,32,40,35,60,41,29,46,33,76,72,68,76,38,98,48,53,46,59,84,40,70,67,44,49,48,52,52,40,57,44,45,55,55,42,39,74,48,35,71,70,39,45,30,41,35,37,46,45,53,27,84,87,35,49,35,35,61,83,70,79,44,45,71,41,51,41,48,37,49,55,26,66,56,33,45,89,66,71,19,35,27,38,36,45,46,70,35,47,64,84,84,72,70,39,51,89,84,36,78,80,56,48,70,64,48,29,41,45,64,76,44,60,92,43,59,55,61,51,49,93,45,36,29,40,31,30,48,55,25,49,76,73,76,51,87,75,67,61,60,29,68,49,68,75,65,38,57,62,45,28,30,22,38,31,46,72,68,35,29,74,64,55,48,50,72,79,40,94,72,79,61,67,65,60,54,48,56,39,35,66,36,63,69,38,57,92,81,34,94,34,30,42,50,37,44,20,37,7,69,69,54,74,36,93,47,23,18,40,35,30,36,45,32,71,58

Organism: Hortaea werneckii (NCBI:txid91943)

InterPro domains:
  IPR005154 Alpha glucuronidase, N-terminal [PF03648] (162-284)
  IPR011100 Glycosyl hydrolase family 67, catalytic domain [PF07488] (295-613)
  IPR017853 Glycoside hydrolase superfamily [SSF51445] (305-613)
  IPR029018 Beta-hexosaminidase-like, domain 2 [G3DSA:3.30.379.10] (177-295)
  IPR029018 Beta-hexosaminidase-like, domain 2 [SSF55545] (158-306)

Mean predicted aligned error: 14.0 Å

pLDDT: mean 79.28, std 26.15, range [22.11, 98.88]